Protein AF-A0A8H7AKI9-F1 (afdb_monomer_lite)

Sequence (405 aa):
MLQHMDLIYENSFATIVALYSDDDESGLAGVSSTARTPQLCFKTENGRLISTCPPISTIISTSKWNTRGWTYQEATWSEAVPFDPAASTLAELLNSSQLDGALLGMDSLWGNNHFSDRSRYTKRTFTYEEEVLRAFKGILRRSNFISIWGVPIVPKHSNLDPNTGFALGQLWIRRPGWTIRPHLRTSSTTLSARRCDFPTWSWTSLVAEVYQDTYGPQSSYGQYVDGIDVDFPHNDAQIKFSLYFSDGQVSLQDLINTNTSTTLPEHDQRLLVEGDLIRLPFKSRGSTHRWYQLFGGHWRYFLPDLCSDAEDFPGKPNLNDAEGEDYVLVLIRWNESQKSSMKRLLLMVLNWIDDDHAERMGLLTTYSEEFPTHWIDQTPRIRKKFYTTMISVWVFAQSDSRILL

Organism: NCBI:txid364733

Radius of gyration: 24.76 Å; chains: 1; bounding box: 79×53×72 Å

Structure (mmCIF, N/CA/C/O backbone):
data_AF-A0A8H7AKI9-F1
#
_entry.id   AF-A0A8H7AKI9-F1
#
loop_
_atom_site.group_PDB
_atom_site.id
_atom_site.type_symbol
_atom_site.label_atom_id
_atom_site.label_alt_id
_atom_site.label_comp_id
_atom_site.label_asym_id
_atom_site.label_entity_id
_atom_site.label_seq_id
_atom_site.pdbx_PDB_ins_code
_atom_site.Cartn_x
_atom_site.Cartn_y
_atom_site.Cartn_z
_atom_site.occupancy
_atom_site.B_iso_or_equiv
_atom_site.auth_seq_id
_atom_site.auth_comp_id
_atom_site.auth_asym_id
_atom_site.auth_atom_id
_atom_site.pdbx_PDB_model_num
ATOM 1 N N . MET A 1 1 ? -2.986 -9.490 -27.457 1.00 47.31 1 MET A N 1
ATOM 2 C CA . MET A 1 1 ? -1.550 -9.632 -27.130 1.00 47.31 1 MET A CA 1
ATOM 3 C C . MET A 1 1 ? -1.240 -9.043 -25.751 1.00 47.31 1 MET A C 1
ATOM 5 O O . MET A 1 1 ? -0.799 -9.798 -24.903 1.00 47.31 1 MET A O 1
ATOM 9 N N . LEU A 1 2 ? -1.614 -7.784 -25.467 1.00 56.84 2 LEU A N 1
ATOM 10 C CA . LEU A 1 2 ? -1.358 -7.099 -24.179 1.00 56.84 2 LEU A CA 1
ATOM 11 C C . LEU A 1 2 ? -1.822 -7.837 -22.901 1.00 56.84 2 LEU A C 1
ATOM 13 O O . LEU A 1 2 ? -1.207 -7.695 -21.853 1.00 56.84 2 LEU A O 1
ATOM 17 N N . GLN A 1 3 ? -2.879 -8.654 -22.968 1.00 57.47 3 GLN A N 1
ATOM 18 C CA . GLN A 1 3 ? -3.405 -9.387 -21.800 1.00 57.47 3 GLN A CA 1
ATOM 19 C C . GLN A 1 3 ? -2.572 -10.605 -21.365 1.00 57.47 3 GLN A C 1
ATOM 21 O O . GLN A 1 3 ? -2.801 -11.109 -20.272 1.00 57.47 3 GLN A O 1
ATOM 26 N N . HIS A 1 4 ? -1.642 -11.074 -22.201 1.00 66.00 4 HIS A N 1
ATOM 27 C CA . HIS A 1 4 ? -0.839 -12.280 -21.948 1.00 66.00 4 HIS A CA 1
ATOM 28 C C . HIS A 1 4 ? 0.664 -12.014 -22.119 1.00 66.00 4 HIS A C 1
ATOM 30 O O . HIS A 1 4 ? 1.429 -12.942 -22.370 1.00 66.00 4 HIS A O 1
ATOM 36 N N . MET A 1 5 ? 1.092 -10.747 -22.043 1.00 71.00 5 MET A N 1
ATOM 37 C CA . MET A 1 5 ? 2.514 -10.379 -22.160 1.00 71.00 5 MET A CA 1
ATOM 38 C C . MET A 1 5 ? 3.354 -11.063 -21.084 1.00 71.00 5 MET A C 1
ATOM 40 O O . MET A 1 5 ? 4.497 -11.428 -21.331 1.00 71.00 5 MET A O 1
ATOM 44 N N . ASP A 1 6 ? 2.744 -11.320 -19.931 1.00 66.44 6 ASP A N 1
ATOM 45 C CA . ASP A 1 6 ? 3.333 -12.112 -18.868 1.00 66.44 6 ASP A CA 1
ATOM 46 C C . ASP A 1 6 ? 3.680 -13.527 -19.258 1.00 66.44 6 ASP A C 1
ATOM 48 O O . ASP A 1 6 ? 4.833 -13.922 -19.122 1.00 66.44 6 ASP A O 1
ATOM 52 N N . LEU A 1 7 ? 2.743 -14.234 -19.866 1.00 71.94 7 LEU A N 1
ATOM 53 C CA . LEU A 1 7 ? 3.016 -15.563 -20.384 1.00 71.94 7 LEU A CA 1
ATOM 54 C C . LEU A 1 7 ? 4.035 -15.532 -21.530 1.00 71.94 7 LEU A C 1
ATOM 56 O O . LEU A 1 7 ? 4.831 -16.456 -21.652 1.00 71.94 7 LEU A O 1
ATOM 60 N N . ILE A 1 8 ? 4.030 -14.497 -22.374 1.00 75.00 8 ILE A N 1
ATOM 61 C CA . ILE A 1 8 ? 4.956 -14.402 -23.513 1.00 75.00 8 ILE A CA 1
ATOM 62 C C . ILE A 1 8 ? 6.402 -14.279 -23.030 1.00 75.00 8 ILE A C 1
ATOM 64 O O . ILE A 1 8 ? 7.247 -15.056 -23.464 1.00 75.00 8 ILE A O 1
ATOM 68 N N . TYR A 1 9 ? 6.685 -13.329 -22.142 1.00 70.31 9 TYR A N 1
ATOM 69 C CA . TYR A 1 9 ? 8.039 -13.118 -21.632 1.00 70.31 9 TYR A CA 1
ATOM 70 C C . TYR A 1 9 ? 8.482 -14.244 -20.696 1.00 70.31 9 TYR A C 1
ATOM 72 O O . TYR A 1 9 ? 9.623 -14.681 -20.801 1.00 70.31 9 TYR A O 1
ATOM 80 N N . GLU A 1 10 ? 7.583 -14.769 -19.856 1.00 66.75 10 GLU A N 1
ATOM 81 C CA . GLU A 1 10 ? 7.865 -15.929 -18.998 1.00 66.75 10 GLU A CA 1
ATOM 82 C C . GLU A 1 10 ? 8.267 -17.170 -19.809 1.00 66.75 10 GLU A C 1
ATOM 84 O O . GLU A 1 10 ? 9.108 -17.944 -19.370 1.00 66.75 10 GLU A O 1
ATOM 89 N N . ASN A 1 11 ? 7.705 -17.350 -21.008 1.00 71.44 11 ASN A N 1
ATOM 90 C CA . ASN A 1 11 ? 8.036 -18.472 -21.893 1.00 71.44 11 ASN A CA 1
ATOM 91 C C . ASN A 1 11 ? 9.032 -18.092 -23.004 1.00 71.44 11 ASN A C 1
ATOM 93 O O . ASN A 1 11 ? 9.241 -18.867 -23.942 1.00 71.44 11 ASN A O 1
ATOM 97 N N . SER A 1 12 ? 9.627 -16.899 -22.946 1.00 68.31 12 SER A N 1
ATOM 98 C CA . SER A 1 12 ? 10.606 -16.463 -23.938 1.00 68.31 12 SER A CA 1
ATOM 99 C C . SER A 1 12 ? 11.986 -17.034 -23.616 1.00 68.31 12 SER A C 1
ATOM 101 O O . SER A 1 12 ? 12.454 -16.960 -22.487 1.00 68.31 12 SER A O 1
ATOM 103 N N . PHE A 1 13 ? 12.664 -17.590 -24.624 1.00 65.94 13 PHE A N 1
ATOM 104 C CA . PHE A 1 13 ? 14.044 -18.062 -24.459 1.00 65.94 13 PHE A CA 1
ATOM 105 C C . PHE A 1 13 ? 15.039 -16.899 -24.314 1.00 65.94 13 PHE A C 1
ATOM 107 O O . PHE A 1 13 ? 16.051 -17.018 -23.634 1.00 65.94 13 PHE A O 1
ATOM 114 N N . ALA A 1 14 ? 14.772 -15.782 -24.994 1.00 65.00 14 ALA A N 1
ATOM 115 C CA . ALA A 1 14 ? 15.555 -14.559 -24.897 1.00 65.00 14 ALA A CA 1
ATOM 116 C C . ALA A 1 14 ? 14.709 -13.356 -25.328 1.00 65.00 14 ALA A C 1
ATOM 118 O O . ALA A 1 14 ? 13.957 -13.443 -26.304 1.00 65.00 14 ALA A O 1
ATOM 119 N N . THR A 1 15 ? 14.910 -12.217 -24.663 1.00 69.31 15 THR A N 1
ATOM 120 C CA . THR A 1 15 ? 14.319 -10.930 -25.053 1.00 69.31 15 THR A CA 1
ATOM 121 C C . THR A 1 15 ? 15.414 -9.995 -25.542 1.00 69.31 15 THR A C 1
ATOM 123 O O . THR A 1 15 ? 16.380 -9.715 -24.835 1.00 69.31 15 THR A O 1
ATOM 126 N N . ILE A 1 16 ? 15.264 -9.498 -26.769 1.00 73.88 16 ILE A N 1
ATOM 127 C CA . ILE A 1 16 ? 16.168 -8.505 -27.350 1.00 73.88 16 ILE A CA 1
ATOM 128 C C . ILE A 1 16 ? 15.500 -7.141 -27.226 1.00 73.88 16 ILE A C 1
ATOM 130 O O . ILE A 1 16 ? 14.423 -6.928 -27.779 1.00 73.88 16 ILE A O 1
ATOM 134 N N . VAL A 1 17 ? 16.158 -6.217 -26.529 1.00 74.25 17 VAL A N 1
ATOM 135 C CA . VAL A 1 17 ? 15.644 -4.863 -26.296 1.00 74.25 17 VAL A CA 1
ATOM 136 C C . VAL A 1 17 ? 16.476 -3.823 -27.041 1.00 74.25 17 VAL A C 1
ATOM 138 O O . VAL A 1 17 ? 17.709 -3.860 -27.044 1.00 74.25 17 VAL A O 1
ATOM 141 N N . ALA A 1 18 ? 15.797 -2.874 -27.681 1.00 76.31 18 ALA A N 1
ATOM 142 C CA . ALA A 1 18 ? 16.433 -1.734 -28.323 1.00 76.31 18 ALA A CA 1
ATOM 143 C C . ALA A 1 18 ? 16.547 -0.581 -27.315 1.00 76.31 18 ALA A C 1
ATOM 145 O O . ALA A 1 18 ? 15.549 0.022 -26.937 1.00 76.31 18 ALA A O 1
ATOM 146 N N . LEU A 1 19 ? 17.771 -0.273 -26.877 1.00 76.00 19 LEU A N 1
ATOM 147 C CA . LEU A 1 19 ? 18.032 0.806 -25.907 1.00 76.00 19 LEU A CA 1
ATOM 148 C C . LEU A 1 19 ? 18.348 2.160 -26.563 1.00 76.00 19 LEU A C 1
ATOM 150 O O . LEU A 1 19 ? 18.483 3.159 -25.863 1.00 76.00 19 LEU A O 1
ATOM 154 N N . TYR A 1 20 ? 18.541 2.175 -27.885 1.00 71.38 20 TYR A N 1
ATOM 155 C CA . TYR A 1 20 ? 19.063 3.330 -28.620 1.00 71.38 20 TYR A CA 1
ATOM 156 C C . TYR A 1 20 ? 17.987 4.342 -29.027 1.00 71.38 20 TYR A C 1
ATOM 158 O O . TYR A 1 20 ? 18.286 5.530 -29.098 1.00 71.38 20 TYR A O 1
ATOM 166 N N . SER A 1 21 ? 16.773 3.884 -29.335 1.00 69.12 21 SER A N 1
ATOM 167 C CA . SER A 1 21 ? 15.723 4.728 -29.901 1.00 69.12 21 SER A CA 1
ATOM 168 C C . SER A 1 21 ? 14.687 5.165 -28.871 1.00 69.12 21 SER A C 1
ATOM 170 O O . SER A 1 21 ? 14.406 4.469 -27.893 1.00 69.12 21 SER A O 1
ATOM 172 N N . ASP A 1 22 ? 14.084 6.322 -29.139 1.00 73.19 22 ASP A N 1
ATOM 173 C CA . ASP A 1 22 ? 12.953 6.842 -28.372 1.00 73.19 22 ASP A CA 1
ATOM 174 C C . ASP A 1 22 ? 11.601 6.330 -28.895 1.00 73.19 22 ASP A C 1
ATOM 176 O O . ASP A 1 22 ? 10.570 6.517 -28.247 1.00 73.19 22 ASP A O 1
ATOM 180 N N . ASP A 1 23 ? 11.572 5.666 -30.044 1.00 71.25 23 ASP A N 1
ATOM 181 C CA . ASP A 1 23 ? 10.371 5.078 -30.631 1.00 71.25 23 ASP A CA 1
ATOM 182 C C . ASP A 1 23 ? 10.675 3.732 -31.307 1.00 71.25 23 ASP A C 1
ATOM 184 O O . ASP A 1 23 ? 11.829 3.304 -31.431 1.00 71.25 23 ASP A O 1
ATOM 188 N N . ASP A 1 24 ? 9.605 3.036 -31.671 1.00 71.19 24 ASP A N 1
ATOM 189 C CA . ASP A 1 24 ? 9.595 1.761 -32.384 1.00 71.19 24 ASP A CA 1
ATOM 190 C C . ASP A 1 24 ? 9.862 1.901 -33.894 1.00 71.19 24 ASP A C 1
ATOM 192 O O . ASP A 1 24 ? 10.208 0.915 -34.545 1.00 71.19 24 ASP A O 1
ATOM 196 N N . GLU A 1 25 ? 9.799 3.117 -34.437 1.00 76.00 25 GLU A N 1
ATOM 197 C CA . GLU A 1 25 ? 9.964 3.415 -35.868 1.00 76.00 25 GLU A CA 1
ATOM 198 C C . GLU A 1 25 ? 11.424 3.691 -36.275 1.00 76.00 25 GLU A C 1
ATOM 200 O O . GLU A 1 25 ? 11.801 3.573 -37.441 1.00 76.00 25 GLU A O 1
ATOM 205 N N . SER A 1 26 ? 12.288 4.028 -35.316 1.00 73.50 26 SER A N 1
ATOM 206 C CA . SER A 1 26 ? 13.687 4.421 -35.553 1.00 73.50 26 SER A CA 1
ATOM 207 C C . SER A 1 26 ? 14.583 3.305 -36.121 1.00 73.50 26 SER A C 1
ATOM 209 O O . SER A 1 26 ? 15.669 3.572 -36.655 1.00 73.50 26 SER A O 1
ATOM 211 N N . GLY A 1 27 ? 14.162 2.043 -36.003 1.00 72.62 27 GLY A N 1
ATOM 212 C CA . GLY A 1 27 ? 14.970 0.878 -36.362 1.00 72.62 27 GLY A CA 1
ATOM 213 C C . GLY A 1 27 ? 16.227 0.705 -35.493 1.00 72.62 27 GLY A C 1
ATOM 214 O O . GLY A 1 27 ? 16.471 1.431 -34.530 1.00 72.62 27 GLY A O 1
ATOM 215 N N . LEU A 1 28 ? 17.053 -0.294 -35.821 1.00 76.38 28 LEU A N 1
ATOM 216 C CA . LEU A 1 28 ? 18.272 -0.606 -35.065 1.00 76.38 28 LEU A CA 1
ATOM 217 C C . LEU A 1 28 ? 19.500 0.071 -35.681 1.00 76.38 28 LEU A C 1
ATOM 219 O O . LEU A 1 28 ? 19.790 -0.099 -36.865 1.00 76.38 28 LEU A O 1
ATOM 223 N N . ALA A 1 29 ? 20.278 0.781 -34.862 1.00 75.69 29 ALA A N 1
ATOM 224 C CA . ALA A 1 29 ? 21.510 1.429 -35.300 1.00 75.69 29 ALA A CA 1
ATOM 225 C C . ALA A 1 29 ? 22.5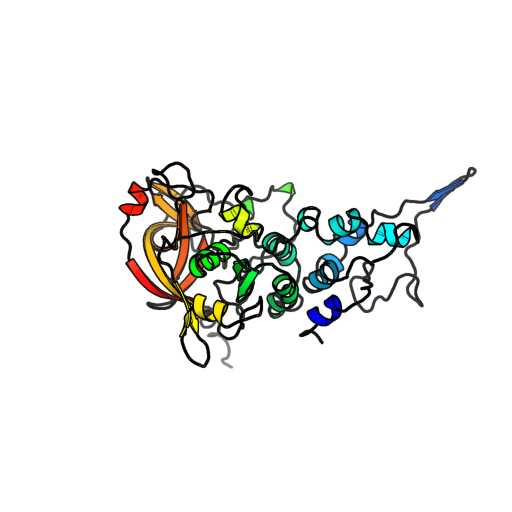00 0.433 -35.941 1.00 75.69 29 ALA A C 1
ATOM 227 O O . ALA A 1 29 ? 23.000 -0.505 -35.316 1.00 75.69 29 ALA A O 1
ATOM 228 N N . GLY A 1 30 ? 22.841 0.675 -37.204 1.00 74.75 30 GLY A N 1
ATOM 229 C CA . GLY A 1 30 ? 23.691 -0.182 -38.028 1.00 74.75 30 GLY A CA 1
ATOM 230 C C . GLY A 1 30 ? 22.969 -1.321 -38.737 1.00 74.75 30 GLY A C 1
ATOM 231 O O . GLY A 1 30 ? 23.649 -2.208 -39.251 1.00 74.75 30 GLY A O 1
ATOM 232 N N . VAL A 1 31 ? 21.637 -1.312 -38.756 1.00 78.56 31 VAL A N 1
ATOM 233 C CA . VAL A 1 31 ? 20.809 -2.227 -39.543 1.00 78.56 31 VAL A CA 1
ATOM 234 C C . VAL A 1 31 ? 20.113 -1.431 -40.646 1.00 78.56 31 VAL A C 1
ATOM 236 O O . VAL A 1 31 ? 19.463 -0.421 -40.385 1.00 78.56 31 VAL A O 1
ATOM 239 N N . SER A 1 32 ? 20.225 -1.907 -41.890 1.00 82.00 32 SER A N 1
ATOM 240 C CA . SER A 1 32 ? 19.619 -1.274 -43.069 1.00 82.00 32 SER A CA 1
ATOM 241 C C . SER A 1 32 ? 20.030 0.205 -43.223 1.00 82.00 32 SER A C 1
ATOM 243 O O . SER A 1 32 ? 21.219 0.498 -43.346 1.00 82.00 32 SER A O 1
ATOM 245 N N . SER A 1 33 ? 19.070 1.133 -43.235 1.00 78.81 33 SER A N 1
ATOM 246 C CA . SER A 1 33 ? 19.269 2.572 -43.433 1.00 78.81 33 SER A CA 1
ATOM 247 C C . SER A 1 33 ? 19.639 3.345 -42.165 1.00 78.81 33 SER A C 1
ATOM 249 O O . SER A 1 33 ? 20.049 4.501 -42.268 1.00 78.81 33 SER A O 1
ATOM 251 N N . THR A 1 34 ? 19.508 2.751 -40.976 1.00 80.00 34 THR A N 1
ATOM 252 C CA . THR A 1 34 ? 19.801 3.443 -39.715 1.00 80.00 34 THR A CA 1
ATOM 253 C C . THR A 1 34 ? 21.306 3.385 -39.447 1.00 80.00 34 THR A C 1
ATOM 255 O O . THR A 1 34 ? 21.859 2.326 -39.153 1.00 80.00 34 THR A O 1
ATOM 258 N N . ALA A 1 35 ? 22.008 4.514 -39.561 1.00 77.19 35 ALA A N 1
ATOM 259 C CA . ALA A 1 35 ? 23.454 4.579 -39.332 1.00 77.19 35 ALA A CA 1
ATOM 260 C C . ALA A 1 35 ? 23.815 4.442 -37.837 1.00 77.19 35 ALA A C 1
ATOM 262 O O . ALA A 1 35 ? 23.054 4.844 -36.961 1.00 77.19 35 ALA A O 1
ATOM 263 N N . ARG A 1 36 ? 25.001 3.896 -37.527 1.00 79.94 36 ARG A N 1
ATOM 264 C CA . ARG A 1 36 ? 25.530 3.889 -36.148 1.00 79.94 36 ARG A CA 1
ATOM 265 C C . ARG A 1 36 ? 26.085 5.260 -35.776 1.00 79.94 36 ARG A C 1
ATOM 267 O O . ARG A 1 36 ? 26.749 5.890 -36.599 1.00 79.94 36 ARG A O 1
ATOM 274 N N . THR A 1 37 ? 25.924 5.668 -34.515 1.00 76.38 37 THR A N 1
ATOM 275 C CA . THR A 1 37 ? 26.662 6.818 -33.976 1.00 76.38 37 THR A CA 1
ATOM 276 C C . THR A 1 37 ? 28.168 6.519 -34.018 1.00 76.38 37 THR A C 1
ATOM 278 O O . THR A 1 37 ? 28.599 5.507 -33.457 1.00 76.38 37 THR A O 1
ATOM 281 N N . PRO A 1 38 ? 28.990 7.351 -34.682 1.00 77.19 38 PRO A N 1
ATOM 282 C CA . PRO A 1 38 ? 30.420 7.107 -34.781 1.00 77.19 38 PRO A CA 1
ATOM 283 C C . PRO A 1 38 ? 31.099 7.300 -33.423 1.00 77.19 38 PRO A C 1
ATOM 285 O O . PRO A 1 38 ? 30.885 8.296 -32.734 1.00 77.19 38 PRO A O 1
ATOM 288 N N . GLN A 1 39 ? 31.960 6.355 -33.049 1.00 81.75 39 GLN A N 1
ATOM 289 C CA . GLN A 1 39 ? 32.783 6.470 -31.850 1.00 81.75 39 GLN A CA 1
ATOM 290 C C . GLN A 1 39 ? 33.869 7.528 -32.076 1.00 81.75 39 GLN A C 1
ATOM 292 O O . GLN A 1 39 ? 34.588 7.489 -33.080 1.00 81.75 39 GLN A O 1
ATOM 297 N N . LEU A 1 40 ? 34.000 8.469 -31.138 1.00 84.56 40 LEU A N 1
ATOM 298 C CA . LEU A 1 40 ? 35.029 9.506 -31.192 1.00 84.56 40 LEU A CA 1
ATOM 299 C C . LEU A 1 40 ? 36.412 8.853 -31.248 1.00 84.56 40 LEU A C 1
ATOM 301 O O . LEU A 1 40 ? 36.800 8.102 -30.353 1.00 84.56 40 LEU A O 1
ATOM 305 N N . CYS A 1 41 ? 37.156 9.138 -32.313 1.00 87.56 41 CYS A N 1
ATOM 306 C CA . CYS A 1 41 ? 38.495 8.615 -32.516 1.00 87.56 41 CYS A CA 1
ATOM 307 C C . CYS A 1 41 ? 39.448 9.754 -32.859 1.00 87.56 41 CYS A C 1
ATOM 309 O O . CYS A 1 41 ? 39.237 10.486 -33.824 1.00 87.56 41 CYS A O 1
ATOM 311 N N . PHE A 1 42 ? 40.519 9.860 -32.082 1.00 87.81 42 PHE A N 1
ATOM 312 C CA . PHE A 1 42 ? 41.603 10.797 -32.305 1.00 87.81 42 PHE A CA 1
ATOM 313 C C . PHE A 1 42 ? 42.838 10.030 -32.785 1.00 87.81 42 PHE A C 1
ATOM 315 O O . PHE A 1 42 ? 43.355 9.152 -32.091 1.00 87.81 42 PHE A O 1
ATOM 322 N N . LYS A 1 43 ? 43.285 10.321 -34.009 1.00 90.56 43 LYS A N 1
ATOM 323 C CA . LYS A 1 43 ? 44.495 9.731 -34.597 1.00 90.56 43 LYS A CA 1
ATOM 324 C C . LYS A 1 43 ? 45.714 10.557 -34.192 1.00 90.56 43 LYS A C 1
ATOM 326 O O . LYS A 1 43 ? 45.708 11.770 -34.369 1.00 90.56 43 LYS A O 1
ATOM 331 N N . THR A 1 44 ? 46.754 9.893 -33.704 1.00 89.25 44 THR A N 1
ATOM 332 C CA . THR A 1 44 ? 48.081 10.464 -33.441 1.00 89.25 44 THR A CA 1
ATOM 333 C C . THR A 1 44 ? 49.126 9.756 -34.303 1.00 89.25 44 THR A C 1
ATOM 335 O O . THR A 1 44 ? 48.852 8.704 -34.881 1.00 89.25 44 THR A O 1
ATOM 338 N N . GLU A 1 45 ? 50.340 10.305 -34.387 1.00 88.06 45 GLU A N 1
ATOM 339 C CA . GLU A 1 45 ? 51.457 9.655 -35.099 1.00 88.06 45 GLU A CA 1
ATOM 340 C C . GLU A 1 45 ? 51.813 8.280 -34.507 1.00 88.06 45 GLU A C 1
ATOM 342 O O . GLU A 1 45 ? 52.251 7.387 -35.226 1.00 88.06 45 GLU A O 1
ATOM 347 N N . ASN A 1 46 ? 51.541 8.082 -33.212 1.00 87.75 46 ASN A N 1
ATOM 348 C CA . ASN A 1 46 ? 51.886 6.873 -32.464 1.00 87.75 46 ASN A CA 1
ATOM 349 C C . ASN A 1 46 ? 50.699 5.917 -32.252 1.00 87.75 46 ASN A C 1
ATOM 351 O O . ASN A 1 46 ? 50.837 4.925 -31.538 1.00 87.75 46 ASN A O 1
ATOM 355 N N . GLY A 1 47 ? 49.522 6.200 -32.825 1.00 87.12 47 GLY A N 1
ATOM 356 C CA . GLY A 1 47 ? 48.368 5.308 -32.713 1.00 87.12 47 GLY A CA 1
ATOM 357 C C . GLY A 1 47 ? 47.006 5.995 -32.776 1.00 87.12 47 GLY A C 1
ATOM 358 O O . GLY A 1 47 ? 46.828 7.078 -33.328 1.00 87.12 47 GLY A O 1
ATOM 359 N N . ARG A 1 48 ? 45.990 5.320 -32.237 1.00 89.06 48 ARG A N 1
ATOM 360 C CA . ARG A 1 48 ? 44.606 5.807 -32.196 1.00 89.06 48 ARG A CA 1
ATOM 361 C C . ARG A 1 48 ? 44.119 5.812 -30.761 1.00 89.06 48 ARG A C 1
ATOM 363 O O . ARG A 1 48 ? 44.102 4.768 -30.120 1.00 89.06 48 ARG A O 1
ATOM 370 N N . LEU A 1 49 ? 43.669 6.969 -30.297 1.00 86.94 49 LEU A N 1
ATOM 371 C CA . LEU A 1 49 ? 42.848 7.072 -29.101 1.00 86.94 49 LEU A CA 1
ATOM 372 C C . LEU A 1 49 ? 41.391 6.941 -29.530 1.00 86.94 49 LEU A C 1
ATOM 374 O O . LEU A 1 49 ? 40.945 7.590 -30.479 1.00 86.94 49 LEU A O 1
ATOM 378 N N . ILE A 1 50 ? 40.657 6.064 -28.864 1.00 85.12 50 ILE A N 1
ATOM 379 C CA . ILE A 1 50 ? 39.246 5.816 -29.137 1.00 85.12 50 ILE A CA 1
ATOM 380 C C . ILE A 1 50 ? 38.507 6.070 -27.829 1.00 85.12 50 ILE A C 1
ATOM 382 O O . ILE A 1 50 ? 38.889 5.535 -26.790 1.00 85.12 50 ILE A O 1
ATOM 386 N N . SER A 1 51 ? 37.484 6.920 -27.872 1.00 82.62 51 SER A N 1
ATOM 387 C CA . SER A 1 51 ? 36.621 7.186 -26.724 1.00 82.62 51 SER A CA 1
ATOM 388 C C . SER A 1 51 ? 35.948 5.890 -26.306 1.00 82.62 51 SER A C 1
ATOM 390 O O . SER A 1 51 ? 35.295 5.253 -27.124 1.00 82.62 51 SER A O 1
ATOM 392 N N . THR A 1 52 ? 36.105 5.483 -25.052 1.00 77.94 52 THR A N 1
ATOM 393 C CA . THR A 1 52 ? 35.402 4.317 -24.511 1.00 77.94 52 THR A CA 1
ATOM 394 C C . THR A 1 52 ? 33.895 4.532 -24.592 1.00 77.94 52 THR A C 1
ATOM 396 O O . THR A 1 52 ? 33.411 5.623 -24.286 1.00 77.94 52 THR A O 1
ATOM 399 N N . CYS A 1 53 ? 33.148 3.499 -24.986 1.00 72.62 53 CYS A N 1
ATOM 400 C CA . CYS A 1 53 ? 31.690 3.543 -24.911 1.00 72.62 53 CYS A CA 1
ATOM 401 C C . C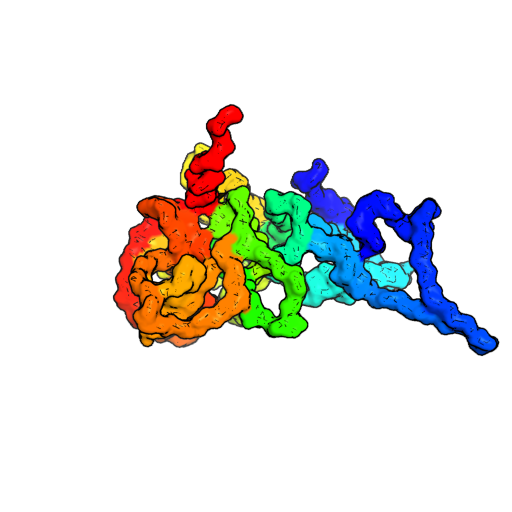YS A 1 53 ? 31.247 3.822 -23.463 1.00 72.62 53 CYS A C 1
ATOM 403 O O . CYS A 1 53 ? 31.946 3.406 -22.531 1.00 72.62 53 CYS A O 1
ATOM 405 N N . PRO A 1 54 ? 30.100 4.493 -23.255 1.00 72.12 54 PRO A N 1
ATOM 406 C CA . PRO A 1 54 ? 29.530 4.621 -21.923 1.00 72.12 54 PRO A CA 1
ATOM 407 C C . PRO A 1 54 ? 29.334 3.233 -21.294 1.00 72.12 54 PRO A C 1
ATOM 409 O O . PRO A 1 54 ? 29.033 2.279 -22.022 1.00 72.12 54 PRO A O 1
ATOM 412 N N . PRO A 1 55 ? 29.474 3.098 -19.964 1.00 71.62 55 PRO A N 1
ATOM 413 C CA . PRO A 1 55 ? 29.119 1.865 -19.274 1.00 71.62 55 PRO A CA 1
ATOM 414 C C . PRO A 1 55 ? 27.694 1.435 -19.637 1.00 71.62 55 PRO A C 1
ATOM 416 O O . PRO A 1 55 ? 26.792 2.272 -19.717 1.00 71.62 55 PRO A O 1
ATOM 419 N N . ILE A 1 56 ? 27.475 0.131 -19.828 1.00 68.38 56 ILE A N 1
ATOM 420 C CA . ILE A 1 56 ? 26.156 -0.403 -20.204 1.00 68.38 56 ILE A CA 1
ATOM 421 C C . ILE A 1 56 ? 25.073 -0.019 -19.189 1.00 68.38 56 ILE A C 1
ATOM 423 O O . ILE A 1 56 ? 23.952 0.306 -19.569 1.00 68.38 56 ILE A O 1
ATOM 427 N N . SER A 1 57 ? 25.443 0.053 -17.909 1.00 66.12 57 SER A N 1
ATOM 428 C CA . SER A 1 57 ? 24.575 0.507 -16.827 1.00 66.12 57 SER A CA 1
ATOM 429 C C . SER A 1 57 ? 24.070 1.931 -17.043 1.00 66.12 57 SER A C 1
ATOM 431 O O . SER A 1 57 ? 22.893 2.202 -16.826 1.00 66.12 57 SER A O 1
ATOM 433 N N . THR A 1 58 ? 24.926 2.830 -17.536 1.00 71.06 58 THR A N 1
ATOM 434 C CA . THR A 1 58 ? 24.543 4.201 -17.879 1.00 71.06 58 THR A CA 1
ATOM 435 C C . THR A 1 58 ? 23.546 4.205 -19.031 1.00 71.06 58 THR A C 1
ATOM 437 O O . THR A 1 58 ? 22.486 4.805 -18.890 1.00 71.06 58 THR A O 1
ATOM 440 N N . ILE A 1 59 ? 23.836 3.474 -20.114 1.00 74.69 59 ILE A N 1
ATOM 441 C CA . ILE A 1 59 ? 22.965 3.380 -21.299 1.00 74.69 59 ILE A CA 1
ATOM 442 C C . ILE A 1 59 ? 21.573 2.858 -20.921 1.00 74.69 59 ILE A C 1
ATOM 444 O O . ILE A 1 59 ? 20.571 3.441 -21.321 1.00 74.69 59 ILE A O 1
ATOM 448 N N . ILE A 1 60 ? 21.505 1.798 -20.111 1.00 74.94 60 ILE A N 1
ATOM 449 C CA . ILE A 1 60 ? 20.244 1.246 -19.601 1.00 74.94 60 ILE A CA 1
ATOM 450 C C . ILE A 1 60 ? 19.523 2.289 -18.745 1.00 74.94 60 ILE A C 1
ATOM 452 O O . ILE A 1 60 ? 18.362 2.602 -19.006 1.00 74.94 60 ILE A O 1
ATOM 456 N N . SER A 1 61 ? 20.213 2.866 -17.754 1.00 71.44 61 SER A N 1
ATOM 457 C CA . SER A 1 61 ? 19.610 3.790 -16.787 1.00 71.44 61 SER A CA 1
ATOM 458 C C . SER A 1 61 ? 19.011 5.047 -17.425 1.00 71.44 61 SER A C 1
ATOM 460 O O . SER A 1 61 ? 18.007 5.547 -16.926 1.00 71.44 61 SER A O 1
ATOM 462 N N . THR A 1 62 ? 19.588 5.531 -18.529 1.00 75.62 62 THR A N 1
ATOM 463 C CA . THR A 1 62 ? 19.122 6.731 -19.240 1.00 75.62 62 THR A CA 1
ATOM 464 C C . THR A 1 62 ? 18.222 6.422 -20.435 1.00 75.62 62 THR A C 1
ATOM 466 O O . THR A 1 62 ? 17.740 7.352 -21.074 1.00 75.62 62 THR A O 1
ATOM 469 N N . SER A 1 63 ? 18.010 5.147 -20.774 1.00 76.81 63 SER A N 1
ATOM 470 C CA . SER A 1 63 ? 17.167 4.757 -21.909 1.00 76.81 63 SER A CA 1
ATOM 471 C C . SER A 1 63 ? 15.685 5.016 -21.637 1.00 76.81 63 SER A C 1
ATOM 473 O O . SER A 1 63 ? 15.191 4.790 -20.529 1.00 76.81 63 SER A O 1
ATOM 475 N N . LYS A 1 64 ? 14.936 5.392 -22.681 1.00 79.62 64 LYS A N 1
ATOM 476 C CA . LYS A 1 64 ? 13.468 5.452 -22.622 1.00 79.62 64 LYS A CA 1
ATOM 477 C C . LYS A 1 64 ? 12.847 4.083 -22.340 1.00 79.62 64 LYS A C 1
ATOM 479 O O . LYS A 1 64 ? 11.796 3.991 -21.715 1.00 79.62 64 LYS A O 1
ATOM 484 N N . TRP A 1 65 ? 13.511 3.006 -22.756 1.00 79.75 65 TRP A N 1
ATOM 485 C CA . TRP A 1 65 ? 13.103 1.652 -22.401 1.00 79.75 65 TRP A CA 1
ATOM 486 C C . TRP A 1 65 ? 12.982 1.497 -20.879 1.00 79.75 65 TRP A C 1
ATOM 488 O O . TRP A 1 65 ? 11.931 1.087 -20.402 1.00 79.75 65 TRP A O 1
ATOM 498 N N . ASN A 1 66 ? 13.968 1.935 -20.093 1.00 76.31 66 ASN A N 1
ATOM 499 C CA . ASN A 1 66 ? 13.948 1.766 -18.635 1.00 76.31 66 ASN A CA 1
ATOM 500 C C . ASN A 1 66 ? 12.953 2.692 -17.900 1.00 76.31 66 ASN A C 1
ATOM 502 O O . ASN A 1 66 ? 12.673 2.494 -16.717 1.00 76.31 66 ASN A O 1
ATOM 506 N N . THR A 1 67 ? 12.389 3.696 -18.580 1.00 75.06 67 THR A N 1
ATOM 507 C CA . THR A 1 67 ? 11.403 4.620 -17.993 1.00 75.06 67 THR A CA 1
ATOM 508 C C . THR A 1 67 ? 9.953 4.189 -18.219 1.00 75.06 67 THR A C 1
ATOM 510 O O . THR A 1 67 ? 9.056 4.759 -17.597 1.00 75.06 67 THR A O 1
ATOM 513 N N . ARG A 1 68 ? 9.689 3.179 -19.059 1.00 76.50 68 ARG A N 1
ATOM 514 C CA . ARG A 1 68 ? 8.335 2.681 -19.359 1.00 76.50 68 ARG A CA 1
ATOM 515 C C . ARG A 1 68 ? 7.906 1.592 -18.374 1.00 76.50 68 ARG A C 1
ATOM 517 O O . ARG A 1 68 ? 8.681 0.704 -18.038 1.00 76.50 68 ARG A O 1
ATOM 524 N N . GLY A 1 69 ? 6.657 1.624 -17.919 1.00 74.88 69 GLY A N 1
ATOM 525 C CA . GLY A 1 69 ? 6.132 0.629 -16.978 1.00 74.88 69 GLY A CA 1
ATOM 526 C C . GLY A 1 69 ? 6.145 -0.796 -17.540 1.00 74.88 69 GLY A C 1
ATOM 527 O O . GLY A 1 69 ? 6.638 -1.713 -16.890 1.00 74.88 69 GLY A O 1
ATOM 528 N N . TRP A 1 70 ? 5.693 -0.967 -18.787 1.00 74.81 70 TRP A N 1
ATOM 529 C CA . TRP A 1 70 ? 5.610 -2.270 -19.463 1.00 74.81 70 TRP A CA 1
ATOM 530 C C . TRP A 1 70 ? 6.950 -2.998 -19.615 1.00 74.81 70 TRP A C 1
ATOM 532 O O . TRP A 1 70 ? 6.996 -4.219 -19.511 1.00 74.81 70 TRP A O 1
ATOM 542 N N . THR A 1 71 ? 8.050 -2.268 -19.778 1.00 74.56 71 THR A N 1
ATOM 543 C CA . THR A 1 71 ? 9.385 -2.862 -19.951 1.00 74.56 71 THR A CA 1
ATOM 544 C C . THR A 1 71 ? 9.958 -3.407 -18.643 1.00 74.56 71 THR A C 1
ATOM 546 O O . THR A 1 71 ? 11.006 -4.047 -18.637 1.00 74.56 71 THR A O 1
ATOM 549 N N . TYR A 1 72 ? 9.302 -3.160 -17.504 1.00 73.50 72 TYR A N 1
ATOM 550 C CA . TYR A 1 72 ? 9.718 -3.758 -16.237 1.00 73.50 72 TYR A CA 1
ATOM 551 C C . TYR A 1 72 ? 9.573 -5.279 -16.315 1.00 73.50 72 TYR A C 1
ATOM 553 O O . TYR A 1 72 ? 10.481 -6.010 -15.943 1.00 73.50 72 TYR A O 1
ATOM 561 N N . GLN A 1 73 ? 8.467 -5.742 -16.899 1.00 66.62 73 GLN A N 1
ATOM 562 C CA . GLN A 1 73 ? 8.214 -7.154 -17.167 1.00 66.62 73 GLN A CA 1
ATOM 563 C C . GLN A 1 73 ? 9.305 -7.779 -18.047 1.00 66.62 73 GLN A C 1
ATOM 565 O O . GLN A 1 73 ? 9.827 -8.839 -17.715 1.00 66.62 73 GLN A O 1
ATOM 570 N N . GLU A 1 74 ? 9.706 -7.086 -19.116 1.00 70.44 74 GLU A N 1
ATOM 571 C CA . GLU A 1 74 ? 10.792 -7.510 -20.014 1.00 70.44 74 GLU A CA 1
ATOM 572 C C . GLU A 1 74 ? 12.112 -7.727 -19.262 1.00 70.44 74 GLU A C 1
ATOM 574 O O . GLU A 1 74 ? 12.788 -8.741 -19.455 1.00 70.44 74 GLU A O 1
ATOM 579 N N . ALA A 1 75 ? 12.456 -6.778 -18.386 1.00 65.31 75 ALA A N 1
ATOM 580 C CA . ALA A 1 75 ? 13.684 -6.789 -17.600 1.00 65.31 75 ALA A CA 1
ATOM 581 C C . ALA A 1 75 ? 13.722 -7.928 -16.572 1.00 65.31 75 ALA A C 1
ATOM 583 O O . ALA A 1 75 ? 14.780 -8.487 -16.309 1.00 65.31 75 ALA A O 1
ATOM 584 N N . THR A 1 76 ? 12.580 -8.238 -15.952 1.00 60.94 76 THR A N 1
ATOM 585 C CA . THR A 1 76 ? 12.502 -9.175 -14.820 1.00 60.94 76 THR A CA 1
ATOM 586 C C . THR A 1 76 ? 12.230 -10.622 -15.247 1.00 60.94 76 THR A C 1
ATOM 588 O O . THR A 1 76 ? 12.488 -11.546 -14.471 1.00 60.94 76 THR A O 1
ATOM 591 N N . TRP A 1 77 ? 11.661 -10.851 -16.437 1.00 57.22 77 TRP A N 1
ATOM 592 C CA . TRP A 1 77 ? 11.166 -12.175 -16.857 1.00 57.22 77 TRP A CA 1
ATOM 593 C C . TRP A 1 77 ? 11.975 -12.865 -17.944 1.00 57.22 77 TRP A C 1
ATOM 595 O O . TRP A 1 77 ? 11.739 -14.040 -18.196 1.00 57.22 77 TRP A O 1
ATOM 605 N N . SER A 1 78 ? 12.938 -12.179 -18.548 1.00 54.72 78 SER A N 1
ATOM 606 C CA . SER A 1 78 ? 13.880 -12.832 -19.453 1.00 54.72 78 SER A CA 1
ATOM 607 C C . SER A 1 78 ? 14.847 -13.665 -18.616 1.00 54.72 78 SER A C 1
ATOM 609 O O . SER A 1 78 ? 15.607 -13.110 -17.824 1.00 54.72 78 SER A O 1
ATOM 611 N N . GLU A 1 79 ? 14.780 -14.990 -18.736 1.00 46.47 79 GLU A N 1
ATOM 612 C CA . GLU A 1 79 ? 15.690 -15.889 -18.030 1.00 46.47 79 GLU A CA 1
ATOM 613 C C . GLU A 1 79 ? 17.133 -15.570 -18.458 1.00 46.47 79 GLU A C 1
ATOM 615 O O . GLU A 1 79 ? 17.439 -15.482 -19.651 1.00 46.47 79 GLU A O 1
ATOM 620 N N . ALA A 1 80 ? 18.015 -15.342 -17.481 1.00 48.75 80 ALA A N 1
ATOM 621 C CA . ALA A 1 80 ? 19.451 -15.275 -17.718 1.00 48.75 80 ALA A CA 1
ATOM 622 C C . ALA A 1 80 ? 19.850 -16.568 -18.442 1.00 48.75 80 ALA A C 1
ATOM 624 O O . ALA A 1 80 ? 19.568 -17.658 -17.942 1.00 48.75 80 ALA A O 1
ATOM 625 N N . VAL A 1 81 ? 20.417 -16.447 -19.647 1.00 44.22 81 VAL A N 1
ATOM 626 C CA . VAL A 1 81 ? 20.643 -17.569 -20.569 1.00 44.22 81 VAL A CA 1
ATOM 627 C C . VAL A 1 81 ? 21.300 -18.728 -19.806 1.00 44.22 81 VAL A C 1
ATOM 629 O O . VAL A 1 81 ? 22.429 -18.557 -19.327 1.00 44.22 81 VAL A O 1
ATOM 632 N N . PRO A 1 82 ? 20.649 -19.902 -19.680 1.00 39.84 82 PRO A N 1
ATOM 633 C CA . PRO A 1 82 ? 21.235 -21.025 -18.968 1.00 39.84 82 PRO A CA 1
ATOM 634 C C . PRO A 1 82 ? 22.348 -21.615 -19.831 1.00 39.84 82 PRO A C 1
ATOM 636 O O . PRO A 1 82 ? 22.069 -22.415 -20.722 1.00 39.84 82 PRO A O 1
ATOM 639 N N . PHE A 1 83 ? 23.609 -21.216 -19.626 1.00 42.06 83 PHE A N 1
ATOM 640 C CA . PHE A 1 83 ? 24.719 -21.885 -20.304 1.00 42.06 83 PHE A CA 1
ATOM 641 C C . PHE A 1 83 ? 26.102 -21.707 -19.663 1.00 42.06 83 PHE A C 1
ATOM 643 O O . PHE A 1 83 ? 26.394 -20.713 -19.003 1.00 42.06 83 PHE A O 1
ATOM 650 N N . ASP A 1 84 ? 26.935 -22.721 -19.913 1.00 47.44 84 ASP A N 1
ATOM 651 C CA . ASP A 1 84 ? 28.318 -22.924 -19.475 1.00 47.44 84 ASP A CA 1
ATOM 652 C C . ASP A 1 84 ? 29.180 -21.635 -19.543 1.00 47.44 84 ASP A C 1
ATOM 654 O O . ASP A 1 84 ? 29.386 -21.095 -20.639 1.00 47.44 84 ASP A O 1
ATOM 658 N N . PRO A 1 85 ? 29.720 -21.153 -18.402 1.00 44.84 85 PRO A N 1
ATOM 659 C CA . PRO A 1 85 ? 30.562 -19.955 -18.312 1.00 44.84 85 PRO A CA 1
ATOM 660 C C . PRO A 1 85 ? 31.789 -19.956 -19.236 1.00 44.84 85 PRO A C 1
ATOM 662 O O . PRO A 1 85 ? 32.377 -18.905 -19.475 1.00 44.84 85 PRO A O 1
ATOM 665 N N . ALA A 1 86 ? 32.191 -21.113 -19.770 1.00 52.91 86 ALA A N 1
ATOM 666 C CA . ALA A 1 86 ? 33.344 -21.230 -20.657 1.00 52.91 86 ALA A CA 1
ATOM 667 C C . ALA A 1 86 ? 33.070 -20.852 -22.132 1.00 52.91 86 ALA A C 1
ATOM 669 O O . ALA A 1 86 ? 34.012 -20.796 -22.924 1.00 52.91 86 ALA A O 1
ATOM 670 N N . ALA A 1 87 ? 31.814 -20.609 -22.537 1.00 55.03 87 ALA A N 1
ATOM 671 C CA . ALA A 1 87 ? 31.448 -20.601 -23.958 1.00 55.03 87 ALA A CA 1
ATOM 672 C C . ALA A 1 87 ? 31.554 -19.240 -24.685 1.00 55.03 87 ALA A C 1
ATOM 674 O O . ALA A 1 87 ? 31.790 -19.237 -25.894 1.00 55.03 87 ALA A O 1
ATOM 675 N N . SER A 1 88 ? 31.389 -18.082 -24.019 1.00 56.91 88 SER A N 1
ATOM 676 C CA . SER A 1 88 ? 31.600 -16.765 -24.662 1.00 56.91 88 SER A CA 1
ATOM 677 C C . SER A 1 88 ? 31.617 -15.568 -23.696 1.00 56.91 88 SER A C 1
ATOM 679 O O . SER A 1 88 ? 30.890 -15.538 -22.708 1.00 56.91 88 SER A O 1
ATOM 681 N N . THR A 1 89 ? 32.357 -14.512 -24.055 1.00 56.12 89 THR A N 1
ATOM 682 C CA . THR A 1 89 ? 32.376 -13.205 -23.356 1.00 56.12 89 THR A CA 1
ATOM 683 C C . THR A 1 89 ? 31.020 -12.491 -23.379 1.00 56.12 89 THR A C 1
ATOM 685 O O . THR A 1 89 ? 30.724 -11.685 -22.502 1.00 56.12 89 THR A O 1
ATOM 688 N N . LEU A 1 90 ? 30.183 -12.774 -24.385 1.00 56.03 90 LEU A N 1
ATOM 689 C CA . LEU A 1 90 ? 28.825 -12.235 -24.471 1.00 56.03 90 LEU A CA 1
ATOM 690 C C . LEU A 1 90 ? 27.926 -12.842 -23.383 1.00 56.03 90 LEU A C 1
ATOM 692 O O . LEU A 1 90 ? 27.146 -12.122 -22.772 1.00 56.03 90 LEU A O 1
ATOM 696 N N . ALA A 1 91 ? 28.061 -14.143 -23.116 1.00 51.94 91 ALA A N 1
ATOM 697 C CA . ALA A 1 91 ? 27.305 -14.822 -22.066 1.00 51.94 91 ALA A CA 1
ATOM 698 C C . ALA A 1 91 ? 27.707 -14.336 -20.664 1.00 51.94 91 ALA A C 1
ATOM 700 O O . ALA A 1 91 ? 26.842 -14.103 -19.827 1.00 51.94 91 ALA A O 1
ATOM 701 N N . GLU A 1 92 ? 29.001 -14.101 -20.430 1.00 55.97 92 GLU A N 1
ATOM 702 C CA . GLU A 1 92 ? 29.499 -13.529 -19.170 1.00 55.97 92 GLU A CA 1
ATOM 703 C C . GLU A 1 92 ? 28.950 -12.112 -18.920 1.00 55.97 92 GLU A C 1
ATOM 705 O O . GLU A 1 92 ? 28.586 -11.771 -17.798 1.00 55.97 92 GLU A O 1
ATOM 710 N N . LEU A 1 93 ? 28.822 -11.299 -19.977 1.00 60.84 93 LEU A N 1
ATOM 711 C CA . LEU A 1 93 ? 28.217 -9.967 -19.905 1.00 60.84 93 LEU A CA 1
ATOM 712 C C . LEU A 1 93 ? 26.707 -10.029 -19.612 1.00 60.84 93 LEU A C 1
ATOM 714 O O . LEU A 1 93 ? 26.220 -9.278 -18.763 1.00 60.84 93 LEU A O 1
ATOM 718 N N . LEU A 1 94 ? 25.982 -10.906 -20.319 1.00 55.38 94 LEU A N 1
ATOM 719 C CA . LEU A 1 94 ? 24.525 -11.050 -20.214 1.00 55.38 94 LEU A CA 1
ATOM 720 C C . LEU A 1 94 ? 24.080 -11.639 -18.870 1.00 55.38 94 LEU A C 1
ATOM 722 O O . LEU A 1 94 ? 23.034 -11.250 -18.373 1.00 55.38 94 LEU A O 1
ATOM 726 N N . ASN A 1 95 ? 24.897 -12.502 -18.264 1.00 52.56 95 ASN A N 1
ATOM 727 C CA . ASN A 1 95 ? 24.641 -13.101 -16.951 1.00 52.56 95 ASN A CA 1
ATOM 728 C C . ASN A 1 95 ? 25.377 -12.366 -15.812 1.00 52.56 95 ASN A C 1
ATOM 730 O O . ASN A 1 95 ? 25.565 -12.917 -14.725 1.00 52.56 95 ASN A O 1
ATOM 734 N N . SER A 1 96 ? 25.867 -11.144 -16.054 1.00 57.62 96 SER A N 1
ATOM 735 C CA . SER A 1 96 ? 26.587 -10.399 -15.022 1.00 57.62 96 SER A CA 1
ATOM 736 C C . SER A 1 96 ? 25.618 -9.809 -13.997 1.00 57.62 96 SER A C 1
ATOM 738 O O . SER A 1 96 ? 24.680 -9.090 -14.338 1.00 57.62 96 SER A O 1
ATOM 740 N N . SER A 1 97 ? 25.931 -9.987 -12.712 1.00 54.00 97 SER A N 1
ATOM 741 C CA . SER A 1 97 ? 25.236 -9.306 -11.608 1.00 54.00 97 SER A CA 1
ATOM 742 C C . SER A 1 97 ? 25.292 -7.774 -11.714 1.00 54.00 97 SER A C 1
ATOM 744 O O . SER A 1 97 ? 24.514 -7.072 -11.072 1.00 54.00 97 SER A O 1
ATOM 746 N N . GLN A 1 98 ? 26.197 -7.237 -12.541 1.00 51.34 98 GLN A N 1
ATOM 747 C CA . GLN A 1 98 ? 26.239 -5.822 -12.901 1.00 51.34 98 GLN A CA 1
ATOM 748 C C . GLN A 1 98 ? 25.119 -5.429 -13.870 1.00 51.34 98 GLN A C 1
ATOM 750 O O . GLN A 1 98 ? 24.586 -4.329 -13.736 1.00 51.34 98 GLN A O 1
ATOM 755 N N . LEU A 1 99 ? 24.760 -6.292 -14.827 1.00 56.50 99 LEU A N 1
ATOM 756 C CA . LEU A 1 99 ? 23.639 -6.071 -15.741 1.00 56.50 99 LEU A CA 1
ATOM 757 C C . LEU A 1 99 ? 22.317 -6.165 -14.977 1.00 56.50 99 LEU A C 1
ATOM 759 O O . LEU A 1 99 ? 21.521 -5.235 -15.040 1.00 56.50 99 LEU A O 1
ATOM 763 N N . ASP A 1 100 ? 22.142 -7.206 -14.165 1.00 55.34 100 ASP A N 1
ATOM 764 C CA . ASP A 1 100 ? 20.968 -7.361 -13.298 1.00 55.34 100 ASP A CA 1
ATOM 765 C C . ASP A 1 100 ? 20.873 -6.225 -12.273 1.00 55.34 100 ASP A C 1
ATOM 767 O O . ASP A 1 100 ? 19.826 -5.610 -12.087 1.00 55.34 100 ASP A O 1
ATOM 771 N N . GLY A 1 101 ? 21.998 -5.857 -11.656 1.00 54.56 101 GLY A N 1
ATOM 772 C CA . GLY A 1 101 ? 22.083 -4.713 -10.755 1.00 54.56 101 GLY A CA 1
ATOM 773 C C . GLY A 1 101 ? 21.791 -3.376 -11.444 1.00 54.56 101 GLY A C 1
ATOM 774 O O . GLY A 1 101 ? 21.284 -2.465 -10.794 1.00 54.56 101 GLY A O 1
ATOM 775 N N . ALA A 1 102 ? 22.061 -3.242 -12.745 1.00 55.97 102 ALA A N 1
ATOM 776 C CA . ALA A 1 102 ? 21.733 -2.048 -13.524 1.00 55.97 102 ALA A CA 1
ATOM 777 C C . ALA A 1 102 ? 20.281 -2.031 -14.033 1.00 55.97 102 ALA A C 1
ATOM 779 O O . ALA A 1 102 ? 19.682 -0.959 -14.109 1.00 55.97 102 ALA A O 1
ATOM 780 N N . LEU A 1 103 ? 19.722 -3.194 -14.377 1.00 57.53 103 LEU A N 1
ATOM 781 C CA . LEU A 1 103 ? 18.359 -3.363 -14.890 1.00 57.53 103 LEU A CA 1
ATOM 782 C C . LEU A 1 103 ? 17.322 -3.327 -13.769 1.00 57.53 103 LEU A C 1
ATOM 784 O O . LEU A 1 103 ? 16.280 -2.680 -13.883 1.00 57.53 103 LEU A O 1
ATOM 788 N N . LEU A 1 104 ? 17.622 -4.027 -12.681 1.00 55.09 104 LEU A N 1
ATOM 789 C CA . LEU A 1 104 ? 16.689 -4.312 -11.605 1.00 55.09 104 LEU A CA 1
ATOM 790 C C . LEU A 1 104 ? 17.115 -3.661 -10.287 1.00 55.09 104 LEU A C 1
ATOM 792 O O . LEU A 1 104 ? 16.245 -3.444 -9.453 1.00 55.09 104 LEU A O 1
ATOM 796 N N . GLY A 1 105 ? 18.386 -3.262 -10.115 1.00 51.53 105 GLY A N 1
ATOM 797 C CA . GLY A 1 105 ? 18.953 -2.697 -8.877 1.00 51.53 105 GLY A CA 1
ATOM 798 C C . GLY A 1 105 ? 19.567 -3.776 -7.975 1.00 51.53 105 GLY A C 1
ATOM 799 O O . GLY A 1 105 ? 18.981 -4.847 -7.852 1.00 51.53 105 GLY A O 1
ATOM 800 N N . MET A 1 106 ? 20.703 -3.516 -7.301 1.00 40.91 106 MET A N 1
ATOM 801 C CA . MET A 1 106 ? 21.402 -4.538 -6.481 1.00 40.91 106 MET A CA 1
ATOM 802 C C . MET A 1 106 ? 20.499 -5.241 -5.449 1.00 40.91 106 MET A C 1
ATOM 804 O O . MET A 1 106 ? 20.666 -6.434 -5.233 1.00 40.91 106 MET A O 1
ATOM 808 N N . ASP A 1 107 ? 19.501 -4.555 -4.878 1.00 42.62 107 ASP A N 1
ATOM 809 C CA . ASP A 1 107 ? 18.595 -5.154 -3.876 1.00 42.62 107 ASP A CA 1
ATOM 810 C C . ASP A 1 107 ? 17.594 -6.177 -4.455 1.00 42.62 107 ASP A C 1
ATOM 812 O O . ASP A 1 107 ? 16.952 -6.894 -3.697 1.00 42.62 107 ASP A O 1
ATOM 816 N N . SER A 1 108 ? 17.426 -6.236 -5.784 1.00 46.22 108 SER A N 1
ATOM 817 C CA . SER A 1 108 ? 16.552 -7.230 -6.446 1.00 46.22 108 SER A CA 1
ATOM 818 C C . SER A 1 108 ? 17.220 -8.598 -6.630 1.00 46.22 108 SER A C 1
ATOM 820 O O . SER A 1 108 ? 16.538 -9.593 -6.859 1.00 46.22 108 SER A O 1
ATOM 822 N N . LEU A 1 109 ? 18.553 -8.656 -6.510 1.00 40.03 109 LEU A N 1
ATOM 823 C CA . LEU A 1 109 ? 19.348 -9.881 -6.644 1.00 40.03 109 LEU A CA 1
ATOM 824 C C . LEU A 1 109 ? 19.204 -10.817 -5.436 1.00 40.03 109 LEU A C 1
ATOM 826 O O . LEU A 1 109 ? 19.610 -11.978 -5.493 1.00 40.03 109 LEU A O 1
ATOM 830 N N . TRP A 1 110 ? 18.629 -10.323 -4.340 1.00 43.03 110 TRP A N 1
ATOM 831 C CA . TRP A 1 110 ? 18.30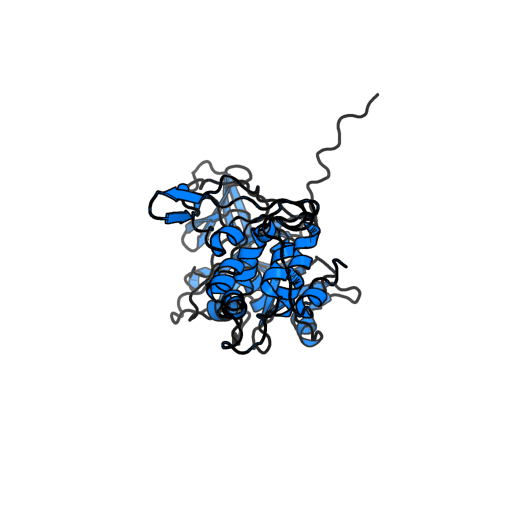0 -11.098 -3.152 1.00 43.03 110 TRP A CA 1
ATOM 832 C C . TRP A 1 110 ? 16.779 -11.267 -3.110 1.00 43.03 110 TRP A C 1
ATOM 834 O O . TRP A 1 110 ? 16.071 -10.356 -2.706 1.00 43.03 110 TRP A O 1
ATOM 844 N N . GLY A 1 111 ? 16.322 -12.411 -3.632 1.00 42.47 111 GLY A N 1
ATOM 845 C CA . GLY A 1 111 ? 14.939 -12.872 -3.838 1.00 42.47 111 GLY A CA 1
ATOM 846 C C . GLY A 1 111 ? 13.771 -12.230 -3.062 1.00 42.47 111 GLY A C 1
ATOM 847 O O . GLY A 1 111 ? 13.884 -11.850 -1.907 1.00 42.47 111 GLY A O 1
ATOM 848 N N . ASN A 1 112 ? 12.592 -12.274 -3.701 1.00 51.91 112 ASN A N 1
ATOM 849 C CA . ASN A 1 112 ? 11.242 -12.109 -3.125 1.00 51.91 112 ASN A CA 1
ATOM 850 C C . ASN A 1 112 ? 10.761 -10.706 -2.700 1.00 51.91 112 ASN A C 1
ATOM 852 O O . ASN A 1 112 ? 9.719 -10.598 -2.054 1.00 51.91 112 ASN A O 1
ATOM 856 N N . ASN A 1 113 ? 11.389 -9.612 -3.130 1.00 67.25 113 ASN A N 1
ATOM 857 C CA . ASN A 1 113 ? 10.990 -8.276 -2.668 1.00 67.25 113 ASN A CA 1
ATOM 858 C C . ASN A 1 113 ? 9.872 -7.611 -3.503 1.00 67.25 113 ASN A C 1
ATOM 860 O O . ASN A 1 113 ? 10.060 -6.555 -4.109 1.00 67.25 113 ASN A O 1
ATOM 864 N N . HIS A 1 114 ? 8.650 -8.163 -3.433 1.00 74.00 114 HIS A N 1
ATOM 865 C CA . HIS A 1 114 ? 7.407 -7.569 -3.983 1.00 74.00 114 HIS A CA 1
ATOM 866 C C . HIS A 1 114 ? 7.310 -6.049 -3.755 1.00 74.00 114 HIS A C 1
ATOM 868 O O . HIS A 1 114 ? 6.887 -5.283 -4.625 1.00 74.00 114 HIS A O 1
ATOM 874 N N . PHE A 1 115 ? 7.715 -5.596 -2.568 1.00 79.50 115 PHE A N 1
ATOM 875 C CA . PHE A 1 115 ? 7.653 -4.195 -2.164 1.00 79.50 115 PHE A CA 1
ATOM 876 C C . PHE A 1 115 ? 8.730 -3.323 -2.827 1.00 79.50 115 PHE A C 1
ATOM 878 O O . PHE A 1 115 ? 8.425 -2.181 -3.190 1.00 79.50 115 PHE A O 1
ATOM 885 N N . SER A 1 116 ? 9.955 -3.832 -3.023 1.00 75.31 116 SER A N 1
ATOM 886 C CA . SER A 1 116 ? 11.000 -3.089 -3.744 1.00 75.31 116 SER A CA 1
ATOM 887 C C . SER A 1 116 ? 10.657 -2.959 -5.218 1.00 75.31 116 SER A C 1
ATOM 889 O O . SER A 1 116 ? 10.825 -1.884 -5.799 1.00 75.31 116 SER A O 1
ATOM 891 N N . ASP A 1 117 ? 10.108 -4.026 -5.799 1.00 77.12 117 ASP A N 1
ATOM 892 C CA . ASP A 1 117 ? 9.710 -4.047 -7.201 1.00 77.12 117 ASP A CA 1
ATOM 893 C C . ASP A 1 117 ? 8.588 -3.047 -7.446 1.00 77.12 117 ASP A C 1
ATOM 895 O O . ASP A 1 117 ? 8.683 -2.225 -8.355 1.00 77.12 117 ASP A O 1
ATOM 899 N N . ARG A 1 118 ? 7.589 -2.994 -6.555 1.00 84.88 118 ARG A N 1
ATOM 900 C CA . ARG A 1 118 ? 6.535 -1.970 -6.586 1.00 84.88 118 ARG A CA 1
ATOM 901 C C . ARG A 1 118 ? 7.098 -0.548 -6.517 1.00 84.88 118 ARG A C 1
ATOM 903 O O . ARG A 1 118 ? 6.673 0.315 -7.285 1.00 84.88 118 ARG A O 1
ATOM 910 N N . SER A 1 119 ? 8.045 -0.280 -5.616 1.00 78.75 119 SER A N 1
ATOM 911 C CA . SER A 1 119 ? 8.646 1.057 -5.486 1.00 78.75 119 SER A CA 1
ATOM 912 C C . SER A 1 119 ? 9.399 1.474 -6.752 1.00 78.75 119 SER A C 1
ATOM 914 O O . SER A 1 119 ? 9.266 2.607 -7.210 1.00 78.75 119 SER A O 1
ATOM 916 N N . ARG A 1 120 ? 10.148 0.556 -7.374 1.00 75.38 120 ARG A N 1
ATOM 917 C CA . ARG A 1 120 ? 10.849 0.823 -8.641 1.00 75.38 120 ARG A CA 1
ATOM 918 C C . ARG A 1 120 ? 9.878 0.970 -9.810 1.00 75.38 120 ARG A C 1
ATOM 920 O O . ARG A 1 120 ? 10.055 1.854 -10.643 1.00 75.38 120 ARG A O 1
ATOM 927 N N . TYR A 1 121 ? 8.849 0.136 -9.849 1.00 79.94 121 TYR A N 1
ATOM 928 C CA . TYR A 1 121 ? 7.841 0.108 -10.898 1.00 79.94 121 TYR A CA 1
ATOM 929 C C . TYR A 1 121 ? 6.974 1.371 -10.922 1.00 79.94 121 TYR A C 1
ATOM 931 O O . TYR A 1 121 ? 6.742 1.942 -11.982 1.00 79.94 121 TYR A O 1
ATOM 939 N N . THR A 1 122 ? 6.551 1.863 -9.757 1.00 81.81 122 THR A N 1
ATOM 940 C CA . THR A 1 122 ? 5.681 3.051 -9.649 1.00 81.81 122 THR A CA 1
ATOM 941 C C . THR A 1 122 ? 6.362 4.372 -10.027 1.00 81.81 122 THR A C 1
ATOM 943 O O . THR A 1 122 ? 5.678 5.370 -10.223 1.00 81.81 122 THR A O 1
ATOM 946 N N . LYS A 1 123 ? 7.692 4.384 -10.205 1.00 77.94 123 LYS A N 1
ATOM 947 C CA . LYS A 1 123 ? 8.439 5.514 -10.800 1.00 77.94 123 LYS A CA 1
ATOM 948 C C . LYS A 1 123 ? 8.275 5.621 -12.306 1.00 77.94 123 LYS A C 1
ATOM 950 O O . LYS A 1 123 ? 8.643 6.637 -12.892 1.00 77.94 123 LYS A O 1
ATOM 955 N N . ARG A 1 124 ? 7.870 4.526 -12.943 1.00 78.50 124 ARG A N 1
ATOM 956 C CA . ARG A 1 124 ? 7.858 4.427 -14.392 1.00 78.50 124 ARG A CA 1
ATOM 957 C C . ARG A 1 124 ? 6.608 5.081 -14.962 1.00 78.50 124 ARG A C 1
ATOM 959 O O . ARG A 1 124 ? 5.591 5.240 -14.297 1.00 78.50 124 ARG A O 1
ATOM 966 N N . THR A 1 125 ? 6.727 5.463 -16.220 1.00 78.44 125 THR A N 1
ATOM 967 C CA . THR A 1 125 ? 5.686 6.129 -16.998 1.00 78.44 125 THR A CA 1
ATOM 968 C C . THR A 1 125 ? 4.822 5.112 -17.734 1.00 78.44 125 THR A C 1
ATOM 970 O O . THR A 1 125 ? 5.328 4.111 -18.256 1.00 78.44 125 THR A O 1
ATOM 973 N N . PHE A 1 126 ? 3.518 5.372 -17.793 1.00 74.62 126 PHE A N 1
ATOM 974 C CA . PHE A 1 126 ? 2.544 4.539 -18.491 1.00 74.62 126 PHE A CA 1
ATOM 975 C C . PHE A 1 126 ? 1.946 5.316 -19.659 1.00 74.62 126 PHE A C 1
ATOM 977 O O . PHE A 1 126 ? 1.669 6.505 -19.550 1.00 74.62 126 PHE A O 1
ATOM 984 N N . THR A 1 127 ? 1.754 4.644 -20.795 1.00 75.81 127 THR A N 1
ATOM 985 C CA . THR A 1 127 ? 0.976 5.215 -21.905 1.00 75.81 127 THR A CA 1
ATOM 986 C C . THR A 1 127 ? -0.508 5.261 -21.541 1.00 75.81 127 THR A C 1
ATOM 988 O O . THR A 1 127 ? -1.184 6.236 -21.851 1.00 75.81 127 THR A O 1
ATOM 991 N N . TYR A 1 128 ? -0.976 4.225 -20.842 1.00 78.81 128 TYR A N 1
ATOM 992 C CA . TYR A 1 128 ? -2.341 4.061 -20.361 1.00 78.81 128 TYR A CA 1
ATOM 993 C C . TYR A 1 128 ? -2.299 3.722 -18.872 1.00 78.81 128 TYR A C 1
ATOM 995 O O . TYR A 1 128 ? -1.769 2.681 -18.475 1.00 78.81 128 TYR A O 1
ATOM 1003 N N . GLU A 1 129 ? -2.813 4.617 -18.032 1.00 80.12 129 GLU A N 1
ATOM 1004 C CA . GLU A 1 129 ? -2.755 4.457 -16.576 1.00 80.12 129 GLU A CA 1
ATOM 1005 C C . GLU A 1 129 ? -3.614 3.272 -16.094 1.00 80.12 129 GLU A C 1
ATOM 1007 O O . GLU A 1 129 ? -3.298 2.671 -15.066 1.00 80.12 129 GLU A O 1
ATOM 1012 N N . GLU A 1 130 ? -4.631 2.852 -16.861 1.00 78.25 130 GLU A N 1
ATOM 1013 C CA . GLU A 1 130 ? -5.415 1.636 -16.597 1.00 78.25 130 GLU A CA 1
ATOM 1014 C C . GLU A 1 130 ? -4.593 0.336 -16.691 1.00 78.25 130 GLU A C 1
ATOM 1016 O O . GLU A 1 130 ? -5.001 -0.721 -16.198 1.00 78.25 130 GLU A O 1
ATOM 1021 N N . GLU A 1 131 ? -3.409 0.388 -17.301 1.00 78.88 131 GLU A N 1
ATOM 1022 C CA . GLU A 1 131 ? -2.552 -0.780 -17.481 1.00 78.88 131 GLU A CA 1
ATOM 1023 C C . GLU A 1 131 ? -1.597 -1.013 -16.309 1.00 78.88 131 GLU A C 1
ATOM 1025 O O . GLU A 1 131 ? -0.976 -2.074 -16.250 1.00 78.88 131 GLU A O 1
ATOM 1030 N N . VAL A 1 132 ? -1.521 -0.097 -15.335 1.00 85.88 132 VAL A N 1
ATOM 1031 C CA . VAL A 1 132 ? -0.555 -0.167 -14.223 1.00 85.88 132 VAL A CA 1
ATOM 1032 C C . VAL A 1 132 ? -0.601 -1.498 -13.471 1.00 85.88 132 VAL A C 1
ATOM 1034 O O . VAL A 1 132 ? 0.444 -2.045 -13.132 1.00 85.88 132 VAL A O 1
ATOM 1037 N N . LEU A 1 133 ? -1.783 -2.070 -13.231 1.00 85.94 133 LEU A N 1
ATOM 1038 C CA . LEU A 1 133 ? -1.880 -3.361 -12.549 1.00 85.94 133 LEU A CA 1
ATOM 1039 C C . LEU A 1 133 ? -1.535 -4.514 -13.493 1.00 85.94 133 LEU A C 1
ATOM 1041 O O . LEU A 1 133 ? -0.815 -5.424 -13.096 1.00 85.94 133 LEU A O 1
ATOM 1045 N N . ARG A 1 134 ? -1.987 -4.463 -14.753 1.00 80.94 134 ARG A N 1
ATOM 1046 C CA . ARG A 1 134 ? -1.708 -5.497 -15.769 1.00 80.94 134 ARG A CA 1
ATOM 1047 C C . ARG A 1 134 ? -0.211 -5.631 -16.031 1.00 80.94 134 ARG A C 1
ATOM 1049 O O . ARG A 1 134 ? 0.312 -6.742 -16.021 1.00 80.94 134 ARG A O 1
ATOM 1056 N N . ALA A 1 135 ? 0.476 -4.504 -16.158 1.00 76.31 135 ALA A N 1
ATOM 1057 C CA . ALA A 1 135 ? 1.920 -4.437 -16.308 1.00 76.31 135 ALA A CA 1
ATOM 1058 C C . ALA A 1 135 ? 2.683 -4.810 -15.011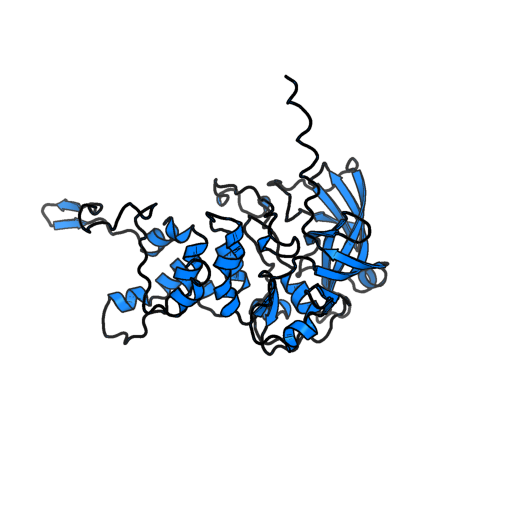 1.00 76.31 135 ALA A C 1
ATOM 1060 O O . ALA A 1 135 ? 3.879 -5.082 -15.053 1.00 76.31 135 ALA A O 1
ATOM 1061 N N . PHE A 1 136 ? 2.003 -4.978 -13.872 1.00 81.88 136 PHE A N 1
ATOM 1062 C CA . PHE A 1 136 ? 2.595 -5.517 -12.640 1.00 81.88 136 PHE A CA 1
ATOM 1063 C C . PHE A 1 136 ? 2.261 -7.006 -12.398 1.00 81.88 136 PHE A C 1
ATOM 1065 O O . PHE A 1 136 ? 2.844 -7.639 -11.518 1.00 81.88 136 PHE A O 1
ATOM 1072 N N . LYS A 1 137 ? 1.343 -7.610 -13.173 1.00 79.88 137 LYS A N 1
ATOM 1073 C CA . LYS A 1 137 ? 0.746 -8.920 -12.842 1.00 79.88 137 LYS A CA 1
ATOM 1074 C C . LYS A 1 137 ? 1.729 -10.073 -12.715 1.00 79.88 137 LYS A C 1
ATOM 1076 O O . LYS A 1 137 ? 1.594 -10.849 -11.774 1.00 79.88 137 LYS A O 1
ATOM 1081 N N . GLY A 1 138 ? 2.710 -10.228 -13.595 1.00 72.44 138 GLY A N 1
ATOM 1082 C CA . GLY A 1 138 ? 3.606 -11.381 -13.444 1.00 72.44 138 GLY A CA 1
ATOM 1083 C C . GLY A 1 138 ? 4.633 -11.223 -12.307 1.00 72.44 138 GLY A C 1
ATOM 1084 O O . GLY A 1 138 ? 5.151 -12.229 -11.834 1.00 72.44 138 GLY A O 1
ATOM 1085 N N . ILE A 1 139 ? 4.855 -10.010 -11.770 1.00 77.19 139 ILE A N 1
ATOM 1086 C CA . ILE A 1 139 ? 5.601 -9.831 -10.509 1.00 77.19 139 ILE A CA 1
ATOM 1087 C C . ILE A 1 139 ? 4.764 -10.425 -9.375 1.00 77.19 139 ILE A C 1
ATOM 1089 O O . ILE A 1 139 ? 5.266 -11.217 -8.583 1.00 77.19 139 ILE A O 1
ATOM 1093 N N . LEU A 1 140 ? 3.455 -10.143 -9.364 1.00 81.94 140 LEU A N 1
ATOM 1094 C CA . LEU A 1 140 ? 2.513 -10.752 -8.418 1.00 81.94 140 LEU A CA 1
ATOM 1095 C C . LEU A 1 140 ? 2.436 -12.281 -8.561 1.00 81.94 140 LEU A C 1
ATOM 1097 O O . LEU A 1 140 ? 2.260 -12.980 -7.567 1.00 81.94 140 LEU A O 1
ATOM 1101 N N . ARG A 1 141 ? 2.573 -12.825 -9.780 1.00 77.44 141 ARG A N 1
ATOM 1102 C CA . ARG A 1 141 ? 2.586 -14.284 -10.009 1.00 77.44 141 ARG A CA 1
ATOM 1103 C C . ARG A 1 141 ? 3.799 -14.978 -9.397 1.00 77.44 141 ARG A C 1
ATOM 1105 O O . ARG A 1 141 ? 3.653 -16.047 -8.809 1.00 77.44 141 ARG A O 1
ATOM 1112 N N . ARG A 1 142 ? 4.976 -14.362 -9.519 1.00 74.31 142 ARG A N 1
ATOM 1113 C CA . ARG A 1 142 ? 6.238 -14.888 -8.975 1.00 74.31 142 ARG A CA 1
ATOM 1114 C C . ARG A 1 142 ? 6.412 -14.624 -7.486 1.00 74.31 142 ARG A C 1
ATOM 1116 O O . ARG A 1 142 ? 7.146 -15.353 -6.828 1.00 74.31 142 ARG A O 1
ATOM 1123 N N . SER A 1 143 ? 5.757 -13.588 -6.976 1.00 78.31 143 SER A N 1
ATOM 1124 C CA . SER A 1 143 ? 5.796 -13.228 -5.566 1.00 78.31 143 SER A CA 1
ATOM 1125 C C . SER A 1 143 ? 5.379 -14.404 -4.681 1.00 78.31 143 SER A C 1
ATOM 1127 O O . SER A 1 143 ? 4.485 -15.190 -5.021 1.00 78.31 143 SER A O 1
ATOM 1129 N N . ASN A 1 144 ? 5.997 -14.498 -3.502 1.00 80.88 144 ASN A N 1
ATOM 1130 C CA . ASN A 1 144 ? 5.533 -15.426 -2.478 1.00 80.88 144 ASN A CA 1
ATOM 1131 C C . ASN A 1 144 ? 4.184 -14.990 -1.885 1.00 80.88 144 ASN A C 1
ATOM 1133 O O . ASN A 1 144 ? 3.616 -15.703 -1.077 1.00 80.88 144 ASN A O 1
ATOM 1137 N N . PHE A 1 145 ? 3.643 -13.836 -2.268 1.00 87.38 145 PHE A N 1
ATOM 1138 C CA . PHE A 1 145 ? 2.392 -13.332 -1.730 1.00 87.38 145 PHE A CA 1
ATOM 1139 C C . PHE A 1 145 ? 1.165 -13.775 -2.507 1.00 87.38 145 PHE A C 1
ATOM 1141 O O . PHE A 1 145 ? 1.111 -13.685 -3.733 1.00 87.38 145 PHE A O 1
ATOM 1148 N N . ILE A 1 146 ? 0.116 -14.106 -1.760 1.00 89.56 146 ILE A N 1
ATOM 1149 C CA . ILE A 1 146 ? -1.250 -13.971 -2.249 1.00 89.56 146 ILE A CA 1
ATOM 1150 C C . ILE A 1 146 ? -1.601 -12.482 -2.220 1.00 89.56 146 ILE A C 1
ATOM 1152 O O . ILE A 1 146 ? -1.386 -11.815 -1.208 1.00 89.56 146 ILE A O 1
ATOM 1156 N N . SER A 1 147 ? -2.121 -11.944 -3.318 1.00 91.44 147 SER A N 1
ATOM 1157 C CA . SER A 1 147 ? -2.434 -10.523 -3.473 1.00 91.44 147 SER A CA 1
ATOM 1158 C C . SER A 1 147 ? -3.795 -10.298 -4.123 1.00 91.44 147 SER A C 1
ATOM 1160 O O . SER A 1 147 ? -4.302 -11.143 -4.863 1.00 91.44 147 SER A O 1
ATOM 1162 N N . ILE A 1 148 ? -4.382 -9.129 -3.869 1.00 91.38 148 ILE A N 1
ATOM 1163 C CA . ILE A 1 148 ? -5.592 -8.664 -4.548 1.00 91.38 148 ILE A CA 1
ATOM 1164 C C . ILE A 1 148 ? -5.460 -7.193 -4.923 1.00 91.38 148 ILE A C 1
ATOM 1166 O O . ILE A 1 148 ? -5.003 -6.386 -4.114 1.00 91.38 148 ILE A O 1
ATOM 1170 N N . TRP A 1 149 ? -5.823 -6.834 -6.160 1.00 90.06 149 TRP A N 1
ATOM 1171 C CA . TRP A 1 149 ? -5.643 -5.474 -6.684 1.00 90.06 149 TRP A CA 1
ATOM 1172 C C . TRP A 1 149 ? -4.205 -4.948 -6.455 1.00 90.06 149 TRP A C 1
ATOM 1174 O O . TRP A 1 149 ? -3.994 -3.778 -6.148 1.00 90.06 149 TRP A O 1
ATOM 1184 N N . GLY A 1 150 ? -3.202 -5.833 -6.527 1.00 89.12 150 GLY A N 1
ATOM 1185 C CA . GLY A 1 150 ? -1.788 -5.542 -6.252 1.00 89.12 150 GLY A CA 1
ATOM 1186 C C . GLY A 1 150 ? -1.399 -5.411 -4.770 1.00 89.12 150 GLY A C 1
ATOM 1187 O O . GLY A 1 150 ? -0.209 -5.283 -4.467 1.00 89.12 150 GLY A O 1
ATOM 1188 N N . VAL A 1 151 ? -2.348 -5.434 -3.834 1.00 92.81 151 VAL A N 1
ATOM 1189 C CA . VAL A 1 151 ? -2.082 -5.370 -2.390 1.00 92.81 151 VAL A CA 1
ATOM 1190 C C . VAL A 1 151 ? -1.761 -6.777 -1.872 1.00 92.81 151 VAL A C 1
ATOM 1192 O O . VAL A 1 151 ? -2.583 -7.677 -2.056 1.00 92.81 151 VAL A O 1
ATOM 1195 N N . PRO A 1 152 ? -0.588 -6.997 -1.248 1.00 91.94 152 PRO A N 1
ATOM 1196 C CA . PRO A 1 152 ? -0.241 -8.294 -0.677 1.00 91.94 152 PRO A CA 1
ATOM 1197 C C . PRO A 1 152 ? -1.095 -8.583 0.562 1.00 91.94 152 PRO A C 1
ATOM 1199 O O . PRO A 1 152 ? -1.422 -7.671 1.321 1.00 91.94 152 PRO A O 1
ATOM 1202 N N . ILE A 1 153 ? -1.469 -9.848 0.738 1.00 91.44 153 ILE A N 1
ATOM 1203 C CA . ILE A 1 153 ? -2.281 -10.335 1.853 1.00 91.44 153 ILE A CA 1
ATOM 1204 C C . ILE A 1 153 ? -1.421 -11.215 2.754 1.00 91.44 153 ILE A C 1
ATOM 1206 O O . ILE A 1 153 ? -1.102 -10.825 3.867 1.00 91.44 153 ILE A O 1
ATOM 1210 N N . VAL A 1 154 ? -1.021 -12.394 2.281 1.00 89.12 154 VAL A N 1
ATOM 1211 C CA . VAL A 1 154 ? -0.306 -13.393 3.090 1.00 89.12 154 VAL A CA 1
ATOM 1212 C C . VAL A 1 154 ? 0.789 -14.023 2.234 1.00 89.12 154 VAL A C 1
ATOM 1214 O O . VAL A 1 154 ? 0.504 -14.327 1.069 1.00 89.12 154 VAL A O 1
ATOM 1217 N N . PRO A 1 155 ? 2.016 -14.229 2.749 1.00 86.88 155 PRO A N 1
ATOM 1218 C CA . PRO A 1 155 ? 2.974 -15.094 2.074 1.00 86.88 155 PRO A CA 1
ATOM 1219 C C . PRO A 1 155 ? 2.429 -16.532 2.007 1.00 86.88 155 PRO A C 1
ATOM 1221 O O . PRO A 1 155 ? 1.691 -16.968 2.897 1.00 86.88 155 PRO A O 1
ATOM 1224 N N . LYS A 1 156 ? 2.755 -17.282 0.950 1.00 78.75 156 LYS A N 1
ATOM 1225 C CA . LYS A 1 156 ? 2.359 -18.690 0.814 1.00 78.75 156 LYS A CA 1
ATOM 1226 C C . LYS A 1 156 ? 2.908 -19.464 2.001 1.00 78.75 156 LYS A C 1
ATOM 1228 O O . LYS A 1 156 ? 3.987 -19.160 2.483 1.00 78.75 156 LYS A O 1
ATOM 1233 N N . HIS A 1 157 ? 2.158 -20.467 2.448 1.00 77.44 157 HIS A N 1
ATOM 1234 C CA . HIS A 1 157 ? 2.546 -21.374 3.536 1.00 77.44 157 HIS A CA 1
ATOM 1235 C C . HIS A 1 157 ? 2.725 -20.723 4.924 1.00 77.44 157 HIS A C 1
ATOM 1237 O O . HIS A 1 157 ? 2.929 -21.446 5.897 1.00 77.44 157 HIS A O 1
ATOM 1243 N N . SER A 1 158 ? 2.553 -19.402 5.052 1.00 81.38 158 SER A N 1
ATOM 1244 C CA . SER A 1 158 ? 2.582 -18.697 6.337 1.00 81.38 158 SER A CA 1
ATOM 1245 C C . SER A 1 158 ? 1.299 -18.892 7.140 1.00 81.38 158 SER A C 1
ATOM 1247 O O . SER A 1 158 ? 0.193 -18.870 6.598 1.00 81.38 158 SER A O 1
ATOM 1249 N N . ASN A 1 159 ? 1.447 -18.987 8.460 1.00 83.19 159 ASN A N 1
ATOM 1250 C CA . ASN A 1 159 ? 0.341 -19.014 9.413 1.00 83.19 159 ASN A CA 1
ATOM 1251 C C . ASN A 1 159 ? 0.039 -17.591 9.915 1.00 83.19 159 ASN A C 1
ATOM 1253 O O . ASN A 1 159 ? 0.226 -17.258 11.084 1.00 83.19 159 ASN A O 1
ATOM 1257 N N . LEU A 1 160 ? -0.369 -16.717 8.997 1.00 87.00 160 LEU A N 1
ATOM 1258 C CA . LEU A 1 160 ? -0.713 -15.325 9.284 1.00 87.00 160 LEU A CA 1
ATOM 1259 C C . LEU A 1 160 ? -2.206 -15.110 9.022 1.00 87.00 160 LEU A C 1
ATOM 1261 O O . LEU A 1 160 ? -2.703 -15.473 7.956 1.00 87.00 160 LEU A O 1
ATOM 1265 N N . ASP A 1 161 ? -2.910 -14.485 9.976 1.00 89.75 161 ASP A N 1
ATOM 1266 C CA . ASP A 1 161 ? -4.307 -14.067 9.783 1.00 89.75 161 ASP A CA 1
ATOM 1267 C C . ASP A 1 161 ? -4.409 -13.185 8.521 1.00 89.75 161 ASP A C 1
ATOM 1269 O O . ASP A 1 161 ? -3.764 -12.127 8.465 1.00 89.75 161 ASP A O 1
ATOM 1273 N N . PRO A 1 162 ? -5.228 -13.566 7.521 1.00 91.50 162 PRO A N 1
ATOM 1274 C CA . PRO A 1 162 ? -5.373 -12.810 6.283 1.00 91.50 162 PRO A CA 1
ATOM 1275 C C . PRO A 1 162 ? -5.744 -11.342 6.459 1.00 91.50 162 PRO A C 1
ATOM 1277 O O . PRO A 1 162 ? -5.335 -10.509 5.657 1.00 91.50 162 PRO A O 1
ATOM 1280 N N . ASN A 1 163 ? -6.511 -10.997 7.493 1.00 93.19 163 ASN A N 1
ATOM 1281 C CA . ASN A 1 163 ? -6.900 -9.617 7.753 1.00 93.19 163 ASN A CA 1
ATOM 1282 C C . ASN A 1 163 ? -5.724 -8.803 8.285 1.00 93.19 163 ASN A C 1
ATOM 1284 O O . ASN A 1 163 ? -5.520 -7.670 7.850 1.00 93.19 163 ASN A O 1
ATOM 1288 N N . THR A 1 164 ? -4.926 -9.384 9.183 1.00 91.25 164 THR A N 1
ATOM 1289 C CA . THR A 1 164 ? -3.689 -8.758 9.665 1.00 91.25 164 THR A CA 1
ATOM 1290 C C . THR A 1 164 ? -2.711 -8.576 8.510 1.00 91.25 164 THR A C 1
ATOM 1292 O O . THR A 1 164 ? -2.176 -7.485 8.322 1.00 91.25 164 THR A O 1
ATOM 1295 N N . GLY A 1 165 ? -2.527 -9.610 7.690 1.00 90.94 165 GLY A N 1
ATOM 1296 C CA . GLY A 1 165 ? -1.676 -9.547 6.510 1.00 90.94 165 GLY A CA 1
ATOM 1297 C C . GLY A 1 165 ? -2.134 -8.491 5.500 1.00 90.94 165 GLY A C 1
ATOM 1298 O O . GLY A 1 165 ? -1.352 -7.632 5.095 1.00 90.94 165 GLY A O 1
ATOM 1299 N N . PHE A 1 166 ? -3.432 -8.435 5.194 1.00 93.31 166 PHE A N 1
ATOM 1300 C CA . PHE A 1 166 ? -3.985 -7.390 4.332 1.00 93.31 166 PHE A CA 1
ATOM 1301 C C . PHE A 1 166 ? -3.816 -5.980 4.910 1.00 93.31 166 PHE A C 1
ATOM 1303 O O . PHE A 1 166 ? -3.537 -5.034 4.171 1.00 93.31 166 PHE A O 1
ATOM 1310 N N . ALA A 1 167 ? -3.960 -5.817 6.228 1.00 92.75 167 ALA A N 1
ATOM 1311 C CA . ALA A 1 167 ? -3.703 -4.546 6.900 1.00 92.75 167 ALA A CA 1
ATOM 1312 C C . ALA A 1 167 ? -2.228 -4.123 6.765 1.00 92.75 167 ALA A C 1
ATOM 1314 O O . ALA A 1 167 ? -1.965 -2.954 6.484 1.00 92.75 167 ALA A O 1
ATOM 1315 N N . LEU A 1 168 ? -1.276 -5.061 6.883 1.00 90.38 168 LEU A N 1
ATOM 1316 C CA . LEU A 1 168 ? 0.155 -4.817 6.641 1.00 90.38 168 LEU A CA 1
ATOM 1317 C C . LEU A 1 168 ? 0.425 -4.451 5.170 1.00 90.38 168 LEU A C 1
ATOM 1319 O O . LEU A 1 168 ? 1.194 -3.531 4.874 1.00 90.38 168 LEU A O 1
ATOM 1323 N N . GLY A 1 169 ? -0.250 -5.121 4.233 1.00 90.50 169 GLY A N 1
ATOM 1324 C CA . GLY A 1 169 ? -0.185 -4.813 2.805 1.00 90.50 169 GLY A CA 1
ATOM 1325 C C . GLY A 1 169 ? -0.670 -3.406 2.446 1.00 90.50 169 GLY A C 1
ATOM 1326 O O . GLY A 1 169 ? -0.194 -2.838 1.462 1.00 90.50 169 GLY A O 1
ATOM 1327 N N . GLN A 1 170 ? -1.550 -2.818 3.264 1.00 91.88 170 GLN A N 1
ATOM 1328 C CA . GLN A 1 170 ? -2.062 -1.449 3.129 1.00 91.88 170 GLN A CA 1
ATOM 1329 C C . GLN A 1 170 ? -1.171 -0.376 3.778 1.00 91.88 170 GLN A C 1
ATOM 1331 O O . GLN A 1 170 ? -1.549 0.796 3.808 1.00 91.88 170 GLN A O 1
ATOM 1336 N N . LEU A 1 171 ? 0.021 -0.720 4.277 1.00 89.94 171 LEU A N 1
ATOM 1337 C CA . LEU A 1 171 ? 0.947 0.264 4.861 1.00 89.94 171 LEU A CA 1
ATOM 1338 C C . LEU A 1 171 ? 1.824 0.981 3.824 1.00 89.94 171 LEU A C 1
ATOM 1340 O O . LEU A 1 171 ? 2.874 1.538 4.149 1.00 89.94 171 LEU A O 1
ATOM 1344 N N . TRP A 1 172 ? 1.381 0.984 2.570 1.00 88.88 172 TRP A N 1
ATOM 1345 C CA . TRP A 1 172 ? 1.999 1.782 1.530 1.00 88.88 172 TRP A CA 1
ATOM 1346 C C . TRP A 1 172 ? 1.724 3.271 1.761 1.00 88.88 172 TRP A C 1
ATOM 1348 O O . TRP A 1 172 ? 0.645 3.646 2.227 1.00 88.88 172 TRP A O 1
ATOM 1358 N N . ILE A 1 173 ? 2.704 4.105 1.421 1.00 83.06 173 ILE A N 1
ATOM 1359 C CA . ILE A 1 173 ? 2.651 5.566 1.542 1.00 83.06 173 ILE A CA 1
ATOM 1360 C C . ILE A 1 173 ? 3.234 6.223 0.295 1.00 83.06 173 ILE A C 1
ATOM 1362 O O . ILE A 1 173 ? 4.133 5.676 -0.354 1.00 83.06 173 ILE A O 1
ATOM 1366 N N . ARG A 1 174 ? 2.779 7.436 -0.011 1.00 80.25 174 ARG A N 1
ATOM 1367 C CA . ARG A 1 174 ? 3.482 8.311 -0.949 1.00 80.25 174 ARG A CA 1
ATOM 1368 C C . ARG A 1 174 ? 4.678 8.937 -0.244 1.00 80.25 174 ARG A C 1
ATOM 1370 O O . ARG A 1 174 ? 4.538 9.467 0.858 1.00 80.25 174 ARG A O 1
ATOM 1377 N N . ARG A 1 175 ? 5.855 8.961 -0.877 1.00 72.00 175 ARG A N 1
ATOM 1378 C CA . ARG A 1 175 ? 6.980 9.718 -0.307 1.00 72.00 175 ARG A CA 1
ATOM 1379 C C . ARG A 1 175 ? 6.708 11.217 -0.391 1.00 72.00 175 ARG A C 1
ATOM 1381 O O . ARG A 1 175 ? 6.552 11.740 -1.496 1.00 72.00 175 ARG A O 1
ATOM 1388 N N . PRO A 1 176 ? 6.709 11.940 0.740 1.00 70.06 176 PRO A N 1
ATOM 1389 C CA . PRO A 1 176 ? 6.546 13.382 0.701 1.00 70.06 176 PRO A CA 1
ATOM 1390 C C . PRO A 1 176 ? 7.756 14.057 0.056 1.00 70.06 176 PRO A C 1
ATOM 1392 O O . PRO A 1 176 ? 8.900 13.710 0.372 1.00 70.06 176 PRO A O 1
ATOM 1395 N N . GLY A 1 177 ? 7.517 15.068 -0.784 1.00 65.38 177 GLY A N 1
ATOM 1396 C CA . GLY A 1 177 ? 8.573 15.785 -1.513 1.00 65.38 177 GLY A CA 1
ATOM 1397 C C . GLY A 1 177 ? 9.650 16.389 -0.602 1.00 65.38 177 GLY A C 1
ATOM 1398 O O . GLY A 1 177 ? 10.838 16.349 -0.926 1.00 65.38 177 GLY A O 1
ATOM 1399 N N . TRP A 1 178 ? 9.280 16.848 0.599 1.00 71.25 178 TRP A N 1
ATOM 1400 C CA . TRP A 1 178 ? 10.225 17.408 1.576 1.00 71.25 178 TRP A CA 1
ATOM 1401 C C . TRP A 1 178 ? 11.178 16.389 2.211 1.00 71.25 178 TRP A C 1
ATOM 1403 O O . TRP A 1 178 ? 12.192 16.784 2.783 1.00 71.25 178 TRP A O 1
ATOM 1413 N N . THR A 1 179 ? 10.900 15.085 2.112 1.00 68.31 179 THR A N 1
ATOM 1414 C CA . THR A 1 179 ? 11.839 14.043 2.574 1.00 68.31 179 THR A CA 1
ATOM 1415 C C . THR A 1 179 ? 12.985 13.813 1.586 1.00 68.31 179 THR A C 1
ATOM 1417 O O . THR A 1 179 ? 13.988 13.179 1.926 1.00 68.31 179 THR A O 1
ATOM 1420 N N . ILE A 1 180 ? 12.856 14.319 0.356 1.00 66.50 180 ILE A N 1
ATOM 1421 C CA . ILE A 1 180 ? 13.889 14.251 -0.673 1.00 66.50 180 ILE A CA 1
ATOM 1422 C C . ILE A 1 180 ? 14.809 15.459 -0.497 1.00 66.50 180 ILE A C 1
ATOM 1424 O O . ILE A 1 180 ? 14.359 16.608 -0.423 1.00 66.50 180 ILE A O 1
ATOM 1428 N N . ARG A 1 181 ? 16.122 15.203 -0.425 1.00 69.69 181 ARG A N 1
ATOM 1429 C CA . ARG A 1 181 ? 17.125 16.272 -0.344 1.00 69.69 181 ARG A CA 1
ATOM 1430 C C . ARG A 1 181 ? 16.954 17.211 -1.548 1.00 69.69 181 ARG A C 1
ATOM 1432 O O . ARG A 1 181 ? 16.821 16.700 -2.656 1.00 69.69 181 ARG A O 1
ATOM 1439 N N . PRO A 1 182 ? 17.019 18.545 -1.380 1.00 68.06 182 PRO A N 1
ATOM 1440 C CA . PRO A 1 182 ? 16.755 19.486 -2.473 1.00 68.06 182 PRO A CA 1
ATOM 1441 C C . PRO A 1 182 ? 17.559 19.219 -3.755 1.00 68.06 182 PRO A C 1
ATOM 1443 O O . PRO A 1 182 ? 17.011 19.301 -4.844 1.00 68.06 182 PRO A O 1
ATOM 1446 N N . HIS A 1 183 ? 18.827 18.814 -3.633 1.00 66.56 183 HIS A N 1
ATOM 1447 C CA . HIS A 1 183 ? 19.713 18.502 -4.765 1.00 66.56 183 HIS A CA 1
ATOM 1448 C C . HIS A 1 183 ? 19.444 17.140 -5.439 1.00 66.56 183 HIS A C 1
ATOM 1450 O O . HIS A 1 183 ? 20.066 16.835 -6.449 1.00 66.56 183 HIS A O 1
ATOM 1456 N N . LEU A 1 184 ? 18.556 16.315 -4.872 1.00 58.69 184 LEU A N 1
ATOM 1457 C CA . LEU A 1 184 ? 18.086 15.048 -5.446 1.00 58.69 184 LEU A CA 1
ATOM 1458 C C . LEU A 1 184 ? 16.661 15.161 -6.007 1.00 58.69 184 LEU A C 1
ATOM 1460 O O . LEU A 1 184 ? 16.129 14.173 -6.507 1.00 58.69 184 LEU A O 1
ATOM 1464 N N . ARG A 1 185 ? 16.019 16.335 -5.906 1.00 63.25 185 ARG A N 1
ATOM 1465 C CA . ARG A 1 185 ? 14.711 16.569 -6.523 1.00 63.25 185 ARG A CA 1
ATOM 1466 C C . ARG A 1 185 ? 14.912 16.672 -8.034 1.00 63.25 185 ARG A C 1
ATOM 1468 O O . ARG A 1 185 ? 15.527 17.617 -8.520 1.00 63.25 185 ARG A O 1
ATOM 1475 N N . THR A 1 186 ? 14.425 15.690 -8.781 1.00 55.19 186 THR A N 1
ATOM 1476 C CA . THR A 1 186 ? 14.375 15.756 -10.244 1.00 55.19 186 THR A CA 1
ATOM 1477 C C . THR A 1 186 ? 13.340 16.790 -10.683 1.00 55.19 186 THR A C 1
ATOM 1479 O O . THR A 1 186 ? 12.259 16.857 -10.109 1.00 55.19 186 THR A O 1
ATOM 1482 N N . SER A 1 187 ? 13.638 17.564 -11.731 1.00 45.09 187 SER A N 1
ATOM 1483 C CA . SER A 1 187 ? 12.752 18.604 -12.295 1.00 45.09 187 SER A CA 1
ATOM 1484 C C . SER A 1 187 ? 11.425 18.068 -12.856 1.00 45.09 187 SER A C 1
ATOM 1486 O O . SER A 1 187 ? 10.530 18.846 -13.162 1.00 45.09 187 SER A O 1
ATOM 1488 N N . SER A 1 188 ? 11.300 16.746 -12.998 1.00 47.03 188 SER A N 1
ATOM 1489 C CA . SER A 1 188 ? 10.049 16.049 -13.291 1.00 47.03 188 SER A CA 1
ATOM 1490 C C . SER A 1 188 ? 9.281 15.829 -11.988 1.00 47.03 188 SER A C 1
ATOM 1492 O O . SER A 1 188 ? 9.286 14.733 -11.426 1.00 47.03 188 SER A O 1
ATOM 1494 N N . THR A 1 189 ? 8.646 16.875 -11.475 1.00 46.81 189 THR A N 1
ATOM 1495 C CA . THR A 1 189 ? 7.609 16.755 -10.450 1.00 46.81 189 THR A CA 1
ATOM 1496 C C . THR A 1 189 ? 6.396 16.084 -11.086 1.00 46.81 189 THR A C 1
ATOM 1498 O O . THR A 1 189 ? 5.537 16.733 -11.675 1.00 46.81 189 THR A O 1
ATOM 1501 N N . THR A 1 190 ? 6.333 14.751 -11.025 1.00 50.75 190 THR A N 1
ATOM 1502 C CA . THR A 1 190 ? 5.081 14.034 -11.285 1.00 50.75 190 THR A CA 1
ATOM 1503 C C . THR A 1 190 ? 4.072 14.515 -10.252 1.00 50.75 190 THR A C 1
ATOM 1505 O O . THR A 1 190 ? 4.192 14.181 -9.070 1.00 50.75 190 THR A O 1
ATOM 1508 N N . LEU A 1 191 ? 3.123 15.343 -10.696 1.00 55.62 191 LEU A N 1
ATOM 1509 C CA . LEU A 1 191 ? 1.936 15.695 -9.928 1.00 55.62 191 LEU A CA 1
ATOM 1510 C C . LEU A 1 191 ? 1.308 14.394 -9.425 1.00 55.62 191 LEU A C 1
ATOM 1512 O O . LEU A 1 191 ? 1.060 13.472 -10.203 1.00 55.62 191 LEU A O 1
ATOM 1516 N N . SER A 1 192 ? 1.121 14.309 -8.111 1.00 65.19 192 SER A N 1
ATOM 1517 C CA . SER A 1 192 ? 0.530 13.138 -7.478 1.00 65.19 192 SER A CA 1
ATOM 1518 C C . SER A 1 192 ? -0.948 13.102 -7.832 1.00 65.19 192 SER A C 1
ATOM 1520 O O . SER A 1 192 ? -1.727 13.873 -7.279 1.00 65.19 192 SER A O 1
ATOM 1522 N N . ALA A 1 193 ? -1.336 12.214 -8.742 1.00 73.12 193 ALA A N 1
ATOM 1523 C CA . ALA A 1 193 ? -2.712 12.120 -9.211 1.00 73.12 193 ALA A CA 1
ATOM 1524 C C . ALA A 1 193 ? -3.389 10.817 -8.775 1.00 73.12 193 ALA A C 1
ATOM 1526 O O . ALA A 1 193 ? -2.753 9.781 -8.561 1.00 73.12 193 ALA A O 1
ATOM 1527 N N . ARG A 1 194 ? -4.717 10.868 -8.682 1.00 83.50 194 ARG A N 1
ATOM 1528 C CA . ARG A 1 194 ? -5.583 9.726 -8.387 1.00 83.50 194 ARG A CA 1
ATOM 1529 C C . ARG A 1 194 ? -6.004 9.022 -9.685 1.00 83.50 194 ARG A C 1
ATOM 1531 O O . ARG A 1 194 ? -6.607 9.648 -10.550 1.00 83.50 194 ARG A O 1
ATOM 1538 N N . ARG A 1 195 ? -5.767 7.708 -9.803 1.00 84.00 195 ARG A N 1
ATOM 1539 C CA . ARG A 1 195 ? -6.285 6.866 -10.905 1.00 84.00 195 ARG A CA 1
ATOM 1540 C C . ARG A 1 195 ? -7.712 6.380 -10.643 1.00 84.00 195 ARG A C 1
ATOM 1542 O O . ARG A 1 195 ? -7.899 5.400 -9.924 1.00 84.00 195 ARG A O 1
ATOM 1549 N N . CYS A 1 196 ? -8.714 7.025 -11.228 1.00 80.94 196 CYS A N 1
ATOM 1550 C CA . CYS A 1 196 ? -10.122 6.754 -10.906 1.00 80.94 196 CYS A CA 1
ATOM 1551 C C . CYS A 1 196 ? -10.558 5.292 -11.133 1.00 80.94 196 CYS A C 1
ATOM 1553 O O . CYS A 1 196 ? -11.394 4.812 -10.384 1.00 80.94 196 CYS A O 1
ATOM 1555 N N . ASP A 1 197 ? -9.932 4.550 -12.051 1.00 83.31 197 ASP A N 1
ATOM 1556 C CA . ASP A 1 197 ? -10.318 3.162 -12.368 1.00 83.31 197 ASP A CA 1
ATOM 1557 C C . ASP A 1 197 ? -9.905 2.108 -11.327 1.00 83.31 197 ASP A C 1
ATOM 1559 O O . ASP A 1 197 ? -10.225 0.929 -11.483 1.00 83.31 197 ASP A O 1
ATOM 1563 N N . PHE A 1 198 ? -9.184 2.501 -10.276 1.00 87.94 198 PHE A N 1
ATOM 1564 C CA . PHE A 1 198 ? -8.669 1.592 -9.249 1.00 87.94 198 PHE A CA 1
ATOM 1565 C C . PHE A 1 198 ? -9.272 1.882 -7.875 1.00 87.94 198 PHE A C 1
ATOM 1567 O O . PHE A 1 198 ? -9.549 3.042 -7.573 1.00 87.94 198 PHE A O 1
ATOM 1574 N N . PRO A 1 199 ? -9.390 0.885 -6.983 1.00 89.94 199 PRO A N 1
ATOM 1575 C CA . PRO A 1 199 ? -9.882 1.101 -5.625 1.00 89.94 199 PRO A CA 1
ATOM 1576 C C . PRO A 1 199 ? -8.952 1.985 -4.781 1.00 89.94 199 PRO A C 1
ATOM 1578 O O . PRO A 1 199 ? -7.736 1.804 -4.801 1.00 89.94 199 PRO A O 1
ATOM 1581 N N . THR A 1 200 ? -9.514 2.876 -3.953 1.00 89.06 200 THR A N 1
ATOM 1582 C CA . THR A 1 200 ? -8.758 3.804 -3.072 1.00 89.06 200 THR A CA 1
ATOM 1583 C C . THR A 1 200 ? -7.861 3.100 -2.047 1.00 89.06 200 THR A C 1
ATOM 1585 O O . THR A 1 200 ? -6.877 3.662 -1.572 1.00 89.06 200 THR A O 1
ATOM 1588 N N . TRP A 1 201 ? -8.175 1.850 -1.715 1.00 90.50 201 TRP A N 1
ATOM 1589 C CA . TRP A 1 201 ? -7.421 1.016 -0.780 1.00 90.50 201 TRP A CA 1
ATOM 1590 C C . TRP A 1 201 ? -6.246 0.259 -1.430 1.00 90.50 201 TRP A C 1
ATOM 1592 O O . TRP A 1 201 ? -5.437 -0.346 -0.723 1.00 90.50 201 TRP A O 1
ATOM 1602 N N . SER A 1 202 ? -6.097 0.322 -2.759 1.00 91.94 202 SER A N 1
ATOM 1603 C CA . SER A 1 202 ? -4.927 -0.201 -3.471 1.00 91.94 202 SER A CA 1
ATOM 1604 C C . SER A 1 202 ? -3.912 0.900 -3.765 1.00 91.94 202 SER A C 1
ATOM 1606 O O . SER A 1 202 ? -4.272 2.037 -4.039 1.00 91.94 202 SER A O 1
ATOM 1608 N N . TRP A 1 203 ? -2.625 0.561 -3.793 1.00 90.25 203 TRP A N 1
ATOM 1609 C CA . TRP A 1 203 ? -1.580 1.485 -4.242 1.00 90.25 203 TRP A CA 1
ATOM 1610 C C . TRP A 1 203 ? -1.675 1.809 -5.741 1.00 90.25 203 TRP A C 1
ATOM 1612 O O . TRP A 1 203 ? -1.197 2.851 -6.180 1.00 90.25 203 TRP A O 1
ATOM 1622 N N . THR A 1 204 ? -2.312 0.940 -6.537 1.00 89.44 204 THR A N 1
ATOM 1623 C CA . THR A 1 204 ? -2.538 1.158 -7.983 1.00 89.44 204 THR A CA 1
ATOM 1624 C C . THR A 1 204 ? -3.380 2.402 -8.252 1.00 89.44 204 THR A C 1
ATOM 1626 O O . THR A 1 204 ? -3.321 2.991 -9.324 1.00 89.44 204 THR A O 1
ATOM 1629 N N . SER A 1 205 ? -4.094 2.856 -7.231 1.00 88.25 205 SER A N 1
ATOM 1630 C CA . SER A 1 205 ? -4.907 4.057 -7.187 1.00 88.25 205 SER A CA 1
ATOM 1631 C C . SER A 1 205 ? -4.102 5.364 -7.313 1.00 88.25 205 SER A C 1
ATOM 1633 O O . SER A 1 205 ? -4.702 6.411 -7.571 1.00 88.25 205 SER A O 1
ATOM 1635 N N . LEU A 1 206 ? -2.769 5.317 -7.183 1.00 86.06 206 LEU A N 1
ATOM 1636 C CA . LEU A 1 206 ? -1.899 6.488 -7.065 1.00 86.06 206 LEU A CA 1
ATOM 1637 C C . LEU A 1 206 ? -0.864 6.601 -8.196 1.00 86.06 206 LEU A C 1
ATOM 1639 O O . LEU A 1 206 ? -0.051 5.698 -8.401 1.00 86.06 206 LEU A O 1
ATOM 1643 N N . VAL A 1 207 ? -0.827 7.749 -8.874 1.00 83.00 207 VAL A N 1
ATOM 1644 C CA . VAL A 1 207 ? 0.241 8.139 -9.810 1.00 83.00 207 VAL A CA 1
ATOM 1645 C C . VAL A 1 207 ? 1.352 8.848 -9.032 1.00 83.00 207 VAL A C 1
ATOM 1647 O O . VAL A 1 207 ? 1.446 10.072 -9.017 1.00 83.00 207 VAL A O 1
ATOM 1650 N N . ALA A 1 208 ? 2.164 8.078 -8.315 1.00 79.31 208 ALA A N 1
ATOM 1651 C CA . ALA A 1 208 ? 3.348 8.569 -7.620 1.00 79.31 208 ALA A CA 1
ATOM 1652 C C . ALA A 1 208 ? 4.279 7.403 -7.285 1.00 79.31 208 ALA A C 1
ATOM 1654 O O . ALA A 1 208 ? 3.885 6.241 -7.362 1.00 79.31 208 ALA A O 1
ATOM 1655 N N . GLU A 1 209 ? 5.488 7.714 -6.823 1.00 79.62 209 GLU A N 1
ATOM 1656 C CA . GLU A 1 209 ? 6.353 6.701 -6.236 1.00 79.62 209 GLU A CA 1
ATOM 1657 C C . GLU A 1 209 ? 5.764 6.190 -4.910 1.00 79.62 209 GLU A C 1
ATOM 1659 O O . GLU A 1 209 ? 5.633 6.937 -3.931 1.00 79.62 209 GLU A O 1
ATOM 1664 N N . VAL A 1 210 ? 5.427 4.899 -4.890 1.00 84.62 210 VAL A N 1
ATOM 1665 C CA . VAL A 1 210 ? 4.839 4.219 -3.735 1.00 84.62 210 VAL A CA 1
ATOM 1666 C C . VAL A 1 210 ? 5.934 3.550 -2.921 1.00 84.62 210 VAL A C 1
ATOM 1668 O O . VAL A 1 210 ? 6.679 2.704 -3.414 1.00 84.62 210 VAL A O 1
ATOM 1671 N N . TYR A 1 211 ? 5.973 3.876 -1.636 1.00 77.00 211 TYR A N 1
ATOM 1672 C CA . TYR A 1 211 ? 6.905 3.304 -0.679 1.00 77.00 211 TYR A CA 1
ATOM 1673 C C . TYR A 1 211 ? 6.181 2.418 0.318 1.00 77.00 211 TYR A C 1
ATOM 1675 O O . TYR A 1 211 ? 4.979 2.540 0.539 1.00 77.00 211 TYR A O 1
ATOM 1683 N N . GLN A 1 212 ? 6.947 1.536 0.938 1.00 78.44 212 GLN A N 1
ATOM 1684 C CA . GLN A 1 212 ? 6.564 0.846 2.154 1.00 78.44 212 GLN A CA 1
ATOM 1685 C C . GLN A 1 212 ? 7.577 1.263 3.221 1.00 78.44 212 GLN A C 1
ATOM 1687 O O . GLN A 1 212 ? 8.775 1.262 2.937 1.00 78.44 212 GLN A O 1
ATOM 1692 N N . ASP A 1 213 ? 7.124 1.629 4.420 1.00 67.19 213 ASP A N 1
ATOM 1693 C CA . ASP A 1 213 ? 8.054 1.772 5.545 1.00 67.19 213 ASP A CA 1
ATOM 1694 C C . ASP A 1 213 ? 8.687 0.397 5.794 1.00 67.19 213 ASP A C 1
ATOM 1696 O O . ASP A 1 213 ? 7.958 -0.586 5.927 1.00 67.19 213 ASP A O 1
ATOM 1700 N N . THR A 1 214 ? 10.015 0.302 5.779 1.00 66.19 214 THR A N 1
ATOM 1701 C CA . THR A 1 214 ? 10.740 -0.948 6.039 1.00 66.19 214 THR A CA 1
ATOM 1702 C C . THR A 1 214 ? 11.299 -0.888 7.449 1.00 66.19 214 THR A C 1
ATOM 1704 O O . THR A 1 214 ? 12.108 -0.014 7.764 1.00 66.19 214 THR A O 1
ATOM 1707 N N . TYR A 1 215 ? 10.890 -1.827 8.296 1.00 62.97 215 TYR A N 1
ATOM 1708 C CA . TYR A 1 215 ? 11.453 -2.002 9.630 1.00 62.97 215 TYR A CA 1
ATOM 1709 C C . TYR A 1 215 ? 12.336 -3.250 9.609 1.00 62.97 215 TYR A C 1
ATOM 1711 O O . TYR A 1 215 ? 11.985 -4.215 8.940 1.00 62.97 215 TYR A O 1
ATOM 1719 N N . GLY A 1 216 ? 13.507 -3.199 10.257 1.00 65.69 216 GLY A N 1
ATOM 1720 C CA . GLY A 1 216 ? 14.611 -4.140 10.017 1.00 65.69 216 GLY A CA 1
ATOM 1721 C C . GLY A 1 216 ? 14.208 -5.627 9.969 1.00 65.69 216 GLY A C 1
ATOM 1722 O O . GLY A 1 216 ? 13.235 -6.016 10.617 1.00 65.69 216 GLY A O 1
ATOM 1723 N N . PRO A 1 217 ? 14.988 -6.481 9.281 1.00 66.00 217 PRO A N 1
ATOM 1724 C CA . PRO A 1 217 ? 14.597 -7.858 8.923 1.00 66.00 217 PRO A CA 1
ATOM 1725 C C . PRO A 1 217 ? 14.358 -8.779 10.131 1.00 66.00 217 PRO A C 1
ATOM 1727 O O . PRO A 1 217 ? 13.748 -9.833 10.026 1.00 66.00 217 PRO A O 1
ATOM 1730 N N . GLN A 1 218 ? 14.835 -8.372 11.308 1.00 71.06 218 GLN A N 1
ATOM 1731 C CA . GLN A 1 218 ? 14.626 -9.074 12.578 1.00 71.06 218 GLN A CA 1
ATOM 1732 C C . GLN A 1 218 ? 13.221 -8.854 13.160 1.00 71.06 218 GLN A C 1
ATOM 1734 O O . GLN A 1 218 ? 12.821 -9.559 14.081 1.00 71.06 218 GLN A O 1
ATOM 1739 N N . SER A 1 219 ? 12.495 -7.846 12.673 1.00 78.12 219 SER A N 1
ATOM 1740 C CA . SER A 1 219 ? 11.110 -7.599 13.055 1.00 78.12 219 SER A CA 1
ATOM 1741 C C . SER A 1 219 ? 10.176 -8.501 12.269 1.00 78.12 219 SER A C 1
ATOM 1743 O O . SER A 1 219 ? 10.432 -8.838 11.117 1.00 78.12 219 SER A O 1
ATOM 1745 N N . SER A 1 220 ? 9.057 -8.839 12.883 1.00 79.31 220 SER A N 1
ATOM 1746 C CA . SER A 1 220 ? 7.990 -9.629 12.290 1.00 79.31 220 SER A CA 1
ATOM 1747 C C . SER A 1 220 ? 7.504 -8.956 11.001 1.00 79.31 220 SER A C 1
ATOM 1749 O O . SER A 1 220 ? 7.381 -9.594 9.964 1.00 79.31 220 SER A O 1
ATOM 1751 N N . TYR A 1 221 ? 7.314 -7.633 11.010 1.00 82.12 221 TYR A N 1
ATOM 1752 C CA . TYR A 1 221 ? 6.955 -6.900 9.793 1.00 82.12 221 TYR A CA 1
ATOM 1753 C C . TYR A 1 221 ? 8.063 -6.856 8.735 1.00 82.12 221 TYR A C 1
ATOM 1755 O O . TYR A 1 221 ? 7.749 -6.884 7.550 1.00 82.12 221 TYR A O 1
ATOM 1763 N N . GLY A 1 222 ? 9.336 -6.843 9.132 1.00 81.69 222 GLY A N 1
ATOM 1764 C CA . GLY A 1 222 ? 10.456 -7.046 8.210 1.00 81.69 222 GLY A CA 1
ATOM 1765 C C . GLY A 1 222 ? 10.376 -8.413 7.528 1.00 81.69 222 GLY A C 1
ATOM 1766 O O . GLY A 1 222 ? 10.392 -8.480 6.307 1.00 81.69 222 GLY A O 1
ATOM 1767 N N . GLN A 1 223 ? 10.149 -9.479 8.303 1.00 81.69 223 GLN A N 1
ATOM 1768 C CA . GLN A 1 223 ? 9.946 -10.837 7.778 1.00 81.69 223 GLN A CA 1
ATOM 1769 C C . GLN A 1 223 ? 8.734 -10.924 6.843 1.00 81.69 223 GLN A C 1
ATOM 1771 O O . GLN A 1 223 ? 8.808 -11.586 5.810 1.00 81.69 223 GLN A O 1
ATOM 1776 N N . TYR A 1 224 ? 7.642 -10.219 7.175 1.00 85.81 224 TYR A N 1
ATOM 1777 C CA . TYR A 1 224 ? 6.505 -10.057 6.273 1.00 85.81 224 TYR A CA 1
ATOM 1778 C C . TYR A 1 224 ? 6.962 -9.405 4.971 1.00 85.81 224 TYR A C 1
ATOM 1780 O O . TYR A 1 224 ? 6.772 -9.999 3.926 1.00 85.81 224 TYR A O 1
ATOM 1788 N N . VAL A 1 225 ? 7.603 -8.233 5.003 1.00 83.62 225 VAL A N 1
ATOM 1789 C CA . VAL A 1 225 ? 8.052 -7.525 3.788 1.00 83.62 225 VAL A CA 1
ATOM 1790 C C . VAL A 1 225 ? 8.968 -8.389 2.912 1.00 83.62 225 VAL A C 1
ATOM 1792 O O . VAL A 1 225 ? 8.807 -8.374 1.691 1.00 83.62 225 VAL A O 1
ATOM 1795 N N . ASP A 1 226 ? 9.843 -9.185 3.525 1.00 79.38 226 ASP A N 1
ATOM 1796 C CA . ASP A 1 226 ? 10.761 -10.105 2.839 1.00 79.38 226 ASP A CA 1
ATOM 1797 C C . ASP A 1 226 ? 10.052 -11.363 2.282 1.00 79.38 226 ASP A C 1
ATOM 1799 O O . ASP A 1 226 ? 10.658 -12.190 1.597 1.00 79.38 226 ASP A O 1
ATOM 1803 N N . GLY A 1 227 ? 8.757 -11.537 2.571 1.00 77.12 227 GLY A N 1
ATOM 1804 C CA . GLY A 1 227 ? 7.957 -12.676 2.124 1.00 77.12 227 GLY A CA 1
ATOM 1805 C C . GLY A 1 227 ? 8.416 -14.011 2.715 1.00 77.12 227 GLY A C 1
ATOM 1806 O O . GLY A 1 227 ? 8.183 -15.052 2.098 1.00 77.12 227 GLY A O 1
ATOM 1807 N N . ILE A 1 228 ? 9.091 -13.978 3.867 1.00 77.19 228 ILE A N 1
ATOM 1808 C CA . ILE A 1 228 ? 9.528 -15.160 4.617 1.00 77.19 228 ILE A CA 1
ATOM 1809 C C . ILE A 1 228 ? 8.302 -15.792 5.286 1.00 77.19 228 ILE A C 1
ATOM 1811 O O . ILE A 1 228 ? 7.344 -15.088 5.597 1.00 77.19 228 ILE A O 1
ATOM 1815 N N . ASP A 1 229 ? 8.316 -17.108 5.509 1.00 72.44 229 ASP A N 1
ATOM 1816 C CA . ASP A 1 229 ? 7.259 -17.772 6.271 1.00 72.44 229 ASP A CA 1
ATOM 1817 C C . ASP A 1 229 ? 7.179 -17.186 7.681 1.00 72.44 229 ASP A C 1
ATOM 1819 O O . ASP A 1 229 ? 8.123 -17.314 8.466 1.00 72.44 229 ASP A O 1
ATOM 1823 N N . VAL A 1 230 ? 6.056 -16.541 8.001 1.00 71.94 230 VAL A N 1
ATOM 1824 C CA . VAL A 1 230 ? 5.868 -15.914 9.310 1.00 71.94 230 VAL A CA 1
ATOM 1825 C C . VAL A 1 230 ? 4.710 -16.548 10.070 1.00 71.94 230 VAL A C 1
ATOM 1827 O O . VAL A 1 230 ? 3.627 -16.776 9.526 1.00 71.94 230 VAL A O 1
ATOM 1830 N N . ASP A 1 231 ? 4.943 -16.809 11.354 1.00 68.94 231 ASP A N 1
ATOM 1831 C CA . ASP A 1 231 ? 3.939 -17.272 12.309 1.00 68.94 231 ASP A CA 1
ATOM 1832 C C . ASP A 1 231 ? 3.474 -16.071 13.147 1.00 68.94 231 ASP A C 1
ATOM 1834 O O . ASP A 1 231 ? 4.123 -15.658 14.110 1.00 68.94 231 ASP A O 1
ATOM 1838 N N . PHE A 1 232 ? 2.381 -15.440 12.714 1.00 68.50 232 PHE A N 1
ATOM 1839 C CA . PHE A 1 232 ? 1.818 -14.239 13.334 1.00 68.50 232 PHE A CA 1
ATOM 1840 C C . PHE A 1 232 ? 0.437 -14.555 13.900 1.00 68.50 232 PHE A C 1
ATOM 1842 O O . PHE A 1 232 ? -0.546 -14.565 13.151 1.00 68.50 232 PHE A O 1
ATOM 1849 N N . PRO A 1 233 ? 0.301 -14.774 15.213 1.00 54.72 233 PRO A N 1
ATOM 1850 C CA . PRO A 1 233 ? -0.863 -15.526 15.641 1.00 54.72 233 PRO A CA 1
ATOM 1851 C C . PRO A 1 233 ? -2.151 -14.703 15.823 1.00 54.72 233 PRO A C 1
ATOM 1853 O O . PRO A 1 233 ? -3.212 -15.321 15.908 1.00 54.72 233 PRO A O 1
ATOM 1856 N N . HIS A 1 234 ? -2.150 -13.357 15.881 1.00 75.06 234 HIS A N 1
ATOM 1857 C CA . HIS A 1 234 ? -3.342 -12.635 16.374 1.00 75.06 234 HIS A CA 1
ATOM 1858 C C . HIS A 1 234 ? -3.722 -11.332 15.648 1.00 75.06 234 HIS A C 1
ATOM 1860 O O . HIS A 1 234 ? -2.941 -10.389 15.524 1.00 75.06 234 HIS A O 1
ATOM 1866 N N . ASN A 1 235 ? -4.992 -11.254 15.242 1.00 86.12 235 ASN A N 1
ATOM 1867 C CA . ASN A 1 235 ? -5.683 -10.037 14.821 1.00 86.12 235 ASN A CA 1
ATOM 1868 C C . ASN A 1 235 ? -6.191 -9.249 16.042 1.00 86.12 235 ASN A C 1
ATOM 1870 O O . ASN A 1 235 ? -7.383 -9.187 16.346 1.00 86.12 235 ASN A O 1
ATOM 1874 N N . ASP A 1 236 ? -5.251 -8.643 16.760 1.00 86.81 236 ASP A N 1
ATOM 1875 C CA . ASP A 1 236 ? -5.478 -7.871 17.992 1.00 86.81 236 ASP A CA 1
ATOM 1876 C C . ASP A 1 236 ? -6.291 -6.579 17.779 1.00 86.81 236 ASP A C 1
ATOM 1878 O O . ASP A 1 236 ? -6.871 -6.034 18.727 1.00 86.81 236 ASP A O 1
ATOM 1882 N N . ALA A 1 237 ? -6.319 -6.071 16.542 1.00 88.62 237 ALA A N 1
ATOM 1883 C CA . ALA A 1 237 ? -7.189 -4.971 16.121 1.00 88.62 237 ALA A CA 1
ATOM 1884 C C . ALA A 1 237 ? -8.623 -5.440 15.817 1.00 88.62 237 ALA A C 1
ATOM 1886 O O . ALA A 1 237 ? -9.518 -4.616 15.640 1.00 88.62 237 ALA A O 1
ATOM 1887 N N . GLN A 1 238 ? -8.840 -6.759 15.746 1.00 91.44 238 GLN A N 1
ATOM 1888 C CA . GLN A 1 238 ? -10.093 -7.397 15.352 1.00 91.44 238 GLN A CA 1
ATOM 1889 C C . GLN A 1 238 ? -10.622 -6.884 14.005 1.00 91.44 238 GLN A C 1
ATOM 1891 O O . GLN A 1 238 ? -11.832 -6.895 13.781 1.00 91.44 238 GLN A O 1
ATOM 1896 N N . ILE A 1 239 ? -9.757 -6.391 13.118 1.00 94.25 239 ILE A N 1
ATOM 1897 C CA . ILE A 1 239 ? -10.171 -5.828 11.833 1.00 94.25 239 ILE A CA 1
ATOM 1898 C C . ILE A 1 239 ? -10.569 -6.955 10.884 1.00 94.25 239 ILE A C 1
ATOM 1900 O O . ILE A 1 239 ? -9.903 -7.984 10.823 1.00 94.25 239 ILE A O 1
ATOM 1904 N N . LYS A 1 240 ? -11.664 -6.793 10.147 1.00 95.38 240 LYS A N 1
ATOM 1905 C CA . LYS A 1 240 ? -12.119 -7.783 9.171 1.00 95.38 240 LYS A CA 1
ATOM 1906 C C . LYS A 1 240 ? -12.321 -7.139 7.819 1.00 95.38 240 LYS A C 1
ATOM 1908 O O . LYS A 1 240 ? -12.890 -6.053 7.713 1.00 95.38 240 LYS A O 1
ATOM 1913 N N . PHE A 1 241 ? -11.904 -7.868 6.798 1.00 94.69 241 PHE A N 1
ATOM 1914 C CA . PHE A 1 241 ? -12.043 -7.489 5.409 1.00 94.69 241 PHE A CA 1
ATOM 1915 C C . PHE A 1 241 ? -12.871 -8.535 4.672 1.00 94.69 241 PHE A C 1
ATOM 1917 O O . PHE A 1 241 ? -12.741 -9.746 4.877 1.00 94.69 241 PHE A O 1
ATOM 1924 N N . SER A 1 242 ? -13.768 -8.071 3.817 1.00 92.31 242 SER A N 1
ATOM 1925 C CA . SER A 1 242 ? -14.559 -8.931 2.944 1.00 92.31 242 SER A CA 1
ATOM 1926 C C . SER A 1 242 ? -14.765 -8.263 1.599 1.00 92.31 242 SER A C 1
ATOM 1928 O O . SER A 1 242 ? -14.773 -7.039 1.492 1.00 92.31 242 SER A O 1
ATOM 1930 N N . LEU A 1 243 ? -14.945 -9.078 0.573 1.00 88.62 243 LEU A N 1
ATOM 1931 C CA . LEU A 1 243 ? -15.170 -8.626 -0.793 1.00 88.62 243 LEU A CA 1
ATOM 1932 C C . LEU A 1 243 ? -16.540 -9.099 -1.255 1.00 88.62 243 LEU A C 1
ATOM 1934 O O . LEU A 1 243 ? -17.075 -10.077 -0.732 1.00 88.62 243 LEU A O 1
ATOM 1938 N N . TYR A 1 244 ? -17.106 -8.395 -2.226 1.00 80.50 244 TYR A N 1
ATOM 1939 C CA . TYR A 1 244 ? -18.340 -8.811 -2.875 1.00 80.50 244 TYR A CA 1
ATOM 1940 C C . TYR A 1 244 ? -18.024 -9.442 -4.223 1.00 80.50 244 TYR A C 1
ATOM 1942 O O . TYR A 1 244 ? -17.313 -8.870 -5.043 1.00 80.50 244 TYR A O 1
ATOM 1950 N N . PHE A 1 245 ? -18.580 -10.626 -4.444 1.00 74.94 245 PHE A N 1
ATOM 1951 C CA . PHE A 1 245 ? -18.630 -11.273 -5.747 1.00 74.94 245 PHE A CA 1
ATOM 1952 C C . PHE A 1 245 ? -20.092 -11.418 -6.166 1.00 74.94 245 PHE A C 1
ATOM 1954 O O . PHE A 1 245 ? -21.002 -11.167 -5.373 1.00 74.94 245 PHE A O 1
ATOM 1961 N N . SER A 1 246 ? -20.322 -11.833 -7.411 1.00 69.00 246 SER A N 1
ATOM 1962 C CA . SER A 1 246 ? -21.656 -12.095 -7.974 1.00 69.00 246 SER A CA 1
ATOM 1963 C C . SER A 1 246 ? -22.541 -12.939 -7.044 1.00 69.00 246 SER A C 1
ATOM 1965 O O . SER A 1 246 ? -23.750 -12.732 -6.991 1.00 69.00 246 SER A O 1
ATOM 1967 N N . ASP A 1 247 ? -21.915 -13.845 -6.287 1.00 67.75 247 ASP A N 1
ATOM 1968 C CA . ASP A 1 247 ? -22.562 -14.844 -5.433 1.00 67.75 247 ASP A CA 1
ATOM 1969 C C . ASP A 1 247 ? -22.690 -14.416 -3.955 1.00 67.75 247 ASP A C 1
ATOM 1971 O O . ASP A 1 247 ? -23.212 -15.172 -3.135 1.00 67.75 247 ASP A O 1
ATOM 1975 N N . GLY A 1 248 ? -22.241 -13.205 -3.594 1.00 82.06 248 GLY A N 1
ATOM 1976 C CA . GLY A 1 248 ? -22.379 -12.635 -2.249 1.00 82.06 248 GLY A CA 1
ATOM 1977 C C . GLY A 1 248 ? -21.076 -12.134 -1.616 1.00 82.06 248 GLY A C 1
ATOM 1978 O O . GLY A 1 248 ? -20.046 -11.979 -2.273 1.00 82.06 248 GLY A O 1
ATOM 1979 N N . GLN A 1 249 ? -21.145 -11.838 -0.313 1.00 87.06 249 GLN A N 1
ATOM 1980 C CA . GLN A 1 249 ? -19.992 -11.424 0.492 1.00 87.06 249 GLN A CA 1
ATOM 1981 C C . GLN A 1 249 ? -19.097 -12.638 0.778 1.00 87.06 249 GLN A C 1
ATOM 1983 O O . GLN A 1 249 ? -19.569 -13.637 1.316 1.00 87.06 249 GLN A O 1
ATOM 1988 N N . VAL A 1 250 ? -17.799 -12.519 0.502 1.00 89.75 250 VAL A N 1
ATOM 1989 C CA . VAL A 1 250 ? -16.798 -13.559 0.773 1.00 89.75 250 VAL A CA 1
ATOM 1990 C C . VAL A 1 250 ? -15.690 -12.986 1.658 1.00 89.75 250 VAL A C 1
ATOM 1992 O O . VAL A 1 250 ? -15.208 -11.871 1.435 1.00 89.75 250 VAL A O 1
ATOM 1995 N N . SER A 1 251 ? -15.304 -13.728 2.698 1.00 91.44 251 SER A N 1
ATOM 1996 C CA . SER A 1 251 ? -14.209 -13.329 3.586 1.00 91.44 251 SER A CA 1
ATOM 1997 C C . SER A 1 251 ? -12.846 -13.532 2.913 1.00 91.44 251 SER A C 1
ATOM 1999 O O . SER A 1 251 ? -12.701 -14.379 2.030 1.00 91.44 251 SER A O 1
ATOM 2001 N N . LEU A 1 252 ? -11.817 -12.792 3.345 1.00 89.19 252 LEU A N 1
ATOM 2002 C CA . LEU A 1 252 ? -10.455 -13.022 2.839 1.00 89.19 252 LEU A CA 1
ATOM 2003 C C . LEU A 1 252 ? -9.962 -14.450 3.109 1.00 89.19 252 LEU A C 1
ATOM 2005 O O . LEU A 1 252 ? -9.274 -15.023 2.270 1.00 89.19 252 LEU A O 1
ATOM 2009 N N . GLN A 1 253 ? -10.336 -15.033 4.251 1.00 88.81 253 GLN A N 1
ATOM 2010 C CA . GLN A 1 253 ? -9.950 -16.397 4.605 1.00 88.81 253 GLN A CA 1
ATOM 2011 C C . GLN A 1 253 ? -10.543 -17.419 3.632 1.00 88.81 253 GLN A C 1
ATOM 2013 O O . GLN A 1 253 ? -9.825 -18.295 3.152 1.00 88.81 253 GLN A O 1
ATOM 2018 N N . ASP A 1 254 ? -11.829 -17.288 3.307 1.00 88.81 254 ASP A N 1
ATOM 2019 C CA . ASP A 1 254 ? -12.497 -18.197 2.373 1.00 88.81 254 ASP A CA 1
ATOM 2020 C C . ASP A 1 254 ? -11.926 -18.050 0.958 1.00 88.81 254 ASP A C 1
ATOM 2022 O O . ASP A 1 254 ? -11.714 -19.049 0.271 1.00 88.81 254 ASP A O 1
ATOM 2026 N N . LEU A 1 255 ? -11.601 -16.823 0.532 1.00 86.50 255 LEU A N 1
ATOM 2027 C CA . LEU A 1 255 ? -10.975 -16.571 -0.772 1.00 86.50 255 LEU A CA 1
ATOM 2028 C C . LEU A 1 255 ? -9.596 -17.209 -0.896 1.00 86.50 255 LEU A C 1
ATOM 2030 O O . LEU A 1 255 ? -9.281 -17.786 -1.931 1.00 86.50 255 LEU A O 1
ATOM 2034 N N . ILE A 1 256 ? -8.780 -17.113 0.151 1.00 86.56 256 ILE A N 1
ATOM 2035 C CA . ILE A 1 256 ? -7.449 -17.723 0.169 1.00 86.56 256 ILE A CA 1
ATOM 2036 C C . ILE A 1 256 ? -7.555 -19.247 0.161 1.00 86.56 256 ILE A C 1
ATOM 2038 O O . ILE A 1 256 ? -6.816 -19.904 -0.561 1.00 86.56 256 ILE A O 1
ATOM 2042 N N . ASN A 1 257 ? -8.494 -19.814 0.920 1.00 85.81 257 ASN A N 1
ATOM 2043 C CA . ASN A 1 257 ? -8.656 -21.264 1.010 1.00 85.81 257 ASN A CA 1
ATOM 2044 C C . ASN A 1 257 ? -9.209 -21.887 -0.282 1.00 85.81 257 ASN A C 1
ATOM 2046 O O . ASN A 1 257 ? -8.948 -23.054 -0.565 1.00 85.81 257 ASN A O 1
ATOM 2050 N N . THR A 1 258 ? -10.004 -21.133 -1.046 1.00 83.56 258 THR A N 1
ATOM 2051 C CA . THR A 1 258 ? -10.648 -21.616 -2.278 1.00 83.56 258 THR A CA 1
ATOM 2052 C C . THR A 1 258 ? -9.823 -21.360 -3.534 1.00 83.56 258 THR A C 1
ATOM 2054 O O . THR A 1 258 ? -10.032 -22.039 -4.541 1.00 83.56 258 THR A O 1
ATOM 2057 N N . ASN A 1 259 ? -8.886 -20.411 -3.501 1.00 80.81 259 ASN A N 1
ATOM 2058 C CA . ASN A 1 259 ? -8.093 -20.035 -4.663 1.00 80.81 259 ASN A CA 1
ATOM 2059 C C . ASN A 1 259 ? -6.685 -20.640 -4.616 1.00 80.81 259 ASN A C 1
ATOM 2061 O O . ASN A 1 259 ? -5.969 -20.533 -3.627 1.00 80.81 259 ASN A O 1
ATOM 2065 N N . THR A 1 260 ? -6.264 -21.237 -5.727 1.00 75.25 260 THR A N 1
ATOM 2066 C CA . THR A 1 260 ? -4.917 -21.799 -5.894 1.00 75.25 260 THR A CA 1
ATOM 2067 C C . THR A 1 260 ? -3.931 -20.814 -6.532 1.00 75.25 260 THR A C 1
ATOM 2069 O O . THR A 1 260 ? -2.735 -21.093 -6.587 1.00 75.25 260 THR A O 1
ATOM 2072 N N . SER A 1 261 ? -4.415 -19.682 -7.053 1.00 82.31 261 SER A N 1
ATOM 2073 C CA . SER A 1 261 ? -3.602 -18.632 -7.677 1.00 82.31 261 SER A CA 1
ATOM 2074 C C . SER A 1 261 ? -3.040 -17.653 -6.641 1.00 82.31 261 SER A C 1
ATOM 2076 O O . SER A 1 261 ? -3.670 -17.374 -5.623 1.00 82.31 261 SER A O 1
ATOM 2078 N N . THR A 1 262 ? -1.879 -17.058 -6.932 1.00 82.50 262 THR A N 1
ATOM 2079 C CA . THR A 1 262 ? -1.308 -15.965 -6.120 1.00 82.50 262 THR A CA 1
ATOM 2080 C C . THR A 1 262 ? -2.056 -14.652 -6.278 1.00 82.50 262 THR A C 1
ATOM 2082 O O . THR A 1 262 ? -1.984 -13.782 -5.416 1.00 82.50 262 THR A O 1
ATOM 2085 N N . THR A 1 263 ? -2.774 -14.479 -7.380 1.00 85.62 263 THR A N 1
ATOM 2086 C CA . THR A 1 263 ? -3.604 -13.303 -7.616 1.00 85.62 263 THR A CA 1
ATOM 2087 C C . THR A 1 263 ? -5.068 -13.681 -7.470 1.00 85.62 263 THR A C 1
ATOM 2089 O O . THR A 1 263 ? -5.583 -14.555 -8.177 1.00 85.62 263 THR A O 1
ATOM 2092 N N . LEU A 1 264 ? -5.744 -13.026 -6.525 1.00 86.12 264 LEU A N 1
ATOM 2093 C CA . LEU A 1 264 ? -7.183 -13.165 -6.346 1.00 86.12 264 LEU A CA 1
ATOM 2094 C C . LEU A 1 264 ? -7.941 -12.436 -7.474 1.00 86.12 264 LEU A C 1
ATOM 2096 O O . LEU A 1 264 ? -7.414 -11.470 -8.034 1.00 86.12 264 LEU A O 1
ATOM 2100 N N . PRO A 1 265 ? -9.171 -12.864 -7.816 1.00 82.81 265 PRO A N 1
ATOM 2101 C CA . PRO A 1 265 ? -9.936 -12.251 -8.894 1.00 82.81 265 PRO A CA 1
ATOM 2102 C C . PRO A 1 265 ? -10.269 -10.778 -8.611 1.00 82.81 265 PRO A C 1
ATOM 2104 O O . PRO A 1 265 ? -10.807 -10.430 -7.561 1.00 82.81 265 PRO A O 1
ATOM 2107 N N . GLU A 1 266 ? -9.980 -9.912 -9.582 1.00 83.25 266 GLU A N 1
ATOM 2108 C CA . GLU A 1 266 ? -10.137 -8.450 -9.516 1.00 83.25 266 GLU A CA 1
ATOM 2109 C C . GLU A 1 266 ? -11.512 -8.018 -10.072 1.00 83.25 266 GLU A C 1
ATOM 2111 O O . GLU A 1 266 ? -11.589 -7.256 -11.033 1.00 83.25 266 GLU A O 1
ATOM 2116 N N . HIS A 1 267 ? -12.609 -8.571 -9.540 1.00 74.25 267 HIS A N 1
ATOM 2117 C CA . HIS A 1 267 ? -13.963 -8.301 -10.053 1.00 74.25 267 HIS A CA 1
ATOM 2118 C C . HIS A 1 267 ? -14.561 -7.007 -9.495 1.00 74.25 267 HIS A C 1
ATOM 2120 O O . HIS A 1 267 ? -14.811 -6.065 -10.243 1.00 74.25 267 HIS A O 1
ATOM 2126 N N . ASP A 1 268 ? -14.800 -6.972 -8.183 1.00 79.25 268 ASP A N 1
ATOM 2127 C CA . ASP A 1 268 ? -15.349 -5.808 -7.493 1.00 79.25 268 ASP A CA 1
ATOM 2128 C C . ASP A 1 268 ? -14.214 -4.995 -6.853 1.00 79.25 268 ASP A C 1
ATOM 2130 O O . ASP A 1 268 ? -13.198 -5.529 -6.395 1.00 79.25 268 ASP A O 1
ATOM 2134 N N . GLN A 1 269 ? -14.394 -3.679 -6.845 1.00 83.81 269 GLN A N 1
ATOM 2135 C CA . GLN A 1 269 ? -13.496 -2.716 -6.211 1.00 83.81 269 GLN A CA 1
ATOM 2136 C C . GLN A 1 269 ? -13.958 -2.358 -4.794 1.00 83.81 269 GLN A C 1
ATOM 2138 O O . GLN A 1 269 ? -13.218 -1.720 -4.042 1.00 83.81 269 GLN A O 1
ATOM 2143 N N . ARG A 1 270 ? -15.178 -2.756 -4.417 1.00 85.81 270 ARG A N 1
ATOM 2144 C CA . ARG A 1 270 ? -15.738 -2.517 -3.089 1.00 85.81 270 ARG A CA 1
ATOM 2145 C C . ARG A 1 270 ? -15.140 -3.484 -2.083 1.00 85.81 270 ARG A C 1
ATOM 2147 O O . ARG A 1 270 ? -15.315 -4.699 -2.178 1.00 85.81 270 ARG A O 1
ATOM 2154 N N . LEU A 1 271 ? -14.485 -2.921 -1.080 1.00 91.12 271 LEU A N 1
ATOM 2155 C CA . LEU A 1 271 ? -13.962 -3.660 0.057 1.00 91.12 271 LEU A CA 1
ATOM 2156 C C . LEU A 1 271 ? -14.801 -3.310 1.282 1.00 91.12 271 LEU A C 1
ATOM 2158 O O . LEU A 1 271 ? -14.926 -2.153 1.670 1.00 91.12 271 LEU A O 1
ATOM 2162 N N . LEU A 1 272 ? -15.391 -4.325 1.895 1.00 93.44 272 LEU A N 1
ATOM 2163 C CA . LEU A 1 272 ? -16.124 -4.189 3.140 1.00 93.44 272 LEU A CA 1
ATOM 2164 C C . LEU A 1 272 ? -15.145 -4.286 4.307 1.00 93.44 272 LEU A C 1
ATOM 2166 O O . LEU A 1 272 ? -14.433 -5.283 4.443 1.00 93.44 272 LEU A O 1
ATOM 2170 N N . VAL A 1 273 ? -15.140 -3.262 5.151 1.00 95.12 273 VAL A N 1
ATOM 2171 C CA . VAL A 1 273 ? -14.277 -3.149 6.323 1.00 95.12 273 VAL A CA 1
ATOM 2172 C C . VAL A 1 273 ? -15.143 -3.159 7.573 1.00 95.12 273 VAL A C 1
ATOM 2174 O O . VAL A 1 273 ? -16.097 -2.394 7.694 1.00 95.12 273 VAL A O 1
ATOM 2177 N N . GLU A 1 274 ? -14.799 -4.019 8.522 1.00 96.56 274 GLU A N 1
ATOM 2178 C CA . GLU A 1 274 ? -15.346 -3.993 9.874 1.00 96.56 274 GLU A CA 1
ATOM 2179 C C . GLU A 1 274 ? -14.190 -3.817 10.858 1.00 96.56 274 GLU A C 1
ATOM 2181 O O . GLU A 1 274 ? -13.320 -4.681 10.967 1.00 96.56 274 GLU A O 1
ATOM 2186 N N . GLY A 1 275 ? -14.155 -2.692 11.566 1.00 96.19 275 GLY A N 1
ATOM 2187 C CA . GLY A 1 275 ? -13.016 -2.348 12.410 1.00 96.19 275 GLY A CA 1
ATOM 2188 C C . GLY A 1 275 ? -13.342 -1.308 13.469 1.00 96.19 275 GLY A C 1
ATOM 2189 O O . GLY A 1 275 ? -14.444 -0.753 13.518 1.00 96.19 275 GLY A O 1
ATOM 2190 N N . ASP A 1 276 ? -12.363 -1.068 14.333 1.00 96.44 276 ASP A N 1
ATOM 2191 C CA . ASP A 1 276 ? -12.464 -0.099 15.415 1.00 96.44 276 ASP A CA 1
ATOM 2192 C C . ASP A 1 276 ? -12.022 1.286 14.930 1.00 96.44 276 ASP A C 1
ATOM 2194 O O . ASP A 1 276 ? -10.936 1.454 14.369 1.00 96.44 276 ASP A O 1
ATOM 2198 N N . LEU A 1 277 ? -12.853 2.292 15.187 1.00 95.81 277 LEU A N 1
ATOM 2199 C CA . LEU A 1 277 ? -12.563 3.698 14.934 1.00 95.81 277 LEU A CA 1
ATOM 2200 C C . LEU A 1 277 ? -12.245 4.405 16.250 1.00 95.81 277 LEU A C 1
ATOM 2202 O O . LEU A 1 277 ? -12.980 4.260 17.231 1.00 95.81 277 LEU A O 1
ATOM 2206 N N . ILE A 1 278 ? -11.187 5.211 16.254 1.00 95.25 278 ILE A N 1
ATOM 2207 C CA . ILE A 1 278 ? -10.877 6.146 17.337 1.00 95.25 278 ILE A CA 1
ATOM 2208 C C . ILE A 1 278 ? -11.184 7.569 16.892 1.00 95.25 278 ILE A C 1
ATOM 2210 O O . ILE A 1 278 ? -10.908 7.953 15.757 1.00 95.25 278 ILE A O 1
ATOM 2214 N N . ARG A 1 279 ? -11.752 8.361 17.797 1.00 94.44 279 ARG A N 1
ATOM 2215 C CA . ARG A 1 279 ? -11.995 9.782 17.555 1.00 94.44 279 ARG A CA 1
ATOM 2216 C C . ARG A 1 279 ? -10.749 10.566 17.942 1.00 94.44 279 ARG A C 1
ATOM 2218 O O . ARG A 1 279 ? -10.325 10.488 19.094 1.00 94.44 279 ARG A O 1
ATOM 2225 N N . LEU A 1 280 ? -10.175 11.305 16.997 1.00 94.69 280 LEU A N 1
ATOM 2226 C CA . LEU A 1 280 ? -8.996 12.136 17.230 1.00 94.69 280 LEU A CA 1
ATOM 2227 C C . LEU A 1 280 ? -9.287 13.595 16.871 1.00 94.69 280 LEU A C 1
ATOM 2229 O O . LEU A 1 280 ? -9.838 13.853 15.796 1.00 94.69 280 LEU A O 1
ATOM 2233 N N . PRO A 1 281 ? -8.892 14.560 17.719 1.00 94.44 281 PRO A N 1
ATOM 2234 C CA . PRO A 1 281 ? -8.963 15.959 17.354 1.00 94.44 281 PRO A CA 1
ATOM 2235 C C . PRO A 1 281 ? -7.866 16.289 16.342 1.00 94.44 281 PRO A C 1
ATOM 2237 O O . PRO A 1 281 ? -6.746 15.765 16.400 1.00 94.44 281 PRO A O 1
ATOM 2240 N N . PHE A 1 282 ? -8.185 17.182 15.414 1.00 94.81 282 PHE A N 1
ATOM 2241 C CA . PHE A 1 282 ? -7.251 17.682 14.423 1.00 94.81 282 PHE A CA 1
ATOM 2242 C C . PHE A 1 282 ? -7.304 19.204 14.311 1.00 94.81 282 PHE A C 1
ATOM 2244 O O . PHE A 1 282 ? -8.311 19.846 14.600 1.00 94.81 282 PHE A O 1
ATOM 2251 N N . LYS A 1 283 ? -6.192 19.774 13.855 1.00 94.25 283 LYS A N 1
ATOM 2252 C CA . LYS A 1 283 ? -6.095 21.149 13.368 1.00 94.25 283 LYS A CA 1
ATOM 2253 C C . LYS A 1 283 ? -5.897 21.125 11.867 1.00 94.25 283 LYS A C 1
ATOM 2255 O O . LYS A 1 283 ? -5.183 20.261 11.361 1.00 94.25 283 LYS A O 1
ATOM 2260 N N . SER A 1 284 ? -6.509 22.057 11.153 1.00 91.19 284 SER A N 1
ATOM 2261 C CA . SER A 1 284 ? -6.394 22.162 9.701 1.00 91.19 284 SER A CA 1
ATOM 2262 C C . SER A 1 284 ? -6.021 23.567 9.256 1.00 91.19 284 SER A C 1
ATOM 2264 O O . SER A 1 284 ? -6.459 24.566 9.830 1.00 91.19 284 SER A O 1
ATOM 2266 N N . ARG A 1 285 ? -5.184 23.632 8.219 1.00 88.44 285 ARG A N 1
ATOM 2267 C CA . ARG A 1 285 ? -4.779 24.875 7.563 1.00 88.44 285 ARG A CA 1
ATOM 2268 C C . ARG A 1 285 ? -5.030 24.734 6.068 1.00 88.44 285 ARG A C 1
ATOM 2270 O O . ARG A 1 285 ? -4.316 24.012 5.376 1.00 88.44 285 ARG A O 1
ATOM 2277 N N . GLY A 1 286 ? -6.060 25.417 5.579 1.00 81.62 286 GLY A N 1
ATOM 2278 C CA . GLY A 1 286 ? -6.553 25.209 4.217 1.00 81.62 286 GLY A CA 1
ATOM 2279 C C . GLY A 1 286 ? -7.157 23.813 4.025 1.00 81.62 286 GLY A C 1
ATOM 2280 O O . GLY A 1 286 ? -7.495 23.129 4.990 1.00 81.62 286 GLY A O 1
ATOM 2281 N N . SER A 1 287 ? -7.300 23.387 2.771 1.00 73.12 287 SER A N 1
ATOM 2282 C CA . SER A 1 287 ? -7.893 22.089 2.416 1.00 73.12 287 SER A CA 1
ATOM 2283 C C . SER A 1 287 ? -6.920 20.911 2.536 1.00 73.12 287 SER A C 1
ATOM 2285 O O . SER A 1 287 ? -7.355 19.771 2.679 1.00 73.12 287 SER A O 1
ATOM 2287 N N . THR A 1 288 ? -5.611 21.172 2.493 1.00 72.00 288 THR A N 1
ATOM 2288 C CA . THR A 1 288 ? -4.580 20.143 2.286 1.00 72.00 288 THR A CA 1
ATOM 2289 C C . THR A 1 288 ? -3.819 19.743 3.545 1.00 72.00 288 THR A C 1
ATOM 2291 O O . THR A 1 288 ? -3.240 18.661 3.579 1.00 72.00 288 THR A O 1
ATOM 2294 N N . HIS A 1 289 ? -3.741 20.606 4.563 1.00 84.81 289 HIS A N 1
ATOM 2295 C CA . HIS A 1 289 ? -2.859 20.386 5.713 1.00 84.81 289 HIS A CA 1
ATOM 2296 C C . HIS A 1 289 ? -3.667 20.070 6.961 1.00 84.81 289 HIS A C 1
ATOM 2298 O O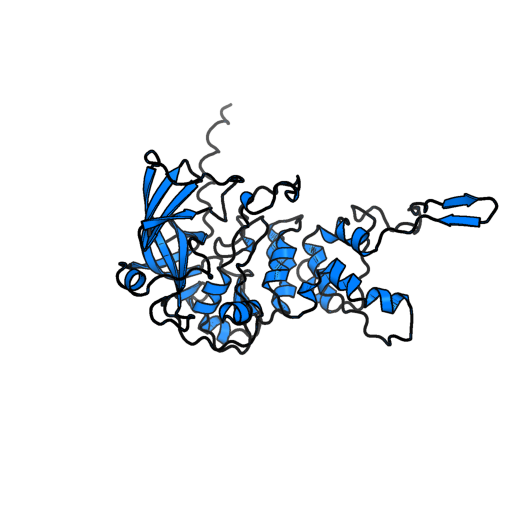 . HIS A 1 289 ? -4.477 20.890 7.399 1.00 84.81 289 HIS A O 1
ATOM 2304 N N . ARG A 1 290 ? -3.419 18.898 7.554 1.00 90.50 290 ARG A N 1
ATOM 2305 C CA . ARG A 1 290 ? -4.046 18.474 8.808 1.00 90.50 290 ARG A CA 1
ATOM 2306 C C . ARG A 1 290 ? -2.995 17.986 9.799 1.00 90.50 290 ARG A C 1
ATOM 2308 O O . ARG A 1 290 ? -2.056 17.292 9.424 1.00 90.50 290 ARG A O 1
ATOM 2315 N N . TRP A 1 291 ? -3.169 18.323 11.070 1.00 93.75 291 TRP A N 1
ATOM 2316 C CA . TRP A 1 291 ? -2.395 17.778 12.181 1.00 93.75 291 TRP A CA 1
ATOM 2317 C C . TRP A 1 291 ? -3.348 17.095 13.143 1.00 93.75 291 TRP A C 1
ATOM 2319 O O . TRP A 1 291 ? -4.263 17.745 13.628 1.00 93.75 291 TRP A O 1
ATOM 2329 N N . TYR A 1 292 ? -3.116 15.829 13.460 1.00 94.69 292 TYR A N 1
ATOM 2330 C CA . TYR A 1 292 ? -3.912 15.091 14.437 1.00 94.69 292 TYR A CA 1
ATOM 2331 C C . TYR A 1 292 ? -3.195 15.062 15.776 1.00 94.69 292 TYR A C 1
ATOM 2333 O O . TYR A 1 292 ? -1.975 14.879 15.832 1.00 94.69 292 TYR A O 1
ATOM 2341 N N . GLN A 1 293 ? -3.942 15.232 16.859 1.00 93.81 293 GLN A N 1
ATOM 2342 C CA . GLN A 1 293 ? -3.403 15.048 18.195 1.00 93.81 293 GLN A CA 1
ATOM 2343 C C . GLN A 1 293 ? -3.435 13.560 18.536 1.00 93.81 293 GLN A C 1
ATOM 2345 O O . GLN A 1 293 ? -4.498 12.963 18.690 1.00 93.81 293 GLN A O 1
ATOM 2350 N N . LEU A 1 294 ? -2.257 12.959 18.640 1.00 91.44 294 LEU A N 1
ATOM 2351 C CA . LEU A 1 294 ? -2.087 11.592 19.110 1.00 91.44 294 LEU A CA 1
ATOM 2352 C C . LEU A 1 294 ? -2.026 11.559 20.646 1.00 91.44 294 LEU A C 1
ATOM 2354 O O . LEU A 1 294 ? -2.107 12.580 21.338 1.00 91.44 294 LEU A O 1
ATOM 2358 N N . PHE A 1 295 ? -1.849 10.357 21.187 1.00 86.06 295 PHE A N 1
ATOM 2359 C CA . PHE A 1 295 ? -1.712 10.123 22.620 1.00 86.06 295 PHE A CA 1
ATOM 2360 C C . PHE A 1 295 ? -0.595 10.975 23.245 1.00 86.06 295 PHE A C 1
ATOM 2362 O O . PHE A 1 295 ? 0.435 11.245 22.625 1.00 86.06 295 PHE A O 1
ATOM 2369 N N . GLY A 1 296 ? -0.808 11.423 24.484 1.00 79.12 296 GLY A N 1
ATOM 2370 C CA . GLY A 1 296 ? 0.149 12.278 25.196 1.00 79.12 296 GLY A CA 1
ATOM 2371 C C . GLY A 1 296 ? 0.219 13.727 24.691 1.00 79.12 296 GLY A C 1
ATOM 2372 O O . GLY A 1 296 ? 1.111 14.464 25.100 1.00 79.12 296 GLY A O 1
ATOM 2373 N N . GLY A 1 297 ? -0.701 14.151 23.815 1.00 82.75 297 GLY A N 1
ATOM 2374 C CA . GLY A 1 297 ? -0.795 15.532 23.330 1.00 82.75 297 GLY A CA 1
ATOM 2375 C C . GLY A 1 297 ? 0.158 15.874 22.181 1.00 82.75 297 GLY A C 1
ATOM 2376 O O . GLY A 1 297 ? 0.303 17.048 21.836 1.00 82.75 297 GLY A O 1
ATOM 2377 N N . HIS A 1 298 ? 0.803 14.871 21.581 1.00 87.12 298 HIS A N 1
ATOM 2378 C CA . HIS A 1 298 ? 1.717 15.056 20.459 1.00 87.12 298 HIS A CA 1
ATOM 2379 C C . HIS A 1 298 ? 0.951 15.294 19.149 1.00 87.12 298 HIS A C 1
ATOM 2381 O O . HIS A 1 298 ? 0.111 14.489 18.755 1.00 87.12 298 HIS A O 1
ATOM 2387 N N . TRP A 1 299 ? 1.289 16.362 18.426 1.00 91.19 299 TRP A N 1
ATOM 2388 C CA . TRP A 1 299 ? 0.693 16.665 17.123 1.00 91.19 299 TRP A CA 1
ATOM 2389 C C . TRP A 1 299 ? 1.451 15.984 15.987 1.00 91.19 299 TRP A C 1
ATOM 2391 O O . TRP A 1 299 ? 2.652 16.199 15.813 1.00 91.19 299 TRP A O 1
ATOM 2401 N N . ARG A 1 300 ? 0.740 15.202 15.175 1.00 91.00 300 ARG A N 1
ATOM 2402 C CA . ARG A 1 300 ? 1.278 14.546 13.987 1.00 91.00 300 ARG A CA 1
ATOM 2403 C C . ARG A 1 300 ? 0.709 15.177 12.730 1.00 91.00 300 ARG A C 1
ATOM 2405 O O . ARG A 1 300 ? -0.503 15.219 12.556 1.00 91.00 300 ARG A O 1
ATOM 2412 N N . TYR A 1 301 ? 1.590 15.653 11.857 1.00 90.25 301 TYR A N 1
ATOM 2413 C CA . TYR A 1 301 ? 1.186 16.122 10.539 1.00 90.25 301 TYR A CA 1
ATOM 2414 C C . TYR A 1 301 ? 0.765 14.941 9.662 1.00 90.25 301 TYR A C 1
ATOM 2416 O O . TYR A 1 301 ? 1.479 13.940 9.591 1.00 90.25 301 TYR A O 1
ATOM 2424 N N . PHE A 1 302 ? -0.377 15.082 9.003 1.00 89.44 302 PHE A N 1
ATOM 2425 C CA . PHE A 1 302 ? -0.929 14.122 8.068 1.00 89.44 302 PHE A CA 1
ATOM 2426 C C . PHE A 1 302 ? -0.916 14.713 6.662 1.00 89.44 302 PHE A C 1
ATOM 2428 O O . PHE A 1 302 ? -1.445 15.801 6.425 1.00 89.44 302 PHE A O 1
ATOM 2435 N N . LEU A 1 303 ? -0.328 13.960 5.738 1.00 82.88 303 LEU A N 1
ATOM 2436 C CA . LEU A 1 303 ? -0.353 14.248 4.317 1.00 82.88 303 LEU A CA 1
ATOM 2437 C C . LEU A 1 303 ? -1.239 13.203 3.631 1.00 82.88 303 LEU A C 1
ATOM 2439 O O . LEU A 1 303 ? -0.902 12.023 3.708 1.00 82.88 303 LEU A O 1
ATOM 2443 N N . PRO A 1 304 ? -2.326 13.602 2.952 1.00 84.12 304 PRO A N 1
ATOM 2444 C CA . PRO A 1 304 ? -3.095 12.681 2.127 1.00 84.12 304 PRO A CA 1
ATOM 2445 C C . PRO A 1 304 ? -2.225 12.035 1.042 1.00 84.12 304 PRO A C 1
ATOM 2447 O O . PRO A 1 304 ? -1.528 12.742 0.309 1.00 84.12 304 PRO A O 1
ATOM 2450 N N . ASP A 1 305 ? -2.311 10.713 0.902 1.00 79.12 305 ASP A N 1
ATOM 2451 C CA . ASP A 1 305 ? -1.616 9.972 -0.154 1.00 79.12 305 ASP A CA 1
ATOM 2452 C C . ASP A 1 305 ? -2.243 10.262 -1.527 1.00 79.12 305 ASP A C 1
ATOM 2454 O O . ASP A 1 305 ? -1.523 10.436 -2.505 1.00 79.12 305 ASP A O 1
ATOM 2458 N N . LEU A 1 306 ? -3.578 10.353 -1.595 1.00 69.62 306 LEU A N 1
ATOM 2459 C CA . LEU A 1 306 ? -4.336 10.365 -2.854 1.00 69.62 306 LEU A CA 1
ATOM 2460 C C . LEU A 1 306 ? -4.501 11.741 -3.525 1.00 69.62 306 LEU A C 1
ATOM 2462 O O . LEU A 1 306 ? -4.728 11.784 -4.732 1.00 69.62 306 LEU A O 1
ATOM 2466 N N . CYS A 1 307 ? -4.420 12.846 -2.774 1.00 62.53 307 CYS A N 1
ATOM 2467 C CA . CYS A 1 307 ? -4.916 14.158 -3.230 1.00 62.53 307 CYS A CA 1
ATOM 2468 C C . CYS A 1 307 ? -4.063 15.354 -2.758 1.00 62.53 307 CYS A C 1
ATOM 2470 O O . CYS A 1 307 ? -4.617 16.392 -2.394 1.00 62.53 307 CYS A O 1
ATOM 2472 N N . SER A 1 308 ? -2.733 15.227 -2.681 1.00 66.44 308 SER A N 1
ATOM 2473 C CA . SER A 1 308 ? -1.886 16.318 -2.174 1.00 66.44 308 SER A CA 1
ATOM 2474 C C . SER A 1 308 ? -0.739 16.715 -3.101 1.00 66.44 308 SER A C 1
ATOM 2476 O O . SER A 1 308 ? 0.238 15.977 -3.236 1.00 66.44 308 SER A O 1
ATOM 2478 N N . ASP A 1 309 ? -0.778 17.974 -3.541 1.00 62.84 309 ASP A N 1
ATOM 2479 C CA . ASP A 1 309 ? 0.308 18.667 -4.251 1.00 62.84 309 ASP A CA 1
ATOM 2480 C C . ASP A 1 309 ? 1.338 19.314 -3.309 1.00 62.84 309 ASP A C 1
ATOM 2482 O O . ASP A 1 309 ? 2.274 19.973 -3.751 1.00 62.84 309 ASP A O 1
ATOM 2486 N N . ALA A 1 310 ? 1.182 19.164 -1.989 1.00 63.28 310 ALA A N 1
ATOM 2487 C CA . ALA A 1 310 ? 2.089 19.793 -1.033 1.00 63.28 310 ALA A CA 1
ATOM 2488 C C . ALA A 1 310 ? 3.520 19.230 -1.143 1.00 63.28 310 ALA A C 1
ATOM 2490 O O . ALA A 1 310 ? 3.768 18.053 -0.858 1.00 63.28 310 ALA A O 1
ATOM 2491 N N . GLU A 1 311 ? 4.461 20.097 -1.521 1.00 63.78 311 GLU A N 1
ATOM 2492 C CA . GLU A 1 311 ? 5.891 19.777 -1.623 1.00 63.78 311 GLU A CA 1
ATOM 2493 C C . GLU A 1 311 ? 6.701 20.202 -0.396 1.00 63.78 311 GLU A C 1
ATOM 2495 O O . GLU A 1 311 ? 7.754 19.616 -0.120 1.00 63.78 311 GLU A O 1
ATOM 2500 N N . ASP A 1 312 ? 6.181 21.164 0.369 1.00 70.12 312 ASP A N 1
ATOM 2501 C CA . ASP A 1 312 ? 6.840 21.739 1.537 1.00 70.12 312 ASP A CA 1
ATOM 2502 C C . ASP A 1 312 ? 6.130 21.371 2.839 1.00 70.12 312 ASP A C 1
ATOM 2504 O O . ASP A 1 312 ? 4.908 21.235 2.912 1.00 70.12 312 ASP A O 1
ATOM 2508 N N . PHE A 1 313 ? 6.927 21.215 3.897 1.00 77.75 313 PHE A N 1
ATOM 2509 C CA . PHE A 1 313 ? 6.414 20.902 5.222 1.00 77.75 313 PHE A CA 1
ATOM 2510 C C . PHE A 1 313 ? 5.849 22.170 5.892 1.00 77.75 313 PHE A C 1
ATOM 2512 O O . PHE A 1 313 ? 6.612 23.107 6.141 1.00 77.75 313 PHE A O 1
ATOM 2519 N N . PRO A 1 314 ? 4.556 22.209 6.267 1.00 80.06 314 PRO A N 1
ATOM 2520 C CA . PRO A 1 314 ? 3.895 23.432 6.743 1.00 80.06 314 PRO A CA 1
ATOM 2521 C C . PRO A 1 314 ? 4.223 23.834 8.191 1.00 80.06 314 PRO A C 1
ATOM 2523 O O . PRO A 1 314 ? 3.652 24.793 8.723 1.00 80.06 314 PRO A O 1
ATOM 2526 N N . GLY A 1 315 ? 5.133 23.110 8.845 1.00 84.75 315 GLY A N 1
ATOM 2527 C CA . GLY A 1 315 ? 5.540 23.360 10.222 1.00 84.75 315 GLY A CA 1
ATOM 2528 C C . GLY A 1 315 ? 4.588 22.757 11.258 1.00 84.75 315 GLY A C 1
ATOM 2529 O O . GLY A 1 315 ? 3.893 21.770 11.013 1.00 84.75 315 GLY A O 1
ATOM 2530 N N . LYS A 1 316 ? 4.607 23.335 12.463 1.00 87.94 316 LYS A N 1
ATOM 2531 C CA . LYS A 1 316 ? 3.732 22.948 13.580 1.00 87.94 316 LYS A CA 1
ATOM 2532 C C . LYS A 1 316 ? 2.340 23.593 13.439 1.00 87.94 316 LYS A C 1
ATOM 2534 O O . LYS A 1 316 ? 2.220 24.627 12.771 1.00 87.94 316 LYS A O 1
ATOM 2539 N N . PRO A 1 317 ? 1.304 23.014 14.072 1.00 88.62 317 PRO A N 1
ATOM 2540 C CA . PRO A 1 317 ? -0.007 23.643 14.108 1.00 88.62 317 PRO A CA 1
ATOM 2541 C C . PRO A 1 317 ? 0.039 24.946 14.917 1.00 88.62 317 PRO A C 1
ATOM 2543 O O . PRO A 1 317 ? 0.745 25.049 15.923 1.00 88.62 317 PRO A O 1
ATOM 2546 N N . ASN A 1 318 ? -0.733 25.928 14.471 1.00 88.62 318 ASN A N 1
ATOM 2547 C CA . ASN A 1 318 ? -0.861 27.259 15.050 1.00 88.62 318 ASN A CA 1
ATOM 2548 C C . ASN A 1 318 ? -2.186 27.400 15.816 1.00 88.62 318 ASN A C 1
ATOM 2550 O O . ASN A 1 318 ? -3.102 26.587 15.697 1.00 88.62 318 ASN A O 1
ATOM 2554 N N . LEU A 1 319 ? -2.306 28.479 16.593 1.00 84.88 319 LEU A N 1
ATOM 2555 C CA . LEU A 1 319 ? -3.543 28.813 17.312 1.00 84.88 319 LEU A CA 1
ATOM 2556 C C . LEU A 1 319 ? -4.701 29.189 16.374 1.00 84.88 319 LEU A C 1
ATOM 2558 O O . LEU A 1 319 ? -5.848 28.955 16.723 1.00 84.88 319 LEU A O 1
ATOM 2562 N N . ASN A 1 320 ? -4.397 29.724 15.188 1.00 87.62 320 ASN A N 1
ATOM 2563 C CA . ASN A 1 320 ? -5.399 30.156 14.207 1.00 87.62 320 ASN A CA 1
ATOM 2564 C C . ASN A 1 320 ? -5.871 29.027 13.273 1.00 87.62 320 ASN A C 1
ATOM 2566 O O . ASN A 1 320 ? -6.697 29.277 12.399 1.00 87.62 320 ASN A O 1
ATOM 2570 N N . ASP A 1 321 ? -5.315 27.818 13.400 1.00 89.56 321 ASP A N 1
ATOM 2571 C CA . ASP A 1 321 ? -5.717 26.681 12.571 1.00 89.56 321 ASP A CA 1
ATOM 2572 C C . ASP A 1 321 ? -7.090 26.165 13.027 1.00 89.56 321 ASP A C 1
ATOM 2574 O O . ASP A 1 321 ? -7.360 26.087 14.227 1.00 89.56 321 ASP A O 1
ATOM 2578 N N . ALA A 1 322 ? -7.949 25.804 12.071 1.00 90.88 322 ALA A N 1
ATOM 2579 C CA . ALA A 1 322 ? -9.312 25.371 12.357 1.00 90.88 322 ALA A CA 1
ATOM 2580 C C . ALA A 1 322 ? -9.307 24.019 13.076 1.00 90.88 322 ALA A C 1
ATOM 2582 O O . ALA A 1 322 ? -8.659 23.075 12.617 1.00 90.88 322 ALA A O 1
ATOM 2583 N N . GLU A 1 323 ? -10.032 23.931 14.187 1.00 93.75 323 GLU A N 1
ATOM 2584 C CA . GLU A 1 323 ? -10.144 22.722 15.001 1.00 93.75 323 GLU A CA 1
ATOM 2585 C C . GLU A 1 323 ? -11.335 21.871 14.556 1.00 93.75 323 GLU A C 1
ATOM 2587 O O . GLU A 1 323 ? -12.395 22.385 14.197 1.00 93.75 323 GLU A O 1
ATOM 2592 N N . GLY A 1 324 ? -11.150 20.557 14.581 1.00 92.06 324 GLY A N 1
ATOM 2593 C CA . GLY A 1 324 ? -12.178 19.577 14.271 1.00 92.06 324 GLY A CA 1
ATOM 2594 C C . GLY A 1 324 ? -11.853 18.232 14.903 1.00 92.06 324 GLY A C 1
ATOM 2595 O O . GLY A 1 324 ? -10.840 18.075 15.584 1.00 92.06 324 GLY A O 1
ATOM 2596 N N . GLU A 1 325 ? -12.710 17.248 14.671 1.00 92.00 325 GLU A N 1
ATOM 2597 C CA . GLU A 1 325 ? -12.497 15.869 15.106 1.00 92.00 325 GLU A CA 1
ATOM 2598 C C . GLU A 1 325 ? -12.825 14.926 13.956 1.00 92.00 325 GLU A C 1
ATOM 2600 O O . GLU A 1 325 ? -13.754 15.182 13.191 1.00 92.00 325 GLU A O 1
ATOM 2605 N N . ASP A 1 326 ? -12.058 13.846 13.841 1.00 92.06 326 ASP A N 1
ATOM 2606 C CA . ASP A 1 326 ? -12.230 12.845 12.790 1.00 92.06 326 ASP A CA 1
ATOM 2607 C C . ASP A 1 326 ? -12.174 11.428 13.372 1.00 92.06 326 ASP A C 1
ATOM 2609 O O . ASP A 1 326 ? -11.585 11.193 14.436 1.00 92.06 326 ASP A O 1
ATOM 2613 N N . TYR A 1 327 ? -12.783 10.482 12.662 1.00 93.25 327 TYR A N 1
ATOM 2614 C CA . TYR A 1 327 ? -12.735 9.064 12.996 1.00 93.25 327 TYR A CA 1
ATOM 2615 C C . TYR A 1 327 ? -11.638 8.375 12.194 1.00 93.25 327 TYR A C 1
ATOM 2617 O O . TYR A 1 327 ? -11.710 8.252 10.972 1.00 93.25 327 TYR A O 1
ATOM 2625 N N . VAL A 1 328 ? -10.634 7.880 12.910 1.00 95.12 328 VAL A N 1
ATOM 2626 C CA . VAL A 1 328 ? -9.449 7.237 12.345 1.00 95.12 328 VAL A CA 1
ATOM 2627 C C . VAL A 1 328 ? -9.521 5.735 12.606 1.00 95.12 328 VAL A C 1
ATOM 2629 O O . VAL A 1 328 ? -9.806 5.300 13.723 1.00 95.12 328 VAL A O 1
ATOM 2632 N N . LEU A 1 329 ? -9.275 4.935 11.571 1.00 96.50 329 LEU A N 1
ATOM 2633 C CA . LEU A 1 329 ? -9.355 3.479 11.626 1.00 96.50 329 LEU A CA 1
ATOM 2634 C C . LEU A 1 329 ? -8.115 2.877 12.282 1.00 96.50 329 LEU A C 1
ATOM 2636 O O . LEU A 1 329 ? -6.987 3.191 11.901 1.00 96.50 329 LEU A O 1
ATOM 2640 N N . VAL A 1 330 ? -8.330 1.955 13.217 1.00 95.12 330 VAL A N 1
ATOM 2641 C CA . VAL A 1 330 ? -7.273 1.118 13.787 1.00 95.12 330 VAL A CA 1
ATOM 2642 C C . VAL A 1 330 ? -7.046 -0.079 12.868 1.00 95.12 330 VAL A C 1
ATOM 2644 O O . VAL A 1 330 ? -7.848 -1.008 12.832 1.00 95.12 330 VAL A O 1
ATOM 2647 N N . LEU A 1 331 ? -5.942 -0.055 12.122 1.00 91.88 331 LEU A N 1
ATOM 2648 C CA . LEU A 1 331 ? -5.542 -1.155 11.245 1.00 91.88 331 LEU A CA 1
ATOM 2649 C C . LEU A 1 331 ? -4.869 -2.281 12.018 1.00 91.88 331 LEU A C 1
ATOM 2651 O O . LEU A 1 331 ? -5.205 -3.448 11.852 1.00 91.88 331 LEU A O 1
ATOM 2655 N N . ILE A 1 332 ? -3.872 -1.920 12.826 1.00 90.44 332 ILE A N 1
ATOM 2656 C CA . ILE A 1 332 ? -3.043 -2.877 13.552 1.00 90.44 332 ILE A CA 1
ATOM 2657 C C . ILE A 1 332 ? -2.854 -2.365 14.963 1.00 90.44 332 ILE A C 1
ATOM 2659 O O . ILE A 1 332 ? -2.518 -1.204 15.196 1.00 90.44 332 ILE A O 1
ATOM 2663 N N . ARG A 1 333 ? -3.038 -3.278 15.902 1.00 88.75 333 ARG A N 1
ATOM 2664 C CA . ARG A 1 333 ? -2.631 -3.146 17.288 1.00 88.75 333 ARG A CA 1
ATOM 2665 C C . ARG A 1 333 ? -1.759 -4.349 17.549 1.00 88.75 333 ARG A C 1
ATOM 2667 O O . ARG A 1 333 ? -2.188 -5.456 17.273 1.00 88.75 333 ARG A O 1
ATOM 2674 N N . TRP A 1 334 ? -0.535 -4.140 17.998 1.00 81.62 334 TRP A N 1
ATOM 2675 C CA . TRP A 1 334 ? 0.402 -5.250 18.078 1.00 81.62 334 TRP A CA 1
ATOM 2676 C C . TRP A 1 334 ? 1.433 -5.030 19.171 1.00 81.62 334 TRP A C 1
ATOM 2678 O O . TRP A 1 334 ? 1.864 -3.903 19.420 1.00 81.62 334 TRP A O 1
ATOM 2688 N N . ASN A 1 335 ? 1.848 -6.118 19.810 1.00 74.62 335 ASN A N 1
ATOM 2689 C CA . ASN A 1 335 ? 2.927 -6.103 20.780 1.00 74.62 335 ASN A CA 1
ATOM 2690 C C . ASN A 1 335 ? 4.145 -6.841 20.218 1.00 74.62 335 ASN A C 1
ATOM 2692 O O . ASN A 1 335 ? 4.278 -8.047 20.384 1.00 74.62 335 ASN A O 1
ATOM 2696 N N . GLU A 1 336 ? 5.021 -6.112 19.530 1.00 66.38 336 GLU A N 1
ATOM 2697 C CA . GLU A 1 336 ? 6.271 -6.686 19.012 1.00 66.38 336 GLU A CA 1
ATOM 2698 C C . GLU A 1 336 ? 7.418 -6.559 20.001 1.00 66.38 336 GLU A C 1
ATOM 2700 O O . GLU A 1 336 ? 8.405 -7.290 19.952 1.00 66.38 336 GLU A O 1
ATOM 2705 N N . SER A 1 337 ? 7.327 -5.557 20.869 1.00 59.16 337 SER A N 1
ATOM 2706 C CA . SER A 1 337 ? 8.429 -5.233 21.743 1.00 59.16 337 SER A CA 1
ATOM 2707 C C . SER A 1 337 ? 8.494 -6.272 22.863 1.00 59.16 337 SER A C 1
ATOM 2709 O O . SER A 1 337 ? 7.477 -6.659 23.435 1.00 59.16 337 SER A O 1
ATOM 2711 N N . GLN A 1 338 ? 9.704 -6.649 23.285 1.00 61.00 338 GLN A N 1
ATOM 2712 C CA . GLN A 1 338 ? 9.892 -7.369 24.555 1.00 61.00 338 GLN A CA 1
ATOM 2713 C C . GLN A 1 338 ? 9.378 -6.563 25.773 1.00 61.00 338 GLN A C 1
ATOM 2715 O O . GLN A 1 338 ? 9.421 -7.038 26.907 1.00 61.00 338 GLN A O 1
ATOM 2720 N N . LYS A 1 339 ? 8.901 -5.326 25.561 1.00 67.12 339 LYS A N 1
ATOM 2721 C CA . LYS A 1 339 ? 8.361 -4.422 26.571 1.00 67.12 339 LYS A CA 1
ATOM 2722 C C . LYS A 1 339 ? 6.836 -4.538 26.587 1.00 67.12 339 LYS A C 1
ATOM 2724 O O . LYS A 1 339 ? 6.135 -3.914 25.802 1.00 67.12 339 LYS A O 1
ATOM 2729 N N . SER A 1 340 ? 6.297 -5.248 27.571 1.00 73.44 340 SER A N 1
ATOM 2730 C CA . SER A 1 340 ? 4.842 -5.377 27.778 1.00 73.44 340 SER A CA 1
ATOM 2731 C C . SER A 1 340 ? 4.087 -4.041 27.939 1.00 73.44 340 SER A C 1
ATOM 2733 O O . SER A 1 340 ? 2.862 -3.994 27.803 1.00 73.44 340 SER A O 1
ATOM 2735 N N . SER A 1 341 ? 4.796 -2.944 28.225 1.00 84.94 341 SER A N 1
ATOM 2736 C CA . SER A 1 341 ? 4.235 -1.606 28.424 1.00 84.94 341 SER A CA 1
ATOM 2737 C C . SER A 1 341 ? 4.006 -0.799 27.143 1.00 84.94 341 SER A C 1
ATOM 2739 O O . SER A 1 341 ? 3.350 0.241 27.229 1.00 84.94 341 SER A O 1
ATOM 2741 N N . MET A 1 342 ? 4.506 -1.250 25.988 1.00 86.31 342 MET A N 1
ATOM 2742 C CA . MET A 1 342 ? 4.397 -0.541 24.710 1.00 86.31 342 MET A CA 1
ATOM 2743 C C . MET A 1 342 ? 3.713 -1.410 23.655 1.00 86.31 342 MET A C 1
ATOM 2745 O O . MET A 1 342 ? 3.960 -2.608 23.565 1.00 86.31 342 MET A O 1
ATOM 2749 N N . LYS A 1 343 ? 2.871 -0.794 22.825 1.00 87.25 343 LYS A N 1
ATOM 2750 C CA . LYS A 1 343 ? 2.240 -1.434 21.667 1.00 87.25 343 LYS A CA 1
ATOM 2751 C C . LYS A 1 343 ? 2.398 -0.560 20.432 1.00 87.25 343 LYS A C 1
ATOM 2753 O O . LYS A 1 343 ? 2.319 0.666 20.508 1.00 87.25 343 LYS A O 1
ATOM 2758 N N . ARG A 1 344 ? 2.566 -1.203 19.283 1.00 87.44 344 ARG A N 1
ATOM 2759 C CA . ARG A 1 344 ? 2.441 -0.562 17.976 1.00 87.44 344 ARG A CA 1
ATOM 2760 C C . ARG A 1 344 ? 0.964 -0.333 17.686 1.00 87.44 344 ARG A C 1
ATOM 2762 O O . ARG A 1 344 ? 0.142 -1.229 17.902 1.00 87.44 344 ARG A O 1
ATOM 2769 N N . LEU A 1 345 ? 0.640 0.862 17.205 1.00 89.75 345 LEU A N 1
ATOM 2770 C CA . LEU A 1 345 ? -0.705 1.219 16.771 1.00 89.75 345 LEU A CA 1
ATOM 2771 C C . LEU A 1 345 ? -0.631 1.867 15.394 1.00 89.75 345 LEU A C 1
ATOM 2773 O O . LEU A 1 345 ? -0.099 2.968 15.251 1.00 89.75 345 LEU A O 1
ATOM 2777 N N . LEU A 1 346 ? -1.190 1.187 14.399 1.00 91.94 346 LEU A N 1
ATOM 2778 C CA . LEU A 1 346 ? -1.281 1.684 13.035 1.00 91.94 346 LEU A CA 1
ATOM 2779 C C . LEU A 1 346 ? -2.662 2.251 12.773 1.00 91.94 346 LEU A C 1
ATOM 2781 O O . LEU A 1 346 ? -3.676 1.563 12.904 1.00 91.94 346 LEU A O 1
ATOM 2785 N N . LEU A 1 347 ? -2.661 3.522 12.402 1.00 94.50 347 LEU A N 1
ATOM 2786 C CA . LEU A 1 347 ? -3.846 4.334 12.225 1.00 94.50 347 LEU A CA 1
ATOM 2787 C C . LEU A 1 347 ? -3.970 4.760 10.765 1.00 94.50 347 LEU A C 1
ATOM 2789 O O . LEU A 1 347 ? -3.011 5.268 10.183 1.00 94.50 347 LEU A O 1
ATOM 2793 N N . MET A 1 348 ? -5.156 4.579 10.187 1.00 94.88 348 MET A N 1
ATOM 2794 C CA . MET A 1 348 ? -5.485 5.010 8.830 1.00 94.88 348 MET A CA 1
ATOM 2795 C C . MET A 1 348 ? -6.548 6.104 8.872 1.00 94.88 348 MET A C 1
ATOM 2797 O O . MET A 1 348 ? -7.616 5.921 9.456 1.00 94.88 348 MET A O 1
ATOM 2801 N N . VAL A 1 349 ? -6.265 7.230 8.222 1.00 93.94 349 VAL A N 1
ATOM 2802 C CA . VAL A 1 349 ? -7.243 8.305 8.036 1.00 93.94 349 VAL A CA 1
ATOM 2803 C C . VAL A 1 349 ? -8.181 7.926 6.896 1.00 93.94 349 VAL A C 1
ATOM 2805 O O . VAL A 1 349 ? -7.738 7.460 5.840 1.00 93.94 349 VAL A O 1
ATOM 2808 N N . LEU A 1 350 ? -9.472 8.153 7.117 1.00 92.81 350 LEU A N 1
ATOM 2809 C CA . LEU A 1 350 ? -10.533 7.919 6.149 1.00 92.81 350 LEU A CA 1
ATOM 2810 C C . LEU A 1 350 ? -11.184 9.247 5.749 1.00 92.81 350 LEU A C 1
ATOM 2812 O O . LEU A 1 350 ? -11.236 10.179 6.545 1.00 92.81 350 LEU A O 1
ATOM 2816 N N . ASN A 1 351 ? -11.695 9.325 4.525 1.00 90.56 351 ASN A N 1
ATOM 2817 C CA . ASN A 1 351 ? -12.591 10.386 4.080 1.00 90.56 351 ASN A CA 1
ATOM 2818 C C . ASN A 1 351 ? -14.001 9.808 3.957 1.00 90.56 351 ASN A C 1
ATOM 2820 O O . ASN A 1 351 ? -14.250 8.987 3.077 1.00 90.56 351 ASN A O 1
ATOM 2824 N N . TRP A 1 352 ? -14.903 10.190 4.858 1.00 90.12 352 TRP A N 1
ATOM 2825 C CA . TRP A 1 352 ? -16.285 9.711 4.854 1.00 90.12 352 TRP A CA 1
ATOM 2826 C C . TRP A 1 352 ? -17.086 10.416 3.757 1.00 90.12 352 TRP A C 1
ATOM 2828 O O . TRP A 1 352 ? -17.158 11.644 3.738 1.00 90.12 352 TRP A O 1
ATOM 2838 N N . ILE A 1 353 ? -17.670 9.635 2.846 1.00 89.50 353 ILE A N 1
ATOM 2839 C CA . ILE A 1 353 ? -18.573 10.135 1.799 1.00 89.50 353 ILE A CA 1
ATOM 2840 C C . ILE A 1 353 ? -19.997 10.206 2.359 1.00 89.50 353 ILE A C 1
ATOM 2842 O O . ILE A 1 353 ? -20.698 11.197 2.166 1.00 89.50 353 ILE A O 1
ATOM 2846 N N . ASP A 1 354 ? -20.399 9.158 3.076 1.00 89.00 354 ASP A N 1
ATOM 2847 C CA . ASP A 1 354 ? -21.675 9.050 3.775 1.00 89.00 354 ASP A CA 1
ATOM 2848 C C . ASP A 1 354 ? -21.528 8.141 5.013 1.00 89.00 354 ASP A C 1
ATOM 2850 O O . ASP A 1 354 ? -20.412 7.852 5.458 1.00 89.00 354 ASP A O 1
ATOM 2854 N N . ASP A 1 355 ? -22.645 7.717 5.606 1.00 87.56 355 ASP A N 1
ATOM 2855 C CA . ASP A 1 355 ? -22.645 6.908 6.825 1.00 87.56 355 ASP A CA 1
ATOM 2856 C C . ASP A 1 355 ? -21.999 5.526 6.647 1.00 87.56 355 ASP A C 1
ATOM 2858 O O . ASP A 1 355 ? -21.391 5.029 7.597 1.00 87.56 355 ASP A O 1
ATOM 2862 N N . ASP A 1 356 ? -22.058 4.936 5.455 1.00 90.44 356 ASP A N 1
ATOM 2863 C CA . ASP A 1 356 ? -21.602 3.571 5.186 1.00 90.44 356 ASP A CA 1
ATOM 2864 C C . ASP A 1 356 ? -20.434 3.509 4.195 1.00 90.44 356 ASP A C 1
ATOM 2866 O O . ASP A 1 356 ? -19.867 2.433 4.011 1.00 90.44 356 ASP A O 1
ATOM 2870 N N . HIS A 1 357 ? -20.030 4.623 3.581 1.00 90.38 357 HIS A N 1
ATOM 2871 C CA . HIS A 1 357 ? -18.959 4.669 2.587 1.00 90.38 357 HIS A CA 1
ATOM 2872 C C . HIS A 1 357 ? -17.831 5.623 2.990 1.00 90.38 357 HIS A C 1
ATOM 2874 O O . HIS A 1 357 ? -18.049 6.787 3.336 1.00 90.38 357 HIS A O 1
ATOM 2880 N N . ALA A 1 358 ? -16.594 5.141 2.876 1.00 91.62 358 ALA A N 1
ATOM 2881 C CA . ALA A 1 358 ? -15.397 5.926 3.144 1.00 91.62 358 ALA A CA 1
ATOM 2882 C C . ALA A 1 358 ? -14.280 5.639 2.135 1.00 91.62 358 ALA A C 1
ATOM 2884 O O . ALA A 1 358 ? -14.207 4.569 1.545 1.00 91.62 358 ALA A O 1
ATOM 2885 N N . GLU A 1 359 ? -13.354 6.571 1.964 1.00 89.81 359 GLU A N 1
ATOM 2886 C CA . GLU A 1 359 ? -12.154 6.385 1.150 1.00 89.81 359 GLU A CA 1
ATOM 2887 C C . GLU A 1 359 ? -10.912 6.377 2.031 1.00 89.81 359 GLU A C 1
ATOM 2889 O O . GLU A 1 359 ? -10.810 7.134 2.997 1.00 89.81 359 GLU A O 1
ATOM 2894 N N . ARG A 1 360 ? -9.930 5.540 1.691 1.00 90.25 360 ARG A N 1
ATOM 2895 C CA . ARG A 1 360 ? -8.615 5.603 2.333 1.00 90.25 360 ARG A CA 1
ATOM 2896 C C . ARG A 1 360 ? -7.941 6.921 1.956 1.00 90.25 360 ARG A C 1
ATOM 2898 O O . ARG A 1 360 ? -7.722 7.166 0.779 1.00 90.25 360 ARG A O 1
ATOM 2905 N N . MET A 1 361 ? -7.522 7.710 2.943 1.00 88.56 361 MET A N 1
ATOM 2906 C CA . MET A 1 361 ? -6.742 8.932 2.702 1.00 88.56 361 MET A CA 1
ATOM 2907 C C . MET A 1 361 ? -5.240 8.730 2.891 1.00 88.56 361 MET A C 1
ATOM 2909 O O . MET A 1 361 ? -4.453 9.418 2.247 1.00 88.56 361 MET A O 1
ATOM 2913 N N . GLY A 1 362 ? -4.846 7.821 3.783 1.00 89.19 362 GLY A N 1
ATOM 2914 C CA . GLY A 1 362 ? -3.448 7.487 4.047 1.00 89.19 362 GLY A CA 1
ATOM 2915 C C . GLY A 1 362 ? -3.202 7.049 5.487 1.00 89.19 362 GLY A C 1
ATOM 2916 O O . GLY A 1 362 ? -4.141 6.879 6.270 1.00 89.19 362 GLY A O 1
ATOM 2917 N N . LEU A 1 363 ? -1.933 6.863 5.848 1.00 91.44 363 LEU A N 1
ATOM 2918 C CA . LEU A 1 363 ? -1.526 6.466 7.201 1.00 91.44 363 LEU A CA 1
ATOM 2919 C C . LEU A 1 363 ? -1.232 7.678 8.084 1.00 91.44 363 LEU A C 1
ATOM 2921 O O . LEU A 1 363 ? -0.565 8.624 7.669 1.00 91.44 363 LEU A O 1
ATOM 2925 N N . LEU A 1 364 ? -1.691 7.621 9.333 1.00 91.75 364 LEU A N 1
ATOM 2926 C CA . LEU A 1 364 ? -1.385 8.629 10.343 1.00 91.75 364 LEU A CA 1
ATOM 2927 C C . LEU A 1 364 ? -0.124 8.284 11.148 1.00 91.75 364 LEU A C 1
ATOM 2929 O O . LEU A 1 364 ? 0.663 9.175 11.472 1.00 91.75 364 LEU A O 1
ATOM 2933 N N . THR A 1 365 ? 0.065 7.003 11.461 1.00 90.50 365 THR A N 1
ATOM 2934 C CA . THR A 1 365 ? 1.219 6.479 12.207 1.00 90.50 365 THR A CA 1
ATOM 2935 C C . THR A 1 365 ? 2.013 5.499 11.350 1.00 90.50 365 THR A C 1
ATOM 2937 O O . THR A 1 365 ? 1.479 4.881 10.427 1.00 90.50 365 THR A O 1
ATOM 2940 N N . THR A 1 366 ? 3.307 5.375 11.638 1.00 85.56 366 THR A N 1
ATOM 2941 C CA . THR A 1 366 ? 4.218 4.449 10.948 1.00 85.56 366 THR A CA 1
ATOM 2942 C C . THR A 1 366 ? 4.424 3.177 11.762 1.00 85.56 366 THR A C 1
ATOM 2944 O O . THR A 1 366 ? 4.164 3.151 12.965 1.00 85.56 366 THR A O 1
ATOM 2947 N N . TYR A 1 367 ? 4.917 2.108 11.127 1.00 82.38 367 TYR A N 1
ATOM 2948 C CA . TYR A 1 367 ? 5.125 0.832 11.824 1.00 82.38 367 TYR A CA 1
ATOM 2949 C C . TYR A 1 367 ? 6.139 0.964 12.962 1.00 82.38 367 TYR A C 1
ATOM 2951 O O . TYR A 1 367 ? 5.985 0.352 14.014 1.00 82.38 367 TYR A O 1
ATOM 2959 N N . SER A 1 368 ? 7.147 1.812 12.777 1.00 80.62 368 SER A N 1
ATOM 2960 C CA . SER A 1 368 ? 8.194 2.097 13.759 1.00 80.62 368 SER A CA 1
ATOM 2961 C C . SER A 1 368 ? 7.693 2.748 15.058 1.00 80.62 368 SER A C 1
ATOM 2963 O O . SER A 1 368 ? 8.396 2.679 16.067 1.00 80.62 368 SER A O 1
ATOM 2965 N N . GLU A 1 369 ? 6.494 3.334 15.076 1.00 85.56 369 GLU A N 1
ATOM 2966 C CA . GLU A 1 369 ? 5.967 4.052 16.237 1.00 85.56 369 GLU A CA 1
ATOM 2967 C C . GLU A 1 369 ? 5.348 3.113 17.285 1.00 85.56 369 GLU A C 1
ATOM 2969 O O . GLU A 1 369 ? 4.540 2.230 16.989 1.00 85.56 369 GLU A O 1
ATOM 2974 N N . GLU A 1 370 ? 5.720 3.337 18.546 1.00 87.25 370 GLU A N 1
ATOM 2975 C CA . GLU A 1 370 ? 5.231 2.599 19.710 1.00 87.25 370 GLU A CA 1
ATOM 2976 C C . GLU A 1 370 ? 4.592 3.566 20.706 1.00 87.25 370 GLU A C 1
ATOM 2978 O O . GLU A 1 370 ? 5.131 4.639 20.989 1.00 87.25 370 GLU A O 1
ATOM 2983 N N . PHE A 1 371 ? 3.461 3.162 21.278 1.00 89.50 371 PHE A N 1
ATOM 2984 C CA . PHE A 1 371 ? 2.734 3.946 22.267 1.00 89.50 371 PHE A CA 1
ATOM 2985 C C . PHE A 1 371 ? 2.526 3.144 23.555 1.00 89.50 371 PHE A C 1
ATOM 2987 O O . PHE A 1 371 ? 2.344 1.924 23.503 1.00 89.50 371 PHE A O 1
ATOM 2994 N N . PRO A 1 372 ? 2.499 3.812 24.721 1.00 90.19 372 PRO A N 1
ATOM 2995 C CA . PRO A 1 372 ? 2.157 3.172 25.979 1.00 90.19 372 PRO A CA 1
ATOM 2996 C C . PRO A 1 372 ? 0.806 2.454 25.922 1.00 90.19 372 PRO A C 1
ATOM 2998 O O . PRO A 1 372 ? -0.218 3.051 25.586 1.00 90.19 372 PRO A O 1
ATOM 3001 N N . THR A 1 373 ? 0.788 1.184 26.330 1.00 88.38 373 THR A N 1
ATOM 3002 C CA . THR A 1 373 ? -0.403 0.320 26.301 1.00 88.38 373 THR A CA 1
ATOM 3003 C C . THR A 1 373 ? -1.598 0.956 27.015 1.00 88.38 373 THR A C 1
ATOM 3005 O O . THR A 1 373 ? -2.719 0.898 26.518 1.00 88.38 373 THR A O 1
ATOM 3008 N N . HIS A 1 374 ? -1.361 1.631 28.145 1.00 88.81 374 HIS A N 1
ATOM 3009 C CA . HIS A 1 374 ? -2.423 2.273 28.921 1.00 88.81 374 HIS A CA 1
ATOM 3010 C C . HIS A 1 374 ? -3.131 3.412 28.167 1.00 88.81 374 HIS A C 1
ATOM 3012 O O . HIS A 1 374 ? -4.334 3.575 28.338 1.00 88.81 374 HIS A O 1
ATOM 3018 N N . TRP A 1 375 ? -2.435 4.163 27.303 1.00 88.81 375 TRP A N 1
ATOM 3019 C CA . TRP A 1 375 ? -3.074 5.187 26.467 1.00 88.81 375 TRP A CA 1
ATOM 3020 C C . TRP A 1 375 ? -3.962 4.558 25.398 1.00 88.81 375 TRP A C 1
ATOM 3022 O O . TRP A 1 375 ? -5.101 4.981 25.206 1.00 88.81 375 TRP A O 1
ATOM 3032 N N . ILE A 1 376 ? -3.465 3.509 24.739 1.00 87.06 376 ILE A N 1
ATOM 3033 C CA . ILE A 1 376 ? -4.215 2.796 23.701 1.00 87.06 376 ILE A CA 1
ATOM 3034 C C . ILE A 1 376 ? -5.486 2.174 24.292 1.00 87.06 376 ILE A C 1
ATOM 3036 O O . ILE A 1 376 ? -6.553 2.257 23.684 1.00 87.06 376 ILE A O 1
ATOM 3040 N N . ASP A 1 377 ? -5.382 1.559 25.468 1.00 87.12 377 ASP A N 1
ATOM 3041 C CA . ASP A 1 377 ? -6.466 0.785 26.079 1.00 87.12 377 ASP A CA 1
ATOM 3042 C C . ASP A 1 377 ? -7.549 1.666 26.719 1.00 87.12 377 ASP A C 1
ATOM 3044 O O . ASP A 1 377 ? -8.705 1.260 26.770 1.00 87.12 377 ASP A O 1
ATOM 3048 N N . GLN A 1 378 ? -7.206 2.884 27.147 1.00 88.44 378 GLN A N 1
ATOM 3049 C CA . GLN A 1 378 ? -8.166 3.865 27.674 1.00 88.44 378 GLN A CA 1
ATOM 3050 C C . GLN A 1 378 ? -8.901 4.648 26.580 1.00 88.44 378 GLN A C 1
ATOM 3052 O O . GLN A 1 378 ? -9.884 5.329 26.871 1.00 88.44 378 GLN A O 1
ATOM 3057 N N . THR A 1 379 ? -8.432 4.583 25.333 1.00 88.19 379 THR A N 1
ATOM 3058 C CA . THR A 1 379 ? -9.018 5.356 24.236 1.00 88.19 379 THR A CA 1
ATOM 3059 C C . THR A 1 379 ? -10.356 4.746 23.812 1.00 88.19 379 THR A C 1
ATOM 3061 O O . THR A 1 379 ? -10.370 3.579 23.408 1.00 88.19 379 THR A O 1
ATOM 3064 N N . PRO A 1 380 ? -11.471 5.503 23.858 1.00 91.81 380 PRO A N 1
ATOM 3065 C CA . PRO A 1 380 ? -12.771 5.019 23.408 1.00 91.81 380 PRO A CA 1
ATOM 3066 C C . PRO A 1 380 ? -12.740 4.612 21.935 1.00 91.81 380 PRO A C 1
ATOM 3068 O O . PRO A 1 380 ? -12.162 5.312 21.100 1.00 91.81 380 PRO A O 1
ATOM 3071 N N . ARG A 1 381 ? -13.393 3.492 21.615 1.00 93.88 381 ARG A N 1
ATOM 3072 C CA . ARG A 1 381 ? -13.477 2.956 20.254 1.00 93.88 381 ARG A CA 1
ATOM 3073 C C . ARG A 1 381 ? -14.919 2.724 19.865 1.00 93.88 381 ARG A C 1
ATOM 3075 O O . ARG A 1 381 ? -15.732 2.315 20.692 1.00 93.88 381 ARG A O 1
ATOM 3082 N N . ILE A 1 382 ? -15.209 2.959 18.596 1.00 95.00 382 ILE A N 1
ATOM 3083 C CA . ILE A 1 382 ? -16.501 2.656 17.995 1.00 95.00 382 ILE A CA 1
ATOM 3084 C C . ILE A 1 382 ? -16.270 1.605 16.924 1.00 95.00 382 ILE A C 1
ATOM 3086 O O . ILE A 1 382 ? -15.521 1.831 15.976 1.00 95.00 382 ILE A O 1
ATOM 3090 N N . ARG A 1 383 ? -16.919 0.453 17.076 1.00 95.88 383 ARG A N 1
ATOM 3091 C CA . ARG A 1 383 ? -16.928 -0.585 16.051 1.00 95.88 383 ARG A CA 1
ATOM 3092 C C . ARG A 1 383 ? -17.842 -0.139 14.916 1.00 95.88 383 ARG A C 1
ATOM 3094 O O . ARG A 1 383 ? -19.012 0.148 15.164 1.00 95.88 383 ARG A O 1
ATOM 3101 N N . LYS A 1 384 ? -17.334 -0.101 13.686 1.00 95.31 384 LYS A N 1
ATOM 3102 C CA . LYS A 1 384 ? -18.130 0.267 12.510 1.00 95.31 384 LYS A CA 1
ATOM 3103 C C . LYS A 1 384 ? -17.877 -0.694 11.357 1.00 95.31 384 LYS A C 1
ATOM 3105 O O . LYS A 1 384 ? -16.762 -1.180 11.174 1.00 95.31 384 LYS A O 1
ATOM 3110 N N . LYS A 1 385 ? -18.935 -0.953 10.592 1.00 95.25 385 LYS A N 1
ATOM 3111 C CA . LYS A 1 385 ? -18.905 -1.686 9.329 1.00 95.25 385 LYS A CA 1
ATOM 3112 C C . LYS A 1 385 ? -19.198 -0.689 8.212 1.00 95.25 385 LYS A C 1
ATOM 3114 O O . LYS A 1 385 ? -20.186 0.025 8.313 1.00 95.25 385 LYS A O 1
ATOM 3119 N N . PHE A 1 386 ? -18.331 -0.605 7.212 1.00 93.69 386 PHE A N 1
ATOM 3120 C CA . PHE A 1 386 ? -18.441 0.359 6.116 1.00 93.69 386 PHE A CA 1
ATOM 3121 C C . PHE A 1 386 ? -17.729 -0.165 4.865 1.00 93.69 386 PHE A C 1
ATOM 3123 O O . PHE A 1 386 ? -16.890 -1.063 4.931 1.00 93.69 386 PHE A O 1
ATOM 3130 N N . TYR A 1 387 ? -18.059 0.398 3.716 1.00 90.81 387 TYR A N 1
ATOM 3131 C CA . TYR A 1 387 ? -17.465 0.087 2.429 1.00 90.81 387 TYR A CA 1
ATOM 3132 C C . TYR A 1 387 ? -16.380 1.096 2.089 1.00 90.81 387 TYR A C 1
ATOM 3134 O O . TYR A 1 387 ? -16.566 2.303 2.245 1.00 90.81 387 TYR A O 1
ATOM 3142 N N . THR A 1 388 ? -15.277 0.612 1.534 1.00 86.75 388 THR A N 1
ATOM 3143 C CA . THR A 1 388 ? -14.346 1.458 0.802 1.00 86.75 388 THR A CA 1
ATOM 3144 C C . THR A 1 388 ? -14.652 1.386 -0.686 1.00 86.75 388 THR A C 1
ATOM 3146 O O . THR A 1 388 ? -14.777 0.300 -1.257 1.00 86.75 388 THR A O 1
ATOM 3149 N N . THR A 1 389 ? -14.873 2.548 -1.306 1.00 68.00 389 THR A N 1
ATOM 3150 C CA . THR A 1 389 ? -15.400 2.631 -2.680 1.00 68.00 389 THR A CA 1
ATOM 3151 C C . THR A 1 389 ? -14.514 3.437 -3.626 1.00 68.00 389 THR A C 1
ATOM 3153 O O . THR A 1 389 ? -13.466 3.961 -3.243 1.00 68.00 389 THR A O 1
ATOM 3156 N N . MET A 1 390 ? -14.960 3.468 -4.887 1.00 59.78 390 MET A N 1
ATOM 3157 C CA . MET A 1 390 ? -14.425 4.230 -6.015 1.00 59.78 390 MET A CA 1
ATOM 3158 C C . MET A 1 390 ? -15.292 5.465 -6.342 1.00 59.78 390 MET A C 1
ATOM 3160 O O . MET A 1 390 ? -15.225 5.986 -7.450 1.00 59.78 390 MET A O 1
ATOM 3164 N N . ILE A 1 391 ? -16.153 5.948 -5.439 1.00 48.66 391 ILE A N 1
ATOM 3165 C CA . ILE A 1 391 ? -17.063 7.036 -5.821 1.00 48.66 391 ILE A CA 1
ATOM 3166 C C . ILE A 1 391 ? -16.362 8.389 -5.680 1.00 48.66 391 ILE A C 1
ATOM 3168 O O . ILE A 1 391 ? -16.470 9.085 -4.675 1.00 48.66 391 ILE A O 1
ATOM 3172 N N . SER A 1 392 ? -15.718 8.783 -6.777 1.00 38.94 392 SER A N 1
ATOM 3173 C CA . SER A 1 392 ? -15.326 10.150 -7.090 1.00 38.94 392 SER A CA 1
ATOM 3174 C C . SER A 1 392 ? -16.553 11.074 -7.112 1.00 38.94 392 SER A C 1
ATOM 3176 O O . SER A 1 392 ? -17.084 11.404 -8.175 1.00 38.94 392 SER A O 1
ATOM 3178 N N . VAL A 1 393 ? -17.005 11.550 -5.952 1.00 34.72 393 VAL A N 1
ATOM 3179 C CA . VAL A 1 393 ? -17.932 12.692 -5.876 1.00 34.72 393 VAL A CA 1
ATOM 3180 C C . VAL A 1 393 ? -17.135 13.985 -6.084 1.00 34.72 393 VAL A C 1
ATOM 3182 O O . VAL A 1 393 ? -17.033 14.818 -5.196 1.00 34.72 393 VAL A O 1
ATOM 3185 N N . TRP A 1 394 ? -16.525 14.142 -7.262 1.00 33.28 394 TRP A N 1
ATOM 3186 C CA . TRP A 1 394 ? -15.941 15.415 -7.715 1.00 33.28 394 TRP A CA 1
ATOM 3187 C C . TRP A 1 394 ? -16.141 15.694 -9.216 1.00 33.28 394 TRP A C 1
ATOM 3189 O O . TRP A 1 394 ? -15.546 16.627 -9.744 1.00 33.28 394 TRP A O 1
ATOM 3199 N N . VAL A 1 395 ? -17.023 14.959 -9.913 1.00 32.84 395 VAL A N 1
ATOM 3200 C CA . VAL A 1 395 ? -17.259 15.153 -11.365 1.00 32.84 395 VAL A CA 1
ATOM 3201 C C . VAL A 1 395 ? -18.581 15.870 -11.714 1.00 32.84 395 VAL A C 1
ATOM 3203 O O . VAL A 1 395 ? -18.814 16.168 -12.875 1.00 32.84 395 VAL A O 1
ATOM 3206 N N . PHE A 1 396 ? -19.417 16.289 -10.754 1.00 28.55 396 PHE A N 1
ATOM 3207 C CA . PHE A 1 396 ? -20.680 17.003 -11.069 1.00 28.55 396 PHE A CA 1
ATOM 3208 C C . PHE A 1 396 ? -20.776 18.469 -10.609 1.00 28.55 396 PHE A C 1
ATOM 3210 O O . PHE A 1 396 ? -21.873 19.007 -10.513 1.00 28.55 396 PHE A O 1
ATOM 3217 N N . ALA A 1 397 ? -19.654 19.160 -10.375 1.00 28.72 397 ALA A N 1
ATOM 3218 C CA . ALA A 1 397 ? -19.672 20.585 -9.998 1.00 28.72 397 ALA A CA 1
ATOM 3219 C C . ALA A 1 397 ? -18.968 21.544 -10.985 1.00 28.72 397 ALA A C 1
ATOM 3221 O O . ALA A 1 397 ? -18.851 22.733 -10.698 1.00 28.72 397 ALA A O 1
ATOM 3222 N N . GLN A 1 398 ? -18.533 21.077 -12.163 1.00 29.84 398 GLN A N 1
ATOM 3223 C CA . GLN A 1 398 ? -17.990 21.942 -13.224 1.00 29.84 398 GLN A CA 1
ATOM 3224 C C . GLN A 1 398 ? -18.525 21.564 -14.612 1.00 29.84 398 GLN A C 1
ATOM 3226 O O . GLN A 1 398 ? -17.772 21.287 -15.537 1.00 29.84 398 GLN A O 1
ATOM 3231 N N . SER A 1 399 ? -19.842 21.576 -14.787 1.00 30.47 399 SER A N 1
ATOM 3232 C CA . SER A 1 399 ? -20.435 21.667 -16.126 1.00 30.47 399 SER A CA 1
ATOM 3233 C C . SER A 1 399 ? -21.825 22.288 -16.061 1.00 30.47 399 SER A C 1
ATOM 3235 O O . SER A 1 399 ? -22.796 21.706 -16.527 1.00 30.47 399 SER A O 1
ATOM 3237 N N . ASP A 1 400 ? -21.936 23.467 -15.453 1.00 31.50 400 ASP A N 1
ATOM 3238 C CA . ASP A 1 400 ? -23.145 24.274 -15.612 1.00 31.50 400 ASP A CA 1
ATOM 3239 C C . ASP A 1 400 ? -22.781 25.751 -15.727 1.00 31.50 400 ASP A C 1
ATOM 3241 O O . ASP A 1 400 ? -22.858 26.554 -14.800 1.00 31.50 400 ASP A O 1
ATOM 3245 N N . SER A 1 401 ? -22.224 26.090 -16.886 1.00 33.91 401 SER A N 1
ATOM 3246 C CA . SER A 1 401 ? -22.344 27.413 -17.498 1.00 33.91 401 SER A CA 1
ATOM 3247 C C . 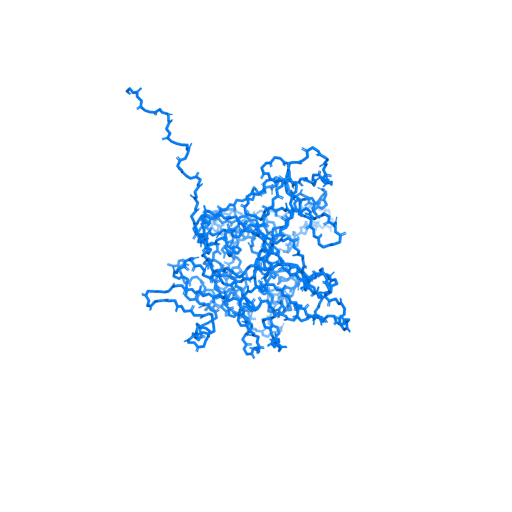SER A 1 401 ? -21.632 27.397 -18.843 1.00 33.91 401 SER A C 1
ATOM 3249 O O . SER A 1 401 ? -20.406 27.460 -18.903 1.00 33.91 401 SER A O 1
ATOM 3251 N N . ARG A 1 402 ? -22.451 27.359 -19.903 1.00 30.03 402 ARG A N 1
ATOM 3252 C CA . ARG A 1 402 ? -22.230 27.826 -21.290 1.00 30.03 402 ARG A CA 1
ATOM 3253 C C . ARG A 1 402 ? -22.612 26.767 -22.320 1.00 30.03 402 ARG A C 1
ATOM 3255 O O . ARG A 1 402 ? -21.729 26.225 -22.964 1.00 30.03 402 ARG A O 1
ATOM 3262 N N . ILE A 1 403 ? -23.915 26.581 -22.538 1.00 30.20 403 ILE A N 1
ATOM 3263 C CA . ILE A 1 403 ? -24.503 26.597 -23.889 1.00 30.20 403 ILE A CA 1
ATOM 3264 C C . ILE A 1 403 ? -25.898 27.237 -23.774 1.00 30.20 403 ILE A C 1
ATOM 3266 O O . ILE A 1 403 ? -26.887 26.577 -23.479 1.00 30.20 403 ILE A O 1
ATOM 3270 N N . LEU A 1 404 ? -25.955 28.553 -23.971 1.00 29.78 404 LEU A N 1
ATOM 3271 C CA . LEU A 1 404 ? -27.143 29.273 -24.429 1.00 29.78 404 LEU A CA 1
ATOM 3272 C C . LEU A 1 404 ? -26.664 30.185 -25.557 1.00 29.78 404 LEU A C 1
ATOM 3274 O O . LEU A 1 404 ? -26.090 31.240 -25.279 1.00 29.78 404 LEU A O 1
ATOM 3278 N N . LEU A 1 405 ? -26.813 29.696 -26.790 1.00 31.17 405 LEU A N 1
ATOM 3279 C CA . LEU A 1 405 ? -27.243 30.377 -28.021 1.00 31.17 405 LEU A CA 1
ATOM 3280 C C . LEU A 1 405 ? -26.955 29.482 -29.228 1.00 31.17 405 LEU A C 1
ATOM 3282 O O . LEU A 1 405 ? -25.793 29.038 -29.364 1.00 31.17 405 LEU A O 1
#

InterPro domains:
  IPR010730 Heterokaryon incompatibility [PF06985] (3-74)

pLDDT: mean 76.61, std 15.66, range [28.55, 96.56]

Foldseek 3Di:
DLLCVLVVLLPDLADDDAQPDPDPPQDHDPPDPHHHDDFDWDDDPVGIDTDDDPDPLVSCQPGLLLQALLSLSVLPRNPLNPDDPVPDPVSCVSNDLVSNCSNPNNVPVQDAQLQSSLLSSLSHDYPDLVCSQSSCVSVLQRHQFQDELSQGQAGPPAQDDRLLSSLLSQQKFADALQVDDPVRDDPPPPQWAADLVAFLSDPSRINGRIHHDADDCPFQSVCSSSSHRGHDPDPPQPKFKWDADPVGIDGSVRQVVPDPGSYGDHDDSKIKIWGKWFKWKWFADPPAWIWTQDPPRDTFIDGFRHDDPDNDDPDDDDPPTDMDIAIKTFSDWADRDPDPQKIFTKIWGWDDPDPAEIGTRHTRDHRPDIDGPVRVVPTDIDTDIHIRDSDPPPPPPPDPDDDDD

Secondary structure (DSSP, 8-state):
-GGGHHHHHHT-S------S-SSSSS--TTSTT-PPPPPPEEEETTEEEEPPPPPHHHHHHHSHHHHBSTHHHHHHHSPPP---TTS-HHHHHHT-HHHHHHHT-GGGSSS--HHHHHHHHTTSB-SSGGGTTGGGHHHHHHSSEEEETTEEEEETT-EE-HHHHHHHHT-EEEPPGGGS-GGG--S-----EE-TTS-TTSGGGEES-EEE----TTSHHHHHHTT---EE---TT--EEEEEETTEEEEHHHHHHH--SSB-------EEEEEEEEEEEEEEETTTEEEEE-GGG-EEEE--SSS----S---S--TTSEEEEEEEEEEEEE--SS-TTEEEEEEEEEEESSSSEEEEEEESS-TT-EEEHHHHHHS-EEEEEEEE----TTSSSS--S----